Protein AF-A0AAJ6D9Z0-F1 (afdb_monomer_lite)

Radius of gyration: 41.48 Å; chains: 1; bounding box: 102×71×130 Å

Structure (mmCIF, N/CA/C/O backbone):
data_AF-A0AAJ6D9Z0-F1
#
_entry.id   AF-A0AAJ6D9Z0-F1
#
loop_
_atom_site.group_PDB
_atom_site.id
_atom_site.type_symbol
_atom_site.label_atom_id
_atom_site.label_alt_id
_atom_site.label_comp_id
_atom_site.label_asym_id
_atom_site.label_entity_id
_atom_site.label_seq_id
_atom_site.pdbx_PDB_ins_code
_atom_site.Cartn_x
_atom_site.Cartn_y
_atom_site.Cartn_z
_atom_site.occupancy
_atom_site.B_iso_or_equiv
_atom_site.auth_seq_id
_atom_site.auth_comp_id
_atom_site.auth_asym_id
_atom_site.auth_atom_id
_atom_site.pdbx_PDB_model_num
ATOM 1 N N . MET A 1 1 ? -40.658 -13.483 67.231 1.00 42.78 1 MET A N 1
ATOM 2 C CA . MET A 1 1 ? -39.584 -13.675 66.222 1.00 42.78 1 MET A CA 1
ATOM 3 C C . MET A 1 1 ? -38.782 -14.973 66.436 1.00 42.78 1 MET A C 1
ATOM 5 O O . MET A 1 1 ? -37.654 -15.084 65.980 1.00 42.78 1 MET A O 1
ATOM 9 N N . TYR A 1 2 ? -39.388 -15.982 67.080 1.00 27.66 2 TYR A N 1
ATOM 10 C CA . TYR A 1 2 ? -38.770 -17.256 67.486 1.00 27.66 2 TYR A CA 1
ATOM 11 C C . TYR A 1 2 ? -39.595 -18.463 66.979 1.00 27.66 2 TYR A C 1
ATOM 13 O O . TYR A 1 2 ? -39.653 -19.520 67.594 1.00 27.66 2 TYR A O 1
ATOM 21 N N . GLN A 1 3 ? -40.284 -18.280 65.846 1.00 31.66 3 GLN A N 1
ATOM 22 C CA . GLN A 1 3 ? -41.092 -19.309 65.170 1.00 31.66 3 GLN A CA 1
ATOM 23 C C . GLN A 1 3 ? -40.823 -19.389 63.656 1.00 31.66 3 GLN A C 1
ATOM 25 O O . GLN A 1 3 ? -41.474 -20.147 62.948 1.00 31.66 3 GLN A O 1
ATOM 30 N N . TRP A 1 4 ? -39.810 -18.676 63.154 1.00 30.86 4 TRP A N 1
ATOM 31 C CA . TRP A 1 4 ? -39.424 -18.685 61.736 1.00 30.86 4 TRP A CA 1
ATOM 32 C C . TRP A 1 4 ? -38.037 -19.326 61.520 1.00 30.86 4 TRP A C 1
ATOM 34 O O . TRP A 1 4 ? -37.270 -18.931 60.653 1.00 30.86 4 TRP A O 1
ATOM 44 N N . LEU A 1 5 ? -37.689 -20.311 62.357 1.00 27.88 5 LEU A N 1
ATOM 45 C CA . LEU A 1 5 ? -36.430 -21.075 62.323 1.00 27.88 5 LEU A CA 1
ATOM 46 C C . LEU A 1 5 ? -36.683 -22.579 62.559 1.00 27.88 5 LEU A C 1
ATOM 48 O O . LEU A 1 5 ? -36.027 -23.208 63.382 1.00 27.88 5 LEU A O 1
ATOM 52 N N . LYS A 1 6 ? -37.657 -23.188 61.863 1.00 29.48 6 LYS A N 1
ATOM 53 C CA . LYS A 1 6 ? -37.901 -24.646 61.973 1.00 29.48 6 LYS A CA 1
ATOM 54 C C . LYS A 1 6 ? -38.025 -25.445 60.672 1.00 29.48 6 LYS A C 1
ATOM 56 O O . LYS A 1 6 ? -38.301 -26.633 60.737 1.00 29.48 6 LYS A O 1
ATOM 61 N N . HIS A 1 7 ? -37.723 -24.872 59.504 1.00 30.16 7 HIS A N 1
ATOM 62 C CA . HIS A 1 7 ? -37.812 -25.627 58.241 1.00 30.16 7 HIS A CA 1
ATOM 63 C C . HIS A 1 7 ? -36.603 -25.515 57.310 1.00 30.16 7 HIS A C 1
ATOM 65 O O . HIS A 1 7 ? -36.766 -25.529 56.090 1.00 30.16 7 HIS A O 1
ATOM 71 N N . ARG A 1 8 ? -35.368 -25.420 57.832 1.00 29.97 8 ARG A N 1
ATOM 72 C CA . ARG A 1 8 ? -34.214 -25.398 56.917 1.00 29.97 8 ARG A CA 1
ATOM 73 C C . ARG A 1 8 ? -32.858 -25.876 57.439 1.00 29.97 8 ARG A C 1
ATOM 75 O O . ARG A 1 8 ? -31.871 -25.208 57.185 1.00 29.97 8 ARG A O 1
ATOM 82 N N . VAL A 1 9 ? -32.766 -27.068 58.034 1.00 26.33 9 VAL A N 1
ATOM 83 C CA . VAL A 1 9 ? -31.532 -27.882 57.944 1.00 26.33 9 VAL A CA 1
ATOM 84 C C . VAL A 1 9 ? -31.888 -29.371 57.953 1.00 26.33 9 VAL A C 1
ATOM 86 O O . VAL A 1 9 ? -32.301 -29.891 58.977 1.00 26.33 9 VAL A O 1
ATOM 89 N N . PHE A 1 10 ? -31.773 -30.011 56.787 1.00 26.33 10 PHE A N 1
ATOM 90 C CA . PHE A 1 10 ? -31.145 -31.319 56.519 1.00 26.33 10 PHE A CA 1
ATOM 91 C C . PHE A 1 10 ? -31.670 -31.868 55.185 1.00 26.33 10 PHE A C 1
ATOM 93 O O . PHE A 1 10 ? -32.599 -32.663 55.123 1.00 26.33 10 PHE A O 1
ATOM 100 N N . ASN A 1 11 ? -31.048 -31.434 54.087 1.00 23.67 11 ASN A N 1
ATOM 101 C CA . ASN A 1 11 ? -30.704 -32.369 53.019 1.00 23.67 11 ASN A CA 1
ATOM 102 C C . ASN A 1 11 ? -29.552 -31.797 52.187 1.00 23.67 11 ASN A C 1
ATOM 104 O O . ASN A 1 11 ? -29.727 -31.058 51.219 1.00 23.67 11 ASN A O 1
ATOM 108 N N . ILE A 1 12 ? -28.337 -32.131 52.617 1.00 33.44 12 ILE A N 1
ATOM 109 C CA . ILE A 1 12 ? -27.144 -32.074 51.780 1.00 33.44 12 ILE A CA 1
ATOM 110 C C . ILE A 1 12 ? -27.291 -33.207 50.764 1.00 33.44 12 ILE A C 1
ATOM 112 O O . ILE A 1 12 ? -27.131 -34.367 51.132 1.00 33.44 12 ILE A O 1
ATOM 116 N N . ARG A 1 13 ? -27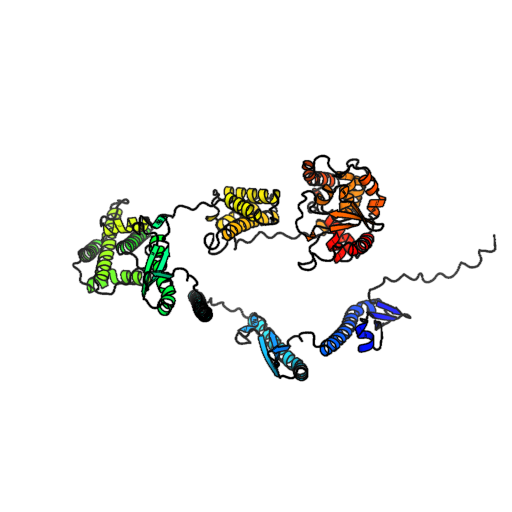.585 -32.879 49.497 1.00 29.42 13 ARG A N 1
ATOM 117 C CA . ARG A 1 13 ? -27.073 -33.579 48.300 1.00 29.42 13 ARG A CA 1
ATOM 118 C C . ARG A 1 13 ? -27.534 -32.897 47.001 1.00 29.42 13 ARG A C 1
ATOM 120 O O . ARG A 1 13 ? -28.712 -32.643 46.796 1.00 29.42 13 ARG A O 1
ATOM 127 N N . ARG A 1 14 ? -26.553 -32.708 46.106 1.00 29.72 14 ARG A N 1
ATOM 128 C CA . ARG A 1 14 ? -26.608 -32.252 44.698 1.00 29.72 14 ARG A CA 1
ATOM 129 C C . ARG A 1 14 ? -26.864 -30.761 44.448 1.00 29.72 14 ARG A C 1
ATOM 131 O O . ARG A 1 14 ? -27.913 -30.343 43.974 1.00 29.72 14 ARG A O 1
ATOM 138 N N . VAL A 1 15 ? -25.786 -29.988 44.587 1.00 32.00 15 VAL A N 1
ATOM 139 C CA . VAL A 1 15 ? -25.548 -28.788 43.770 1.00 32.00 15 VAL A CA 1
ATOM 140 C C . VAL A 1 15 ? -25.541 -29.215 42.296 1.00 32.00 15 VAL A C 1
ATOM 142 O O . VAL A 1 15 ? -24.594 -29.840 41.818 1.00 32.00 15 VAL A O 1
ATOM 145 N N . GLY A 1 16 ? -26.619 -28.925 41.572 1.00 31.84 16 GLY A N 1
ATOM 146 C CA . GLY A 1 16 ? -26.665 -29.100 40.126 1.00 31.84 16 GLY A CA 1
ATOM 147 C C . GLY A 1 16 ? -25.753 -28.076 39.453 1.00 31.84 16 GLY A C 1
ATOM 148 O O . GLY A 1 16 ? -26.092 -26.896 39.390 1.00 31.84 16 GLY A O 1
ATOM 149 N N . ARG A 1 17 ? -24.596 -28.515 38.937 1.00 37.22 17 ARG A N 1
ATOM 150 C CA . ARG A 1 17 ? -23.785 -27.734 37.987 1.00 37.22 17 ARG A CA 1
ATOM 151 C C . ARG A 1 17 ? -24.704 -27.244 36.859 1.00 37.22 17 ARG A C 1
ATOM 153 O O . ARG A 1 17 ? -25.264 -28.069 36.137 1.00 37.22 17 ARG A O 1
ATOM 160 N N . LYS A 1 18 ? -24.849 -25.925 36.669 1.00 41.47 18 LYS A N 1
ATOM 161 C CA . LYS A 1 18 ? -25.402 -25.369 35.420 1.00 41.47 18 LYS A CA 1
ATOM 162 C C . LYS A 1 18 ? -24.490 -25.837 34.283 1.00 41.47 18 LYS A C 1
ATOM 164 O O . LYS A 1 18 ? -23.378 -25.342 34.145 1.00 41.47 18 LYS A O 1
ATOM 169 N N . MET A 1 19 ? -24.930 -26.845 33.531 1.00 48.62 19 MET A N 1
ATOM 170 C CA . MET A 1 19 ? -24.159 -27.414 32.427 1.00 48.62 19 MET A CA 1
ATOM 171 C C . MET A 1 19 ? -23.924 -26.352 31.345 1.00 48.62 19 MET A C 1
ATOM 173 O O . MET A 1 19 ? -24.869 -25.696 30.904 1.00 48.62 19 MET A O 1
ATOM 177 N N . GLU A 1 20 ? -22.675 -26.205 30.900 1.00 50.56 20 GLU A N 1
ATOM 178 C CA . GLU A 1 20 ? -22.312 -25.414 29.719 1.00 50.56 20 GLU A CA 1
ATOM 179 C C . GLU A 1 20 ? -23.197 -25.792 28.523 1.00 50.56 20 GLU A C 1
ATOM 181 O O . GLU A 1 20 ? -23.315 -26.972 28.164 1.00 50.56 20 GLU A O 1
ATOM 186 N N . LYS A 1 21 ? -23.830 -24.784 27.908 1.00 63.66 21 LYS A N 1
ATOM 187 C CA . LYS A 1 21 ? -24.659 -24.960 26.713 1.00 63.66 21 LYS A CA 1
ATOM 188 C C . LYS A 1 21 ? -23.759 -25.269 25.519 1.00 63.66 21 LYS A C 1
ATOM 190 O O . LYS A 1 21 ? -23.164 -24.364 24.943 1.00 63.66 21 LYS A O 1
ATOM 195 N N . VAL A 1 22 ? -23.710 -26.535 25.121 1.00 74.94 22 VAL A N 1
ATOM 196 C CA . VAL A 1 22 ? -23.088 -26.950 23.860 1.00 74.94 22 VAL A CA 1
ATOM 197 C C . VAL A 1 22 ? -24.056 -26.611 22.713 1.00 74.94 22 VAL A C 1
ATOM 199 O O . VAL A 1 22 ? -25.209 -27.055 22.747 1.00 74.94 22 VAL A O 1
ATOM 202 N N . PRO A 1 23 ? -23.656 -25.802 21.712 1.00 77.06 23 PRO A N 1
ATOM 203 C CA . PRO A 1 23 ? -24.519 -25.444 20.588 1.00 77.06 23 PRO A CA 1
ATOM 204 C C . PRO A 1 23 ? -25.085 -26.680 19.885 1.00 77.06 23 PRO A C 1
ATOM 206 O O . PRO A 1 23 ? -24.377 -27.660 19.683 1.00 77.06 23 PRO A O 1
ATOM 209 N N . TYR A 1 24 ? -26.360 -26.621 19.487 1.00 85.94 24 TYR A N 1
ATOM 210 C CA . TYR A 1 24 ? -27.078 -27.707 18.798 1.00 85.94 24 TYR A CA 1
ATOM 211 C C . TYR A 1 24 ? -27.282 -28.999 19.610 1.00 85.94 24 TYR A C 1
ATOM 213 O O . TYR A 1 24 ? -27.966 -29.897 19.127 1.00 85.94 24 TYR A O 1
ATOM 221 N N . LEU A 1 25 ? -26.780 -29.074 20.846 1.00 87.56 25 LEU A N 1
ATOM 222 C CA . LEU A 1 25 ? -27.045 -30.159 21.784 1.00 87.56 25 LEU A CA 1
ATOM 223 C C . LEU A 1 25 ? -28.187 -29.751 22.725 1.00 87.56 25 LEU A C 1
ATOM 225 O O . LEU A 1 25 ? -28.111 -28.747 23.432 1.00 87.56 25 LEU A O 1
ATOM 229 N N . ALA A 1 26 ? -29.272 -30.516 22.727 1.00 87.06 26 ALA A N 1
ATOM 230 C CA . ALA A 1 26 ? -30.384 -30.364 23.658 1.00 87.06 26 ALA A CA 1
ATOM 231 C C . ALA A 1 26 ? -30.392 -31.521 24.658 1.00 87.06 26 ALA A C 1
ATOM 233 O O . ALA A 1 26 ? -30.004 -32.633 24.317 1.00 87.06 26 ALA A O 1
ATOM 234 N N . SER A 1 27 ? -30.865 -31.272 25.877 1.00 86.12 27 SER A N 1
ATOM 235 C CA . SER A 1 27 ? -31.125 -32.316 26.870 1.00 86.12 27 SER A CA 1
ATOM 236 C C . SER A 1 27 ? -32.613 -32.315 27.205 1.00 86.12 27 SER A C 1
ATOM 238 O O . SER A 1 27 ? -33.187 -31.252 27.443 1.00 86.12 27 SER A O 1
ATOM 240 N N . GLN A 1 28 ? -33.240 -33.489 27.177 1.00 82.81 28 GLN A N 1
ATOM 241 C CA . GLN A 1 28 ? -34.641 -33.688 27.543 1.00 82.81 28 GLN A CA 1
ATOM 242 C C . GLN A 1 28 ? -34.762 -35.037 28.261 1.00 82.81 28 GLN A C 1
ATOM 244 O O . GLN A 1 28 ? -34.336 -36.059 27.729 1.00 82.81 28 GLN A O 1
ATOM 249 N N . ASN A 1 29 ? -35.311 -35.037 29.480 1.00 79.75 29 ASN A N 1
ATOM 250 C CA . ASN A 1 29 ? -35.537 -36.236 30.304 1.00 79.75 29 ASN A CA 1
ATOM 251 C C . ASN A 1 29 ? -34.296 -37.145 30.462 1.00 79.75 29 ASN A C 1
ATOM 253 O O . ASN A 1 29 ? -34.388 -38.360 30.318 1.00 79.75 29 ASN A O 1
ATOM 257 N N . GLY A 1 30 ? -33.118 -36.561 30.713 1.00 78.38 30 GLY A N 1
ATOM 258 C CA . GLY A 1 30 ? -31.876 -37.322 30.934 1.00 78.38 30 GLY A CA 1
ATOM 259 C C . GLY A 1 30 ? -31.241 -37.916 29.670 1.00 78.38 30 GLY A C 1
ATOM 260 O O . GLY A 1 30 ? -30.283 -38.676 29.771 1.00 78.38 30 GLY A O 1
ATOM 261 N N . ARG A 1 31 ? -31.744 -37.565 28.480 1.00 84.75 31 ARG A N 1
ATOM 262 C CA . ARG A 1 31 ? -31.158 -37.934 27.185 1.00 84.75 31 ARG A CA 1
ATOM 263 C C . ARG A 1 31 ? -30.732 -36.697 26.406 1.00 84.75 31 ARG A C 1
ATOM 265 O O . ARG A 1 31 ? -31.372 -35.645 26.486 1.00 84.75 31 ARG A O 1
ATOM 272 N N . PHE A 1 32 ? -29.650 -36.830 25.652 1.00 89.56 32 PHE A N 1
ATOM 273 C CA . PHE A 1 32 ? -29.109 -35.793 24.788 1.00 89.56 32 PHE A CA 1
ATOM 274 C C . PHE A 1 32 ? -29.569 -35.987 23.346 1.00 89.56 32 PHE A C 1
ATOM 276 O O . PHE A 1 32 ? -29.720 -37.107 22.862 1.00 89.56 32 PHE A O 1
ATOM 283 N N . PHE A 1 33 ? -29.796 -34.874 22.656 1.00 90.75 33 PHE A N 1
ATOM 284 C CA . PHE A 1 33 ? -30.262 -34.841 21.278 1.00 90.75 33 PHE A CA 1
ATOM 285 C C . PHE A 1 33 ? -29.474 -33.805 20.478 1.00 90.75 33 PHE A C 1
ATOM 287 O O . PHE A 1 33 ? -29.318 -32.668 20.924 1.00 90.75 33 PHE A O 1
ATOM 294 N N . ALA A 1 34 ? -29.051 -34.156 19.267 1.00 91.12 34 ALA A N 1
ATOM 295 C CA . ALA A 1 34 ? -28.651 -33.172 18.267 1.00 91.12 34 ALA A CA 1
ATOM 296 C C . ALA A 1 34 ? -29.908 -32.503 17.704 1.00 91.12 34 ALA A C 1
ATOM 298 O O . ALA A 1 34 ? -30.866 -33.202 17.364 1.00 91.12 34 ALA A O 1
ATOM 299 N N . LYS A 1 35 ? -29.909 -31.173 17.571 1.00 92.06 35 LYS A N 1
ATOM 300 C CA . LYS A 1 35 ? -31.010 -30.426 16.955 1.00 92.06 35 LYS A CA 1
ATOM 301 C C . LYS A 1 35 ? -30.554 -29.406 15.915 1.00 92.06 35 LYS A C 1
ATOM 303 O O . LYS A 1 35 ? -29.652 -28.606 16.160 1.00 92.06 35 LYS A O 1
ATOM 308 N N . VAL A 1 36 ? -31.233 -29.385 14.766 1.00 91.31 36 VAL A N 1
ATOM 309 C CA . VAL A 1 36 ? -30.994 -28.422 13.676 1.00 91.31 36 VAL A CA 1
ATOM 310 C C . VAL A 1 36 ? -32.313 -27.789 13.246 1.00 91.31 36 VAL A C 1
ATOM 312 O O . VAL A 1 36 ? -33.299 -28.480 13.000 1.00 91.31 36 VAL A O 1
ATOM 315 N N . LYS A 1 37 ? -32.340 -26.457 13.137 1.00 91.38 37 LYS A N 1
ATOM 316 C CA . LYS A 1 37 ? -33.535 -25.703 12.738 1.00 91.38 37 LYS A CA 1
ATOM 317 C C . LYS A 1 37 ? -33.847 -25.906 11.256 1.00 91.38 37 LYS A C 1
ATOM 319 O O . LYS A 1 37 ? -32.982 -25.709 10.403 1.00 91.38 37 LYS A O 1
ATOM 324 N N . ILE A 1 38 ? -35.105 -26.208 10.949 1.00 87.62 38 ILE A N 1
ATOM 325 C CA . ILE A 1 38 ? -35.582 -26.382 9.576 1.00 87.62 38 ILE A CA 1
ATOM 326 C C . ILE A 1 38 ? -36.027 -25.015 9.016 1.00 87.62 38 ILE A C 1
ATOM 328 O O . ILE A 1 38 ? -36.820 -24.304 9.659 1.00 87.62 38 ILE A O 1
ATOM 332 N N . PRO A 1 39 ? -35.547 -24.605 7.825 1.00 85.56 39 PRO A N 1
ATOM 333 C CA . PRO A 1 39 ? -36.009 -23.396 7.142 1.00 85.56 39 PRO A CA 1
ATOM 334 C C . PRO A 1 39 ? -37.525 -23.413 6.910 1.00 85.56 39 PRO A C 1
ATOM 336 O O . PRO A 1 39 ? -38.056 -24.419 6.453 1.00 85.56 39 PRO A O 1
ATOM 339 N N . ARG A 1 40 ? -38.217 -22.290 7.164 1.00 78.88 40 ARG A N 1
ATOM 340 C CA . ARG A 1 40 ? -39.696 -22.192 7.143 1.00 78.88 40 ARG A CA 1
ATOM 341 C C . ARG A 1 40 ? -40.335 -22.765 5.870 1.00 78.88 40 ARG A C 1
ATOM 343 O O . ARG A 1 40 ? -41.334 -23.461 5.979 1.00 78.88 40 ARG A O 1
ATOM 350 N N . ARG A 1 41 ? -39.724 -22.529 4.702 1.00 76.06 41 ARG A N 1
ATOM 351 C CA . ARG A 1 41 ? -40.200 -23.038 3.402 1.00 76.06 41 ARG A CA 1
ATOM 352 C C . ARG A 1 41 ? -40.172 -24.567 3.291 1.00 76.06 41 ARG A C 1
ATOM 354 O O . ARG A 1 41 ? -41.031 -25.123 2.636 1.00 76.06 41 ARG A O 1
ATOM 361 N N . LEU A 1 42 ? -39.228 -25.247 3.943 1.00 79.38 42 LEU A N 1
ATOM 362 C CA . LEU A 1 42 ? -39.066 -26.704 3.831 1.00 79.38 42 LEU A CA 1
ATOM 363 C C . LEU A 1 42 ? -39.897 -27.484 4.850 1.00 79.38 42 LEU A C 1
ATOM 365 O O . LEU A 1 42 ? -40.103 -28.678 4.668 1.00 79.38 42 LEU A O 1
ATOM 369 N N . ARG A 1 43 ? -40.365 -26.825 5.920 1.00 83.62 43 ARG A N 1
ATOM 370 C CA . ARG A 1 43 ? -41.053 -27.484 7.042 1.00 83.62 43 ARG A CA 1
ATOM 371 C C . ARG A 1 43 ? -42.251 -28.291 6.569 1.00 83.62 43 ARG A C 1
ATOM 373 O O . ARG A 1 43 ? -42.313 -29.482 6.829 1.00 83.62 43 ARG A O 1
ATOM 380 N N . TYR A 1 44 ? -43.160 -27.656 5.838 1.00 67.69 44 TYR A N 1
ATOM 381 C CA . TYR A 1 44 ? -44.391 -28.294 5.366 1.00 67.69 44 TYR A CA 1
ATOM 382 C C . TYR A 1 44 ? -44.193 -29.131 4.098 1.00 67.69 44 TYR A C 1
ATOM 384 O O . TYR A 1 44 ? -45.012 -29.992 3.817 1.00 67.69 44 TYR A O 1
ATOM 392 N N . LEU A 1 45 ? -43.099 -28.912 3.362 1.00 68.81 45 LEU A N 1
ATOM 393 C CA . LEU A 1 45 ? -42.837 -29.590 2.089 1.00 68.81 45 LEU A CA 1
ATOM 394 C C . LEU A 1 45 ? -42.121 -30.936 2.256 1.00 68.81 45 LEU A C 1
ATOM 396 O O . LEU A 1 45 ? -42.393 -31.861 1.503 1.00 68.81 45 LEU A O 1
ATOM 400 N N . HIS A 1 46 ? -41.202 -31.042 3.223 1.00 74.69 46 HIS A N 1
ATOM 401 C CA . HIS A 1 46 ? -40.328 -32.218 3.387 1.00 74.69 46 HIS A CA 1
ATOM 402 C C . HIS A 1 46 ? -40.275 -32.765 4.813 1.00 74.69 46 HIS A C 1
ATOM 404 O O . HIS A 1 46 ? -39.727 -33.838 5.038 1.00 74.69 46 HIS A O 1
ATOM 410 N N . PHE A 1 47 ? -40.809 -32.031 5.793 1.00 82.50 47 PHE A N 1
ATOM 411 C CA . PHE A 1 47 ? -40.619 -32.344 7.212 1.00 82.50 47 PHE A CA 1
ATOM 412 C C . PHE A 1 47 ? -41.910 -32.229 8.038 1.00 82.50 47 PHE A C 1
ATOM 414 O O . PHE A 1 47 ? -41.844 -31.937 9.230 1.00 82.50 47 PHE A O 1
ATOM 421 N N . ALA A 1 48 ? -43.077 -32.426 7.409 1.00 80.06 48 ALA A N 1
ATOM 422 C CA . ALA A 1 48 ? -44.394 -32.495 8.060 1.00 80.06 48 ALA A CA 1
ATOM 423 C C . ALA A 1 48 ? -44.694 -31.354 9.065 1.00 80.06 48 ALA A C 1
ATOM 425 O O . ALA A 1 48 ? -45.314 -31.557 10.104 1.00 80.06 48 ALA A O 1
ATOM 426 N N . GLY A 1 49 ? -44.214 -30.140 8.787 1.00 76.00 49 GLY A N 1
ATOM 427 C CA . GLY A 1 49 ? -44.414 -28.956 9.632 1.00 76.00 49 GLY A CA 1
ATOM 428 C C . GLY A 1 49 ? -43.437 -28.813 10.805 1.00 76.00 49 GLY A C 1
ATOM 429 O O . GLY A 1 49 ? -43.462 -27.788 11.490 1.00 76.00 49 GLY A O 1
ATOM 430 N N . ALA A 1 50 ? -42.521 -29.764 11.014 1.00 84.31 50 ALA A N 1
ATOM 431 C CA . ALA A 1 50 ? -41.550 -29.708 12.102 1.00 84.31 50 ALA A CA 1
ATOM 432 C C . ALA A 1 50 ? -40.650 -28.460 12.003 1.00 84.31 50 ALA A C 1
ATOM 434 O O . ALA A 1 50 ? -40.126 -28.107 10.944 1.00 84.31 50 ALA A O 1
ATOM 435 N N . ALA A 1 51 ? -40.443 -27.768 13.127 1.00 85.88 51 ALA A N 1
ATOM 436 C CA . ALA A 1 51 ? -39.575 -26.589 13.180 1.00 85.88 51 ALA A CA 1
ATOM 437 C C . ALA A 1 51 ? -38.080 -26.944 13.293 1.00 85.88 51 ALA A C 1
ATOM 439 O O . ALA A 1 51 ? -37.225 -26.132 12.920 1.00 85.88 51 ALA A O 1
ATOM 440 N N . GLU A 1 52 ? -37.769 -28.141 13.794 1.00 91.75 52 GLU A N 1
ATOM 441 C CA . GLU A 1 52 ? -36.419 -28.639 14.068 1.00 91.75 52 GLU A CA 1
ATOM 442 C C . GLU A 1 52 ? -36.342 -30.144 13.775 1.00 91.75 52 GLU A C 1
ATOM 444 O O . GLU A 1 52 ? -37.273 -30.880 14.096 1.00 91.75 52 GLU A O 1
ATOM 449 N N . LEU A 1 53 ? -35.220 -30.607 13.218 1.00 89.12 53 LEU A N 1
ATOM 450 C CA . LEU A 1 53 ? -34.863 -32.026 13.218 1.00 89.12 53 LEU A CA 1
ATOM 451 C C . LEU A 1 53 ? -34.157 -32.354 14.528 1.00 89.12 53 LEU A C 1
ATOM 4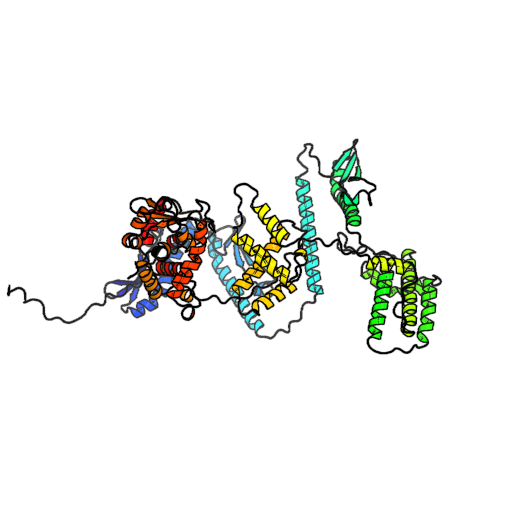53 O O . LEU A 1 53 ? -33.279 -31.596 14.946 1.00 89.12 53 LEU A O 1
ATOM 457 N N . LYS A 1 54 ? -34.513 -33.483 15.144 1.00 91.56 54 LYS A N 1
ATOM 458 C CA . LYS A 1 54 ? -33.894 -33.979 16.376 1.00 91.56 54 LYS A CA 1
ATOM 459 C C . LYS A 1 54 ? -33.434 -35.420 16.196 1.00 91.56 54 LYS A C 1
ATOM 461 O O . LYS A 1 54 ? -34.164 -36.222 15.622 1.00 91.56 54 LYS A O 1
ATOM 466 N N . ARG A 1 55 ? -32.258 -35.757 16.724 1.00 91.81 55 ARG A N 1
ATOM 467 C CA . ARG A 1 55 ? -31.778 -37.143 16.810 1.00 91.81 55 ARG A CA 1
ATOM 468 C C . ARG A 1 55 ? -31.173 -37.420 18.176 1.00 91.81 55 ARG A C 1
ATOM 470 O O . ARG A 1 55 ? -30.399 -36.606 18.669 1.00 91.81 55 ARG A O 1
ATOM 477 N N . ALA A 1 56 ? -31.549 -38.547 18.774 1.00 89.56 56 ALA A N 1
ATOM 478 C CA . ALA A 1 56 ? -31.037 -38.978 20.069 1.00 89.56 56 ALA A CA 1
ATOM 479 C C . ALA A 1 56 ? -29.552 -39.361 19.976 1.00 89.56 56 ALA A C 1
ATOM 481 O O . ALA A 1 56 ? -29.138 -39.999 19.011 1.00 89.56 56 ALA A O 1
ATOM 482 N N . LEU A 1 57 ? -28.785 -38.971 20.993 1.00 87.12 57 LEU A N 1
ATOM 483 C CA . LEU A 1 57 ? -27.348 -39.222 21.148 1.00 87.12 57 LEU A CA 1
ATOM 484 C C . LEU A 1 57 ? -27.032 -40.051 22.409 1.00 87.12 57 LEU A C 1
ATOM 486 O O . LEU A 1 57 ? -25.875 -40.200 22.778 1.00 87.12 57 LEU A O 1
ATOM 490 N N . GLY A 1 58 ? -28.060 -40.573 23.089 1.00 86.75 58 GLY A N 1
ATOM 491 C CA . GLY A 1 58 ? -27.918 -41.358 24.319 1.00 86.75 58 GLY A CA 1
ATOM 492 C C . GLY A 1 58 ? -28.071 -40.536 25.603 1.00 86.75 58 GLY A C 1
ATOM 493 O O . GLY A 1 58 ? -28.569 -39.410 25.582 1.00 86.75 58 GLY A O 1
ATOM 494 N N . SER A 1 59 ? -27.716 -41.133 26.741 1.00 85.31 59 SER A N 1
ATOM 495 C CA . SER A 1 59 ? -27.824 -40.533 28.084 1.00 85.31 59 SER A CA 1
ATOM 496 C C . SER A 1 59 ? -26.502 -39.985 28.631 1.00 85.31 59 SER A C 1
ATOM 498 O O . SER A 1 59 ? -26.518 -39.228 29.599 1.00 85.31 59 SER A O 1
ATOM 500 N N . ASP A 1 60 ? -25.373 -40.336 28.012 1.00 88.38 60 ASP A N 1
ATOM 501 C CA . ASP A 1 60 ? -24.044 -39.842 28.379 1.00 88.38 60 ASP A CA 1
ATOM 502 C C . ASP A 1 60 ? -23.717 -38.547 27.615 1.00 88.38 60 ASP A C 1
ATOM 504 O O . ASP A 1 60 ? -23.891 -38.466 26.397 1.00 88.38 60 ASP A O 1
ATOM 508 N N . ARG A 1 61 ? -23.271 -37.509 28.333 1.00 81.88 61 ARG A N 1
ATOM 509 C CA . ARG A 1 61 ? -23.003 -36.180 27.762 1.00 81.88 61 ARG A CA 1
ATOM 510 C C . ARG A 1 61 ? -21.734 -36.150 26.921 1.00 81.88 61 ARG A C 1
ATOM 512 O O . ARG A 1 61 ? -21.730 -35.495 25.881 1.00 81.88 61 ARG A O 1
ATOM 519 N N . ASP A 1 62 ? -20.671 -36.799 27.373 1.00 81.69 62 ASP A N 1
ATOM 520 C CA . ASP A 1 62 ? -19.364 -36.712 26.722 1.00 81.69 62 ASP A CA 1
ATOM 521 C C . ASP A 1 62 ? -19.358 -37.559 25.453 1.00 81.69 62 ASP A C 1
ATOM 523 O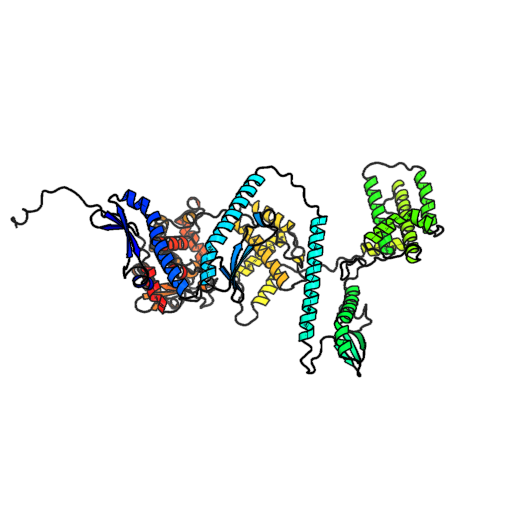 O . ASP A 1 62 ? -18.854 -37.132 24.412 1.00 81.69 62 ASP A O 1
ATOM 527 N N . GLU A 1 63 ? -20.035 -38.703 25.502 1.00 83.56 63 GLU A N 1
ATOM 528 C CA . GLU A 1 63 ? -20.270 -39.526 24.322 1.00 83.56 63 GLU A CA 1
ATOM 529 C C . GLU A 1 63 ? -21.198 -38.820 23.319 1.00 83.56 63 GLU A C 1
ATOM 531 O O . GLU A 1 63 ? -20.915 -38.782 22.119 1.00 83.56 63 GLU A O 1
ATOM 536 N N . ALA A 1 64 ? -22.237 -38.125 23.801 1.00 86.50 64 ALA A N 1
ATOM 537 C CA . ALA A 1 64 ? -23.082 -37.299 22.944 1.00 86.50 64 ALA A CA 1
ATOM 538 C C . ALA A 1 64 ? -22.309 -36.146 22.277 1.00 86.50 64 ALA A C 1
ATOM 540 O O . ALA A 1 64 ? -22.552 -35.851 21.109 1.00 86.50 64 ALA A O 1
ATOM 541 N N . ILE A 1 65 ? -21.361 -35.504 22.972 1.00 84.81 65 ILE A N 1
ATOM 542 C CA . ILE A 1 65 ? -20.517 -34.441 22.397 1.00 84.81 65 ILE A CA 1
ATOM 543 C C . ILE A 1 65 ? -19.587 -34.998 21.311 1.00 84.81 65 ILE A C 1
ATOM 545 O O . ILE A 1 65 ? -19.426 -34.349 20.277 1.00 84.81 65 ILE A O 1
ATOM 549 N N . LYS A 1 66 ? -19.021 -36.199 21.494 1.00 86.06 66 LYS A N 1
ATOM 550 C CA . LYS A 1 66 ? -18.185 -36.856 20.472 1.00 86.06 66 LYS A CA 1
ATOM 551 C C . LYS A 1 66 ? -18.975 -37.214 19.214 1.00 86.06 66 LYS A C 1
ATOM 553 O O . LYS A 1 66 ? -18.470 -37.036 18.109 1.00 86.06 66 LYS A O 1
ATOM 558 N N . GLN A 1 67 ? -20.215 -37.677 19.370 1.00 86.06 67 GLN A N 1
ATOM 559 C CA . GLN A 1 67 ? -21.082 -38.059 18.249 1.00 86.06 67 GLN A CA 1
ATOM 560 C C . GLN A 1 67 ? -21.753 -36.856 17.562 1.00 86.06 67 GLN A C 1
ATOM 562 O O . GLN A 1 67 ? -22.195 -36.957 16.413 1.00 86.06 67 GLN A O 1
ATOM 567 N N . LEU A 1 68 ? -21.817 -35.703 18.238 1.00 86.44 68 LEU A N 1
ATOM 568 C CA . LEU A 1 68 ? -22.531 -34.513 17.775 1.00 86.44 68 LEU A CA 1
ATOM 569 C C . LEU A 1 68 ? -22.104 -34.031 16.372 1.00 86.44 68 LEU A C 1
ATOM 571 O O . LEU A 1 68 ? -23.007 -33.766 15.580 1.00 86.44 68 LEU A O 1
ATOM 575 N N . PRO A 1 69 ? -20.808 -33.931 15.998 1.00 85.94 69 PRO A N 1
ATOM 576 C CA . PRO A 1 69 ? -20.415 -33.462 14.666 1.00 85.94 69 PRO A CA 1
ATOM 577 C C . PRO A 1 69 ? -20.953 -34.348 13.536 1.00 85.94 69 PRO A C 1
ATOM 579 O O . PRO A 1 69 ? -21.599 -33.840 12.622 1.00 85.94 69 PRO A O 1
ATOM 582 N N . ALA A 1 70 ? -20.781 -35.669 13.647 1.00 84.94 70 ALA A N 1
ATOM 583 C CA . ALA A 1 70 ? -21.231 -36.623 12.633 1.00 84.94 70 ALA A CA 1
ATOM 584 C C . ALA A 1 70 ? -22.760 -36.608 12.474 1.00 84.94 70 ALA A C 1
ATOM 586 O O . ALA A 1 70 ? -23.288 -36.599 11.362 1.00 84.94 70 ALA A O 1
ATOM 587 N N . VAL A 1 71 ? -23.488 -36.533 13.593 1.00 87.19 71 VAL A N 1
ATOM 588 C CA . VAL A 1 71 ? -24.953 -36.471 13.565 1.00 87.19 71 VAL A CA 1
ATOM 589 C C . VAL A 1 71 ? -25.456 -35.128 13.024 1.00 87.19 71 VAL A C 1
ATOM 591 O O . VAL A 1 71 ? -26.460 -35.094 12.312 1.00 87.19 71 VAL A O 1
ATOM 594 N N . LEU A 1 72 ? -24.772 -34.016 13.309 1.00 87.12 72 LEU A N 1
ATOM 595 C CA . LEU A 1 72 ? -25.117 -32.717 12.727 1.00 87.12 72 LEU A CA 1
ATOM 596 C C . LEU A 1 72 ? -24.909 -32.690 11.215 1.00 87.12 72 LEU A C 1
ATOM 598 O O . LEU A 1 72 ? -25.734 -32.089 10.523 1.00 87.12 72 LEU A O 1
ATOM 602 N N . ASP A 1 73 ? -23.859 -33.330 10.708 1.00 81.81 73 ASP A N 1
ATOM 603 C CA . ASP A 1 73 ? -23.616 -33.429 9.270 1.00 81.81 73 ASP A CA 1
ATOM 604 C C . ASP A 1 73 ? -24.728 -34.223 8.580 1.00 81.81 73 ASP A C 1
ATOM 606 O O . ASP A 1 73 ? -25.286 -33.745 7.593 1.00 81.81 73 ASP A O 1
ATOM 610 N N . GLU A 1 74 ? -25.183 -35.337 9.160 1.00 87.50 74 GLU A N 1
ATOM 611 C CA . GLU A 1 74 ? -26.336 -36.070 8.623 1.00 87.50 74 GLU A CA 1
ATOM 612 C C . GLU A 1 74 ? -27.624 -35.225 8.619 1.00 87.50 74 GLU A C 1
ATOM 614 O O . GLU A 1 74 ? -28.343 -35.166 7.617 1.00 87.50 74 GLU A O 1
ATOM 619 N N . LEU A 1 75 ? -27.939 -34.546 9.730 1.00 87.12 75 LEU A N 1
ATOM 620 C CA . LEU A 1 75 ? -29.140 -33.706 9.819 1.00 87.12 75 LEU A CA 1
ATOM 621 C C . LEU A 1 75 ? -29.091 -32.528 8.831 1.00 87.12 75 LEU A C 1
ATOM 623 O O . LEU A 1 75 ? -30.120 -32.137 8.272 1.00 87.12 75 LEU A O 1
ATOM 627 N N . ARG A 1 76 ? -27.902 -31.961 8.596 1.00 87.56 76 ARG A N 1
ATOM 628 C CA . ARG A 1 76 ? -27.684 -30.899 7.605 1.00 87.56 76 ARG A CA 1
ATOM 629 C C . ARG A 1 76 ? -27.805 -31.420 6.181 1.00 87.56 76 ARG A C 1
ATOM 631 O O . ARG A 1 76 ? -28.417 -30.735 5.362 1.00 87.56 76 ARG A O 1
ATOM 638 N N . GLU A 1 77 ? -27.299 -32.616 5.899 1.00 82.12 77 GLU A N 1
ATOM 639 C CA . GLU A 1 77 ? -27.434 -33.252 4.589 1.00 82.12 77 GLU A CA 1
ATOM 640 C C . GLU A 1 77 ? -28.900 -33.575 4.264 1.00 82.12 77 GLU A C 1
ATOM 642 O O . GLU A 1 77 ? -29.347 -33.281 3.158 1.00 82.12 77 GLU A O 1
ATOM 647 N N . LYS A 1 78 ? -29.720 -33.996 5.239 1.00 84.62 78 LYS A N 1
ATOM 648 C CA . LYS A 1 78 ? -31.181 -34.138 5.044 1.00 84.62 78 LYS A CA 1
ATOM 649 C C . LYS A 1 78 ? -31.849 -32.824 4.616 1.00 84.62 78 LYS A C 1
ATOM 651 O O . LYS A 1 78 ? -32.652 -32.800 3.684 1.00 84.62 78 LYS A O 1
ATOM 656 N N . ILE A 1 79 ? -31.492 -31.703 5.250 1.00 85.12 79 ILE A N 1
ATOM 657 C CA . ILE A 1 79 ? -32.005 -30.372 4.868 1.00 85.12 79 ILE A CA 1
ATOM 658 C C . ILE A 1 79 ? -31.465 -29.945 3.495 1.00 85.12 79 ILE A C 1
ATOM 660 O O . ILE A 1 79 ? -32.180 -29.306 2.721 1.00 85.12 79 ILE A O 1
ATOM 664 N N . ARG A 1 80 ? -30.213 -30.287 3.175 1.00 79.75 80 ARG A N 1
ATOM 665 C CA . ARG A 1 80 ? -29.582 -29.994 1.884 1.00 79.75 80 ARG A CA 1
ATOM 666 C C . ARG A 1 80 ? -30.247 -30.760 0.741 1.00 79.75 80 ARG A C 1
ATOM 668 O O . ARG A 1 80 ? -30.552 -30.139 -0.272 1.00 79.75 80 ARG A O 1
ATOM 675 N N . MET A 1 81 ? -30.541 -32.045 0.920 1.00 77.50 81 MET A N 1
ATOM 676 C CA . MET A 1 81 ? -31.270 -32.850 -0.061 1.00 77.50 81 MET A CA 1
ATOM 677 C C . MET A 1 81 ? -32.685 -32.311 -0.283 1.00 77.50 81 MET A C 1
ATOM 679 O O . MET A 1 81 ? -33.077 -32.100 -1.425 1.00 77.50 81 MET A O 1
ATOM 683 N N . ALA A 1 82 ? -33.415 -31.957 0.782 1.00 77.00 82 ALA A N 1
ATOM 684 C CA . ALA A 1 82 ? -34.727 -31.312 0.652 1.00 77.00 82 ALA A CA 1
ATOM 685 C C . ALA A 1 82 ? -34.656 -29.986 -0.135 1.00 77.00 82 ALA A C 1
ATOM 687 O O . ALA A 1 82 ? -35.510 -29.705 -0.974 1.00 77.00 82 ALA A O 1
ATOM 688 N N . ARG A 1 83 ? -33.601 -29.181 0.076 1.00 74.50 83 ARG A N 1
ATOM 689 C CA . ARG A 1 83 ? -33.342 -27.980 -0.742 1.00 74.50 83 ARG A CA 1
ATOM 690 C C . ARG A 1 83 ? -33.068 -28.323 -2.199 1.00 74.50 83 ARG A C 1
ATOM 692 O O . ARG A 1 83 ? -33.569 -27.620 -3.065 1.00 74.50 83 ARG A O 1
ATOM 699 N N . GLN A 1 84 ? -32.285 -29.363 -2.467 1.00 64.62 84 GLN A N 1
ATOM 700 C CA . GLN A 1 84 ? -31.969 -29.797 -3.827 1.00 64.62 84 GLN A CA 1
ATOM 701 C C . GLN A 1 84 ? -33.202 -30.336 -4.556 1.00 64.62 84 GLN A C 1
ATOM 703 O O . GLN A 1 84 ? -33.360 -30.044 -5.734 1.00 64.62 84 GLN A O 1
ATOM 708 N N . ILE A 1 85 ? -34.104 -31.039 -3.865 1.00 69.62 85 ILE A N 1
ATOM 709 C CA . ILE A 1 85 ? -35.373 -31.511 -4.434 1.00 69.62 85 ILE A CA 1
ATOM 710 C C . ILE A 1 85 ? -36.271 -30.320 -4.805 1.00 69.62 85 ILE A C 1
ATOM 712 O O . ILE A 1 85 ? -36.781 -30.263 -5.923 1.00 69.62 85 ILE A O 1
ATOM 716 N N . GLU A 1 86 ? -36.420 -29.325 -3.924 1.00 68.06 86 GLU A N 1
ATOM 717 C CA . GLU A 1 86 ? -37.209 -28.119 -4.239 1.00 68.06 86 GLU A CA 1
ATOM 718 C C . GLU A 1 86 ? -36.541 -27.226 -5.299 1.00 68.06 86 GLU A C 1
ATOM 720 O O . GLU A 1 86 ? -37.221 -26.639 -6.144 1.00 68.06 86 GLU A O 1
ATOM 725 N N . ALA A 1 87 ? -35.208 -27.166 -5.325 1.00 51.75 87 ALA A N 1
ATOM 726 C CA . ALA A 1 87 ? -34.448 -26.484 -6.373 1.00 51.75 87 ALA A CA 1
ATOM 727 C C . ALA A 1 87 ? -34.552 -27.208 -7.731 1.00 51.75 87 ALA A C 1
ATOM 729 O O . ALA A 1 87 ? -34.611 -26.564 -8.779 1.00 51.75 87 ALA A O 1
ATOM 730 N N . ALA A 1 88 ? -34.632 -28.543 -7.726 1.00 51.62 88 ALA A N 1
ATOM 731 C CA . ALA A 1 88 ? -34.834 -29.353 -8.924 1.00 51.62 88 ALA A CA 1
ATOM 732 C C . ALA A 1 88 ? -36.236 -29.147 -9.520 1.00 51.62 88 ALA A C 1
ATOM 734 O O . ALA A 1 88 ? -36.355 -29.028 -10.739 1.00 51.62 88 ALA A O 1
ATOM 735 N N . LYS A 1 89 ? -37.271 -29.015 -8.676 1.00 58.91 89 LYS A N 1
ATOM 736 C CA . LYS A 1 89 ? -38.649 -28.702 -9.101 1.00 58.91 89 LYS A CA 1
ATOM 737 C C . LYS A 1 89 ? -38.805 -27.291 -9.684 1.00 58.91 89 LYS A C 1
ATOM 739 O O . LYS A 1 89 ? -39.638 -27.090 -10.556 1.00 58.91 89 LYS A O 1
ATOM 744 N N . THR A 1 90 ? -38.006 -26.320 -9.233 1.00 48.41 90 THR A N 1
ATOM 745 C CA . THR A 1 90 ? -38.122 -24.897 -9.628 1.00 48.41 90 THR A CA 1
ATOM 746 C C . THR A 1 90 ? -37.221 -24.477 -10.796 1.00 48.41 90 THR A C 1
ATOM 748 O O . THR A 1 90 ? -37.263 -23.329 -11.226 1.00 48.41 90 THR A O 1
ATOM 751 N N . GLY A 1 91 ? -36.416 -25.392 -11.350 1.00 51.31 91 GLY A N 1
ATOM 752 C CA . GLY A 1 91 ? -35.706 -25.182 -12.618 1.00 51.31 91 GLY A CA 1
ATOM 753 C C . GLY A 1 91 ? -34.579 -24.137 -12.625 1.00 51.31 91 GLY A C 1
ATOM 754 O O . GLY A 1 91 ? -34.049 -23.862 -13.696 1.00 51.31 91 GLY A O 1
ATOM 755 N N . LEU A 1 92 ? -34.166 -23.600 -11.472 1.00 43.31 92 LEU A N 1
ATOM 756 C CA . LEU A 1 92 ? -33.326 -22.393 -11.387 1.00 43.31 92 LEU A CA 1
ATOM 757 C C . LEU A 1 92 ? -31.845 -22.596 -10.996 1.00 43.31 92 LEU A C 1
ATOM 759 O O . LEU A 1 92 ? -31.133 -21.606 -10.851 1.00 43.31 92 LEU A O 1
ATOM 763 N N . GLU A 1 93 ? -31.314 -23.822 -10.902 1.00 46.53 93 GLU A N 1
ATOM 764 C CA . GLU A 1 93 ? -29.860 -24.031 -10.728 1.00 46.53 93 GLU A CA 1
ATOM 765 C C . GLU A 1 93 ? -29.237 -25.050 -11.697 1.00 46.53 93 GLU A C 1
ATOM 767 O O . GLU A 1 93 ? -29.820 -26.081 -12.042 1.00 46.53 93 GLU A O 1
ATOM 772 N N . LYS A 1 94 ? -28.000 -24.739 -12.122 1.00 55.06 94 LYS A N 1
ATOM 773 C CA . LYS A 1 94 ? -27.110 -25.604 -12.912 1.00 55.06 94 LYS A CA 1
ATOM 774 C C . LYS A 1 94 ? -26.803 -26.872 -12.115 1.00 55.06 94 LYS A C 1
ATOM 776 O O . LYS A 1 94 ? -26.104 -26.807 -11.107 1.00 55.06 94 LYS A O 1
ATOM 781 N N . ILE A 1 95 ? -27.276 -28.022 -12.590 1.00 62.22 95 ILE A N 1
ATOM 782 C CA . ILE A 1 95 ? -26.946 -29.319 -11.992 1.00 62.22 95 ILE A CA 1
ATOM 783 C C . ILE A 1 95 ? -25.435 -29.559 -12.178 1.00 62.22 95 ILE A C 1
ATOM 785 O O . ILE A 1 95 ? -24.948 -29.485 -13.311 1.00 62.22 95 ILE A O 1
ATOM 789 N N . PRO A 1 96 ? -24.658 -29.783 -11.098 1.00 58.56 96 PRO A N 1
ATOM 790 C CA . PRO A 1 96 ? -23.221 -30.016 -11.193 1.00 58.56 96 PRO A CA 1
ATOM 791 C C . PRO A 1 96 ? -22.907 -31.134 -12.184 1.00 58.56 96 PRO A C 1
ATOM 793 O O . PRO A 1 96 ? -23.572 -32.164 -12.191 1.00 58.56 96 PRO A O 1
ATOM 796 N N . TYR A 1 97 ? -21.895 -30.918 -13.025 1.00 77.31 97 TYR A N 1
ATOM 797 C CA . TYR A 1 97 ? -21.469 -31.860 -14.070 1.00 77.31 97 TYR A CA 1
ATOM 798 C C . TYR A 1 97 ? -22.500 -32.133 -15.179 1.00 77.31 97 TYR A C 1
ATOM 800 O O . TYR A 1 97 ? -22.181 -32.875 -16.100 1.00 77.31 97 TYR A O 1
ATOM 808 N N . LEU A 1 98 ? -23.674 -31.493 -15.160 1.00 78.50 98 LEU A N 1
ATOM 809 C CA . LEU A 1 98 ? -24.664 -31.552 -16.232 1.00 78.50 98 LEU A CA 1
ATOM 810 C C . LEU A 1 98 ? -24.661 -30.240 -17.024 1.00 78.50 98 LEU A C 1
ATOM 812 O O . LEU A 1 98 ? -24.946 -29.161 -16.503 1.00 78.50 98 LEU A O 1
ATOM 816 N N . LEU A 1 99 ? -24.328 -30.325 -18.304 1.00 82.69 99 LEU A N 1
ATOM 817 C CA . LEU A 1 99 ? -24.245 -29.197 -19.219 1.00 82.69 99 LEU A CA 1
ATOM 818 C C . LEU A 1 99 ? -25.392 -29.270 -20.226 1.00 82.69 99 LEU A C 1
ATOM 820 O O . LEU A 1 99 ? -25.468 -30.226 -20.985 1.00 82.69 99 LEU A O 1
ATOM 824 N N . ASN A 1 100 ? -26.254 -28.256 -20.256 1.00 81.00 100 ASN A N 1
ATOM 825 C CA . ASN A 1 100 ? -27.240 -28.082 -21.323 1.00 81.00 100 ASN A CA 1
ATOM 826 C C . ASN A 1 100 ? -26.620 -27.235 -22.443 1.00 81.00 100 ASN A C 1
ATOM 828 O O . ASN A 1 100 ? -26.086 -26.156 -22.168 1.00 81.00 100 ASN A O 1
ATOM 832 N N . ARG A 1 101 ? -26.658 -27.732 -23.679 1.00 77.31 101 ARG A N 1
ATOM 833 C CA . ARG A 1 101 ? -26.272 -26.997 -24.885 1.00 77.31 101 ARG A CA 1
ATOM 834 C C . ARG A 1 101 ? -27.335 -27.261 -25.948 1.00 77.31 101 ARG A C 1
ATOM 836 O O . ARG A 1 101 ? -27.515 -28.409 -26.343 1.00 77.31 101 ARG A O 1
ATOM 843 N N . ASP A 1 102 ? -28.041 -26.210 -26.352 1.00 74.38 102 ASP A N 1
ATOM 844 C CA . ASP A 1 102 ? -29.040 -26.235 -27.428 1.00 74.38 102 ASP A CA 1
ATOM 845 C C . ASP A 1 102 ? -30.130 -27.311 -27.235 1.00 74.38 102 ASP A C 1
ATOM 847 O O . ASP A 1 102 ? -30.481 -28.048 -28.151 1.00 74.38 102 ASP A O 1
ATOM 851 N N . GLY A 1 103 ? -30.634 -27.454 -26.001 1.00 73.12 103 GLY A N 1
ATOM 852 C CA . GLY A 1 103 ? -31.703 -28.406 -25.671 1.00 73.12 103 GLY A CA 1
ATOM 853 C C . GLY A 1 103 ? -31.241 -29.857 -25.507 1.00 73.12 103 GLY A C 1
ATOM 854 O O . GLY A 1 103 ? -32.068 -30.739 -25.298 1.00 73.12 103 GLY A O 1
ATOM 855 N N . ARG A 1 104 ? -29.929 -30.122 -25.565 1.00 79.06 104 ARG A N 1
ATOM 856 C CA . ARG A 1 104 ? -29.333 -31.430 -25.265 1.00 79.06 104 ARG A CA 1
ATOM 857 C C . ARG A 1 104 ? -28.477 -31.357 -24.009 1.00 79.06 104 ARG A C 1
ATOM 859 O O . ARG A 1 104 ? -27.657 -30.454 -23.831 1.00 79.06 104 ARG A O 1
ATOM 866 N N . PHE A 1 105 ? -28.648 -32.341 -23.140 1.00 84.25 105 PHE A N 1
ATOM 867 C CA . PHE A 1 105 ? -27.892 -32.485 -21.908 1.00 84.25 105 PHE A CA 1
ATOM 868 C C . PHE A 1 105 ? -26.634 -33.322 -22.137 1.00 84.25 105 PHE A C 1
ATOM 870 O O . PHE A 1 105 ? -26.626 -34.274 -22.914 1.00 84.25 105 PHE A O 1
ATOM 877 N N . PHE A 1 106 ? -25.559 -32.963 -21.442 1.00 86.38 106 PHE A N 1
ATOM 878 C CA . PHE A 1 106 ? -24.262 -33.629 -21.490 1.00 86.38 106 PHE A CA 1
ATOM 879 C C . PHE A 1 106 ? -23.719 -33.813 -20.071 1.00 86.38 106 PHE A C 1
ATOM 881 O O . PHE A 1 106 ? -23.756 -32.872 -19.279 1.00 86.38 106 PHE A O 1
ATOM 888 N N . ALA A 1 107 ? -23.144 -34.974 -19.767 1.00 86.56 107 ALA A N 1
ATOM 889 C CA . ALA A 1 107 ? -22.267 -35.138 -18.611 1.00 86.56 107 ALA A CA 1
ATOM 890 C C . ALA A 1 107 ? -20.925 -34.443 -18.894 1.00 86.56 107 ALA A C 1
ATOM 892 O O . ALA A 1 107 ? -20.435 -34.488 -20.025 1.00 86.56 107 ALA A O 1
ATOM 893 N N . ARG A 1 108 ? -20.322 -33.797 -17.889 1.00 87.94 108 ARG A N 1
ATOM 894 C CA . ARG A 1 108 ? -19.033 -33.099 -18.010 1.00 87.94 108 ARG A CA 1
ATOM 895 C C . ARG A 1 108 ? -18.205 -33.151 -16.727 1.00 87.94 108 ARG A C 1
ATOM 897 O O . ARG A 1 108 ? -18.576 -32.522 -15.735 1.00 87.94 108 ARG A O 1
ATOM 904 N N . VAL A 1 109 ? -17.009 -33.741 -16.790 1.00 87.06 109 VAL A N 1
ATOM 905 C CA . VAL A 1 109 ? -16.021 -33.756 -15.690 1.00 87.06 109 VAL A CA 1
ATOM 906 C C . VAL A 1 109 ? -14.669 -33.230 -16.170 1.00 87.06 109 VAL A C 1
ATOM 908 O O . VAL A 1 109 ? -14.164 -33.637 -17.210 1.00 87.06 109 VAL A O 1
ATOM 911 N N . LYS A 1 110 ? -14.047 -32.319 -15.411 1.00 83.69 110 LYS A N 1
ATOM 912 C CA . LYS A 1 110 ? -12.711 -31.790 -15.737 1.00 83.69 110 LYS A CA 1
ATOM 913 C C . LYS A 1 110 ? -11.615 -32.786 -15.364 1.00 83.69 110 LYS A C 1
ATOM 915 O O . LYS A 1 110 ? -11.577 -33.259 -14.231 1.00 83.69 110 LYS A O 1
ATOM 920 N N . ILE A 1 111 ? -10.658 -32.994 -16.269 1.00 84.00 111 ILE A N 1
ATOM 921 C CA . ILE A 1 111 ? -9.501 -33.863 -16.026 1.00 84.00 111 ILE A CA 1
ATOM 922 C C . ILE A 1 111 ? -8.367 -33.042 -15.368 1.00 84.00 111 ILE A C 1
ATOM 924 O O . ILE A 1 111 ? -8.007 -31.961 -15.876 1.00 84.00 111 ILE A O 1
ATOM 928 N N . PRO A 1 112 ? -7.778 -33.510 -14.246 1.00 81.56 112 PRO A N 1
ATOM 929 C CA . PRO A 1 112 ? -6.607 -32.888 -13.624 1.00 81.56 112 PRO A CA 1
ATOM 930 C C . PRO A 1 112 ? -5.445 -32.726 -14.607 1.00 81.56 112 PRO A C 1
ATOM 932 O O . PRO A 1 112 ? -5.171 -33.629 -15.389 1.00 81.56 112 PRO A O 1
ATOM 935 N N . ARG A 1 113 ? -4.736 -31.588 -14.560 1.00 75.19 113 ARG A N 1
ATOM 936 C CA . ARG A 1 113 ? -3.702 -31.229 -15.553 1.00 75.19 113 ARG A CA 1
ATOM 937 C C . ARG A 1 113 ? -2.603 -32.288 -15.714 1.00 75.19 113 ARG A C 1
ATOM 939 O O . ARG A 1 113 ? -2.160 -32.479 -16.838 1.00 75.19 113 ARG A O 1
ATOM 946 N N . SER A 1 114 ? -2.208 -32.955 -14.630 1.00 77.75 114 SER A N 1
ATOM 947 C CA . SER A 1 114 ? -1.184 -34.010 -14.631 1.00 77.75 114 SER A CA 1
ATOM 948 C C . SER A 1 114 ? -1.597 -35.266 -15.399 1.00 77.75 114 SER A C 1
ATOM 950 O O . SER A 1 114 ? -0.743 -35.930 -15.951 1.00 77.75 114 SER A O 1
ATOM 952 N N . LEU A 1 115 ? -2.895 -35.566 -15.496 1.00 81.81 115 LEU A N 1
ATOM 953 C CA . LEU A 1 115 ? -3.385 -36.810 -16.106 1.00 81.81 115 LEU A CA 1
ATOM 954 C C . LEU A 1 115 ? -3.774 -36.645 -17.580 1.00 81.81 115 LEU A C 1
ATOM 956 O O . LEU A 1 115 ? -4.105 -37.620 -18.248 1.00 81.81 115 LEU A O 1
ATOM 960 N N . ARG A 1 116 ? -3.797 -35.407 -18.096 1.00 83.31 116 ARG A N 1
ATOM 961 C CA . ARG A 1 116 ? -4.406 -35.103 -19.401 1.00 83.31 116 ARG A CA 1
ATOM 962 C C . ARG A 1 116 ? -3.710 -35.812 -20.547 1.00 83.31 116 ARG A C 1
ATOM 964 O O . ARG A 1 116 ? -4.406 -36.362 -21.385 1.00 83.31 116 ARG A O 1
ATOM 971 N N . HIS A 1 117 ? -2.381 -35.777 -20.602 1.00 73.19 117 HIS A N 1
ATOM 972 C CA . HIS A 1 117 ? -1.630 -36.311 -21.738 1.00 73.19 117 HIS A CA 1
ATOM 973 C C . HIS A 1 117 ? -1.536 -37.837 -21.700 1.00 73.19 117 HIS A C 1
ATOM 975 O O . HIS A 1 117 ? -1.911 -38.472 -22.681 1.00 73.19 117 HIS A O 1
ATOM 981 N N . ASP A 1 118 ? -1.156 -38.408 -20.559 1.00 70.94 118 ASP A N 1
ATOM 982 C CA . ASP A 1 118 ? -0.777 -39.825 -20.488 1.00 70.94 118 ASP A CA 1
ATOM 983 C C . ASP A 1 118 ? -1.983 -40.768 -20.390 1.00 70.94 118 ASP A C 1
ATOM 985 O O . ASP A 1 118 ? -1.949 -41.883 -20.903 1.00 70.94 118 ASP A O 1
ATOM 989 N N . ASN A 1 119 ? -3.084 -40.327 -19.768 1.00 75.88 119 ASN A N 1
ATOM 990 C CA . ASN A 1 119 ? -4.263 -41.173 -19.538 1.00 75.88 119 ASN A CA 1
ATOM 991 C C . ASN A 1 119 ? -5.499 -40.750 -20.344 1.00 75.88 119 ASN A C 1
ATOM 993 O O . ASN A 1 119 ? -6.447 -41.527 -20.454 1.00 75.88 119 ASN A O 1
ATOM 997 N N . PHE A 1 120 ? -5.517 -39.525 -20.880 1.00 82.06 120 PHE A N 1
ATOM 998 C CA . PHE A 1 120 ? -6.700 -38.943 -21.527 1.00 82.06 120 PHE A CA 1
ATOM 999 C C . PHE A 1 120 ? -6.397 -38.192 -22.846 1.00 82.06 120 PHE A C 1
ATOM 1001 O O . PHE A 1 120 ? -7.201 -37.363 -23.285 1.00 82.06 120 PHE A O 1
ATOM 1008 N N . GLY A 1 121 ? -5.253 -38.459 -23.493 1.00 77.75 121 GLY A N 1
ATOM 1009 C CA . GLY A 1 121 ? -4.956 -38.007 -24.865 1.00 77.75 121 GLY A CA 1
ATOM 1010 C C . GLY A 1 121 ? -4.887 -36.487 -25.072 1.00 77.75 121 GLY A C 1
ATOM 1011 O O . GLY A 1 121 ? -5.138 -35.990 -26.163 1.00 77.75 121 GLY A O 1
ATOM 1012 N N . GLY A 1 122 ? -4.598 -35.721 -24.022 1.00 76.31 122 GLY A N 1
ATOM 1013 C CA . GLY A 1 122 ? -4.574 -34.254 -24.021 1.00 76.31 122 GLY A CA 1
ATOM 1014 C C . GLY A 1 122 ? -5.927 -33.588 -23.738 1.00 76.31 122 GLY A C 1
ATOM 1015 O O . GLY A 1 122 ? -5.989 -32.358 -23.659 1.00 76.31 122 GLY A O 1
ATOM 1016 N N . SER A 1 123 ? -6.996 -34.363 -23.533 1.00 82.25 123 SER A N 1
ATOM 1017 C CA . SER A 1 123 ? -8.341 -33.834 -23.281 1.00 82.25 123 SER A CA 1
ATOM 1018 C C . SER A 1 123 ? -8.407 -33.052 -21.966 1.00 82.25 123 SER A C 1
ATOM 1020 O O . SER A 1 123 ? -7.859 -33.451 -20.936 1.00 82.25 123 SER A O 1
ATOM 1022 N N . THR A 1 124 ? -9.088 -31.904 -21.978 1.00 83.62 124 THR A N 1
ATOM 1023 C CA . THR A 1 124 ? -9.234 -31.048 -20.786 1.00 83.62 124 THR A CA 1
ATOM 1024 C C . THR A 1 124 ? -10.435 -31.435 -19.919 1.00 83.62 124 THR A C 1
ATOM 1026 O O . THR A 1 124 ? -10.440 -31.156 -18.713 1.00 83.62 124 THR A O 1
ATOM 1029 N N . GLU A 1 125 ? -11.418 -32.114 -20.508 1.00 88.50 125 GLU A N 1
ATOM 1030 C CA . GLU A 1 125 ? -12.633 -32.614 -19.869 1.00 88.50 125 GLU A CA 1
ATOM 1031 C C . GLU A 1 125 ? -13.142 -33.889 -20.556 1.00 88.50 125 GLU A C 1
ATOM 1033 O O . GLU A 1 125 ? -12.933 -34.080 -21.752 1.00 88.50 125 GLU A O 1
ATOM 1038 N N . LEU A 1 126 ? -13.812 -34.748 -19.787 1.00 86.81 126 LEU A N 1
ATOM 1039 C CA . LEU A 1 126 ? -14.646 -35.832 -20.298 1.00 86.81 126 LEU A CA 1
ATOM 1040 C C . LEU A 1 126 ? -16.047 -35.280 -20.543 1.00 86.81 126 LEU A C 1
ATOM 1042 O O . LEU A 1 126 ? -16.581 -34.560 -19.690 1.00 86.81 126 LEU A O 1
ATOM 1046 N N . ARG A 1 127 ? -16.626 -35.599 -21.702 1.00 90.56 127 ARG A N 1
ATOM 1047 C CA . ARG A 1 127 ? -17.958 -35.142 -22.096 1.00 90.56 127 ARG A CA 1
ATOM 1048 C C . ARG A 1 127 ? -18.716 -36.242 -22.827 1.00 90.56 127 ARG A C 1
ATOM 1050 O O . ARG A 1 127 ? -18.170 -36.844 -23.742 1.00 90.56 127 ARG A O 1
ATOM 1057 N N . GLN A 1 128 ? -19.976 -36.455 -22.455 1.00 89.75 128 GLN A N 1
ATOM 1058 C CA . GLN A 1 128 ? -20.840 -37.466 -23.068 1.00 89.75 128 GLN A CA 1
ATOM 1059 C C . GLN A 1 128 ? -22.273 -36.942 -23.180 1.00 89.75 128 GLN A C 1
ATOM 1061 O O . GLN A 1 128 ? -22.773 -36.358 -22.215 1.00 89.75 128 GLN A O 1
ATOM 1066 N N . PRO A 1 129 ? -22.933 -37.098 -24.341 1.00 89.94 129 PRO A N 1
ATOM 1067 C CA . PRO A 1 129 ? -24.332 -36.724 -24.501 1.00 89.94 129 PRO A CA 1
ATOM 1068 C C . PRO A 1 129 ? -25.242 -37.628 -23.661 1.00 89.94 129 PRO A C 1
ATOM 1070 O O . PRO A 1 129 ? -25.061 -38.840 -23.607 1.00 89.94 129 PRO A O 1
ATOM 1073 N N . LEU A 1 130 ? -26.238 -37.015 -23.027 1.00 84.88 130 LEU A N 1
ATOM 1074 C CA . LEU A 1 130 ? -27.239 -37.658 -22.172 1.00 84.88 130 LEU A CA 1
ATOM 1075 C C . LEU A 1 130 ? -28.656 -37.624 -22.766 1.00 84.88 130 LEU A C 1
ATOM 1077 O O . LEU A 1 130 ? -29.562 -38.225 -22.198 1.00 84.88 130 LEU A O 1
ATOM 1081 N N . GLY A 1 131 ? -28.842 -36.950 -23.906 1.00 85.00 131 GLY A N 1
ATOM 1082 C CA . GLY A 1 131 ? -30.129 -36.823 -24.598 1.00 85.00 131 GLY A CA 1
ATOM 1083 C C . GLY A 1 131 ? -30.801 -35.460 -24.402 1.00 85.00 131 GLY A C 1
ATOM 1084 O O . GLY A 1 131 ? -30.226 -34.554 -23.801 1.00 85.00 131 GLY A O 1
ATOM 1085 N N . GLY A 1 132 ? -31.998 -35.295 -24.972 1.00 79.06 132 GLY A N 1
ATOM 1086 C CA . GLY A 1 132 ? -32.780 -34.049 -24.896 1.00 79.06 132 GLY A CA 1
ATOM 1087 C C . GLY A 1 132 ? -33.707 -33.954 -23.679 1.00 79.06 132 GLY A C 1
ATOM 1088 O O . GLY A 1 132 ? -34.078 -32.856 -23.275 1.00 79.06 132 GLY A O 1
ATOM 1089 N N . ASP A 1 133 ? -34.045 -35.087 -23.059 1.00 83.81 133 ASP A N 1
ATOM 1090 C CA . ASP A 1 133 ? -34.906 -35.114 -21.878 1.00 83.81 133 ASP A CA 1
ATOM 1091 C C . ASP A 1 133 ? -34.097 -34.867 -20.597 1.00 83.81 133 ASP A C 1
ATOM 1093 O O . ASP A 1 133 ? -33.132 -35.573 -20.288 1.00 83.81 133 ASP A O 1
ATOM 1097 N N . ARG A 1 134 ? -34.497 -33.845 -19.834 1.00 73.12 134 ARG A N 1
ATOM 1098 C CA . ARG A 1 134 ? -33.801 -33.431 -18.609 1.00 73.12 134 ARG A CA 1
ATOM 1099 C C . ARG A 1 134 ? -33.911 -34.473 -17.498 1.00 73.12 134 ARG A C 1
ATOM 1101 O O . ARG A 1 134 ? -32.950 -34.653 -16.754 1.00 73.12 134 ARG A O 1
ATOM 1108 N N . GLY A 1 135 ? -35.069 -35.112 -17.345 1.00 72.62 135 GLY A N 1
ATOM 1109 C CA . GLY A 1 135 ? -35.312 -36.092 -16.288 1.00 72.62 135 GLY A CA 1
ATOM 1110 C C . GLY A 1 135 ? -34.496 -37.358 -16.514 1.00 72.62 135 GLY A C 1
ATOM 1111 O O . GLY A 1 135 ? -33.830 -37.843 -15.599 1.00 72.62 135 GLY A O 1
ATOM 1112 N N . GLU A 1 136 ? -34.467 -37.832 -17.753 1.00 77.25 136 GLU A N 1
ATOM 1113 C CA . GLU A 1 136 ? -33.679 -38.990 -18.158 1.00 77.25 136 GLU A CA 1
ATOM 1114 C C . GLU A 1 136 ? -32.170 -38.709 -18.078 1.00 77.25 136 GLU A C 1
ATOM 1116 O O . GLU A 1 136 ? -31.404 -39.528 -17.566 1.00 77.25 136 GLU A O 1
ATOM 1121 N N . ALA A 1 137 ? -31.735 -37.505 -18.468 1.00 79.19 137 ALA A N 1
ATOM 1122 C CA . ALA A 1 137 ? -30.344 -37.089 -18.318 1.00 79.19 137 ALA A CA 1
ATOM 1123 C C . ALA A 1 137 ? -29.888 -37.063 -16.848 1.00 79.19 137 ALA A C 1
ATOM 1125 O O . ALA A 1 137 ? -28.763 -37.461 -16.546 1.00 79.19 137 ALA A O 1
ATOM 1126 N N . ILE A 1 138 ? -30.752 -36.642 -15.918 1.00 75.19 138 ILE A N 1
ATOM 1127 C CA . ILE A 1 138 ? -30.454 -36.651 -14.477 1.00 75.19 138 ILE A CA 1
ATOM 1128 C C . ILE A 1 138 ? -30.351 -38.081 -13.939 1.00 75.19 138 ILE A C 1
ATOM 1130 O O . ILE A 1 138 ? -29.474 -38.341 -13.120 1.00 75.19 138 ILE A O 1
ATOM 1134 N N . LYS A 1 139 ? -31.192 -39.012 -14.406 1.00 78.94 139 LYS A N 1
ATOM 1135 C CA . LYS A 1 139 ? -31.122 -40.428 -14.001 1.00 78.94 139 LYS A CA 1
ATOM 1136 C C . LYS A 1 139 ? -29.835 -41.107 -14.470 1.00 78.94 139 LYS A C 1
ATOM 1138 O O . LYS A 1 139 ? -29.268 -41.907 -13.736 1.00 78.94 139 LYS A O 1
ATOM 1143 N N . ARG A 1 140 ? -29.357 -40.772 -15.673 1.00 78.69 140 ARG A N 1
ATOM 1144 C CA . ARG A 1 140 ? -28.145 -41.365 -16.271 1.00 78.69 140 ARG A CA 1
ATOM 1145 C C . ARG A 1 140 ? -26.839 -40.747 -15.767 1.00 78.69 140 ARG A C 1
ATOM 1147 O O . ARG A 1 140 ? -25.793 -41.385 -15.847 1.00 78.69 140 ARG A O 1
ATOM 1154 N N . LEU A 1 141 ? -26.886 -39.517 -15.253 1.00 76.31 141 LEU A N 1
ATOM 1155 C CA . LEU A 1 141 ? -25.699 -38.768 -14.839 1.00 76.31 141 LEU A CA 1
ATOM 1156 C C . LEU A 1 141 ? -24.861 -39.473 -13.747 1.00 76.31 141 LEU A C 1
ATOM 1158 O O . LEU A 1 141 ? -23.649 -39.537 -13.938 1.00 76.31 141 LEU A O 1
ATOM 1162 N N . PRO A 1 142 ? -25.425 -40.013 -12.643 1.00 77.12 142 PRO A N 1
ATOM 1163 C CA . PRO A 1 142 ? -24.630 -40.625 -11.574 1.00 77.12 142 PRO A CA 1
ATOM 1164 C C . PRO A 1 142 ? -23.767 -41.795 -12.051 1.00 77.12 142 PRO A C 1
ATOM 1166 O O . PRO A 1 142 ? -22.574 -41.807 -11.774 1.00 77.12 142 PRO A O 1
ATOM 1169 N N . ALA A 1 143 ? -24.329 -42.703 -12.856 1.00 78.06 143 ALA A N 1
ATOM 1170 C CA . ALA A 1 143 ? -23.608 -43.873 -13.358 1.00 78.06 143 ALA A CA 1
ATOM 1171 C C . ALA A 1 143 ? -22.370 -43.486 -14.191 1.00 78.06 143 ALA A C 1
ATOM 1173 O O . ALA A 1 143 ? -21.293 -44.048 -14.010 1.00 78.06 143 ALA A O 1
ATOM 1174 N N . ILE A 1 144 ? -22.500 -42.470 -15.052 1.00 84.00 144 ILE A N 1
ATOM 1175 C CA . ILE A 1 144 ? -21.385 -41.964 -15.872 1.00 84.00 144 ILE A CA 1
ATOM 1176 C C . ILE A 1 144 ? -20.340 -41.248 -15.012 1.00 84.00 144 ILE A C 1
ATOM 1178 O O . ILE A 1 144 ? -19.140 -41.350 -15.268 1.00 84.00 144 ILE A O 1
ATOM 1182 N N . LEU A 1 145 ? -20.774 -40.504 -13.990 1.00 79.19 145 LEU A N 1
ATOM 1183 C CA . LEU A 1 145 ? -19.844 -39.843 -13.078 1.00 79.19 145 LEU A CA 1
ATOM 1184 C C . LEU A 1 145 ? -19.047 -40.858 -12.262 1.00 79.19 145 LEU A C 1
ATOM 1186 O O . LEU A 1 145 ? -17.842 -40.668 -12.122 1.00 79.19 145 LEU A O 1
ATOM 1190 N N . ASP A 1 146 ? -19.680 -41.920 -11.771 1.00 78.94 146 ASP A N 1
ATOM 1191 C CA . ASP A 1 146 ? -19.007 -42.974 -11.010 1.00 78.94 146 ASP A CA 1
ATOM 1192 C C . ASP A 1 146 ? -17.964 -43.695 -11.871 1.00 78.94 146 ASP A C 1
ATOM 1194 O O . ASP A 1 146 ? -16.808 -43.826 -11.459 1.00 78.94 146 ASP A O 1
ATOM 1198 N N . GLU A 1 147 ? -18.316 -44.040 -13.113 1.00 86.12 147 GLU A N 1
ATOM 1199 C CA . GLU A 1 147 ? -17.379 -44.613 -14.085 1.00 86.12 147 GLU A CA 1
ATOM 1200 C C . GLU A 1 147 ? -16.171 -43.688 -14.319 1.00 86.12 147 GLU A C 1
ATOM 1202 O O . GLU A 1 147 ? -15.009 -44.107 -14.266 1.00 86.12 147 GLU A O 1
ATOM 1207 N N . TRP A 1 148 ? -16.414 -42.396 -14.552 1.00 89.50 148 TRP A N 1
ATOM 1208 C CA . TRP A 1 148 ? -15.345 -41.437 -14.823 1.00 89.50 148 TRP A CA 1
ATOM 1209 C C . TRP A 1 148 ? -14.494 -41.123 -13.599 1.00 89.50 148 TRP A C 1
ATOM 1211 O O . TRP A 1 148 ? -13.286 -40.909 -13.737 1.00 89.50 148 TRP A O 1
ATOM 1221 N N . TRP A 1 149 ? -15.081 -41.096 -12.404 1.00 84.56 149 TRP A N 1
ATOM 1222 C CA . TRP A 1 149 ? -14.326 -40.889 -11.177 1.00 84.56 149 TRP A CA 1
ATOM 1223 C C . TRP A 1 149 ? -13.450 -42.087 -10.844 1.00 84.56 149 TRP A C 1
ATOM 1225 O O . TRP A 1 149 ? -12.293 -41.868 -10.481 1.00 84.56 149 TRP A O 1
ATOM 1235 N N . GLU A 1 150 ? -13.920 -43.317 -11.059 1.00 85.12 150 GLU A N 1
ATOM 1236 C CA . GLU A 1 150 ? -13.076 -44.512 -10.955 1.00 85.12 150 GLU A CA 1
ATOM 1237 C C . GLU A 1 150 ? -11.966 -44.507 -12.013 1.00 85.12 150 GLU A C 1
ATOM 1239 O O . GLU A 1 150 ? -10.796 -44.716 -11.686 1.00 85.12 150 GLU A O 1
ATOM 1244 N N . LYS A 1 151 ? -12.261 -44.113 -13.258 1.00 85.25 151 LYS A N 1
ATOM 1245 C CA . LYS A 1 151 ? -11.239 -43.959 -14.308 1.00 85.25 151 LYS A CA 1
ATOM 1246 C C . LYS A 1 151 ? -10.169 -42.923 -13.943 1.00 85.25 151 LYS A C 1
ATOM 1248 O O . LYS A 1 151 ? -8.976 -43.156 -14.141 1.00 85.25 151 LYS A O 1
ATOM 1253 N N . ILE A 1 152 ? -10.567 -41.783 -13.375 1.00 85.38 152 ILE A N 1
ATOM 1254 C CA . ILE A 1 152 ? -9.641 -40.742 -12.900 1.00 85.38 152 ILE A CA 1
ATOM 1255 C C . ILE A 1 152 ? -8.864 -41.215 -11.664 1.00 85.38 152 ILE A C 1
ATOM 1257 O O . ILE A 1 152 ? -7.690 -40.878 -11.519 1.00 85.38 152 ILE A O 1
ATOM 1261 N N . LYS A 1 153 ? -9.484 -41.985 -10.769 1.00 84.81 153 LYS A N 1
ATOM 1262 C CA . LYS A 1 153 ? -8.855 -42.535 -9.562 1.00 84.81 153 LYS A CA 1
ATOM 1263 C C . LYS A 1 153 ? -7.797 -43.585 -9.907 1.00 84.81 153 LYS A C 1
ATOM 1265 O O . LYS A 1 153 ? -6.671 -43.456 -9.433 1.00 84.81 153 LYS A O 1
ATOM 1270 N N . LEU A 1 154 ? -8.100 -44.519 -10.807 1.00 83.94 154 LEU A N 1
ATOM 1271 C CA . LEU A 1 154 ? -7.141 -45.490 -11.347 1.00 83.94 154 LEU A CA 1
ATOM 1272 C C . LEU A 1 154 ? -5.984 -44.795 -12.078 1.00 83.94 154 LEU A C 1
ATOM 1274 O O . LEU A 1 154 ? -4.823 -45.150 -11.883 1.00 83.94 154 LEU A O 1
ATOM 1278 N N . ALA A 1 155 ? -6.271 -43.752 -12.866 1.00 83.00 155 ALA A N 1
ATOM 1279 C CA . ALA A 1 155 ? -5.234 -42.949 -13.517 1.00 83.00 155 ALA A CA 1
ATOM 1280 C C . ALA A 1 155 ? -4.323 -42.234 -12.504 1.00 83.00 155 ALA A C 1
ATOM 1282 O O . ALA A 1 155 ? -3.112 -42.180 -12.701 1.00 83.00 155 ALA A O 1
ATOM 1283 N N . LYS A 1 156 ? -4.876 -41.724 -11.393 1.00 80.62 156 LYS A N 1
ATOM 1284 C CA . LYS A 1 156 ? -4.074 -41.149 -10.299 1.00 80.62 156 LYS A CA 1
ATOM 1285 C C . LYS A 1 156 ? -3.187 -42.192 -9.633 1.00 80.62 156 LYS A C 1
ATOM 1287 O O . LYS A 1 156 ? -2.029 -41.889 -9.376 1.00 80.62 156 LYS A O 1
ATOM 1292 N N . GLN A 1 157 ? -3.712 -43.385 -9.356 1.00 79.19 157 GLN A N 1
ATOM 1293 C CA . GLN A 1 157 ? -2.947 -44.470 -8.735 1.00 79.19 157 GLN A CA 1
ATOM 1294 C C . GLN A 1 157 ? -1.777 -44.893 -9.628 1.00 79.19 157 GLN A C 1
ATOM 1296 O O . GLN A 1 157 ? -0.636 -44.822 -9.183 1.00 79.19 157 GLN A O 1
ATOM 1301 N N . ARG A 1 158 ? -2.032 -45.143 -10.920 1.00 74.44 158 ARG A N 1
ATOM 1302 C CA . ARG A 1 158 ? -0.985 -45.440 -11.910 1.00 74.44 158 ARG A CA 1
ATOM 1303 C C . ARG A 1 158 ? 0.046 -44.319 -12.018 1.00 74.44 158 ARG A C 1
ATOM 1305 O O . ARG A 1 158 ? 1.231 -44.584 -11.933 1.00 74.44 158 ARG A O 1
ATOM 1312 N N . HIS A 1 159 ? -0.379 -43.057 -12.115 1.00 70.56 159 HIS A N 1
ATOM 1313 C CA . HIS A 1 159 ? 0.546 -41.914 -12.160 1.00 70.56 159 HIS A CA 1
ATOM 1314 C C . HIS A 1 159 ? 1.369 -41.768 -10.862 1.00 70.56 159 HIS A C 1
ATOM 1316 O O . HIS A 1 159 ? 2.480 -41.243 -10.891 1.00 70.56 159 HIS A O 1
ATOM 1322 N N . THR A 1 160 ? 0.849 -42.209 -9.715 1.00 60.53 160 THR A N 1
ATOM 1323 C CA . THR A 1 160 ? 1.588 -42.199 -8.440 1.00 60.53 160 THR A CA 1
ATOM 1324 C C . THR A 1 160 ? 2.601 -43.347 -8.386 1.00 60.53 160 THR A C 1
ATOM 1326 O O . THR A 1 160 ? 3.708 -43.146 -7.902 1.00 60.53 160 THR A O 1
ATOM 1329 N N . GLU A 1 161 ? 2.269 -44.509 -8.953 1.00 55.62 161 GLU A N 1
ATOM 1330 C CA . GLU A 1 161 ? 3.174 -45.659 -9.105 1.00 55.62 161 GLU A CA 1
ATOM 1331 C C . GLU A 1 161 ? 4.294 -45.393 -10.127 1.00 55.62 161 GLU A C 1
ATOM 1333 O O . GLU A 1 161 ? 5.454 -45.706 -9.859 1.00 55.62 161 GLU A O 1
ATOM 1338 N N . THR A 1 162 ? 3.999 -44.734 -11.255 1.00 51.84 162 THR A N 1
ATOM 1339 C CA . THR A 1 162 ? 5.015 -44.320 -12.241 1.00 51.84 162 THR A CA 1
ATOM 1340 C C . THR A 1 162 ? 5.955 -43.247 -11.679 1.00 51.84 162 THR A C 1
ATOM 1342 O O . THR A 1 162 ? 7.134 -43.227 -12.018 1.00 51.84 162 THR A O 1
ATOM 1345 N N . ALA A 1 163 ? 5.478 -42.397 -10.760 1.00 48.31 163 ALA A N 1
ATOM 1346 C CA . ALA A 1 163 ? 6.278 -41.342 -10.130 1.00 48.31 163 ALA A CA 1
ATOM 1347 C C . ALA A 1 163 ? 7.342 -41.848 -9.128 1.00 48.31 163 ALA A C 1
ATOM 1349 O O . ALA A 1 163 ? 8.143 -41.041 -8.657 1.00 48.31 163 ALA A O 1
ATOM 1350 N N . ILE A 1 164 ? 7.369 -43.149 -8.794 1.00 40.03 164 ILE A N 1
ATOM 1351 C CA . ILE A 1 164 ? 8.338 -43.751 -7.851 1.00 40.03 164 ILE A CA 1
ATOM 1352 C C . ILE A 1 164 ? 9.560 -44.368 -8.569 1.00 40.03 164 ILE A C 1
ATOM 1354 O O . ILE A 1 164 ? 10.542 -44.731 -7.923 1.00 40.03 164 ILE A O 1
ATOM 1358 N N . ARG A 1 165 ? 9.596 -44.410 -9.907 1.00 28.55 165 ARG A N 1
ATOM 1359 C CA . ARG A 1 165 ? 10.829 -44.726 -10.654 1.00 28.55 165 ARG A CA 1
ATOM 1360 C C . ARG A 1 165 ? 11.568 -43.430 -11.013 1.00 28.55 165 ARG A C 1
ATOM 1362 O O . ARG A 1 165 ? 10.920 -42.494 -11.477 1.00 28.55 165 ARG A O 1
ATOM 1369 N N . PRO A 1 166 ? 12.899 -43.331 -10.821 1.00 33.28 166 PRO A N 1
ATOM 1370 C CA . PRO A 1 166 ? 13.629 -42.132 -11.202 1.00 33.28 166 PRO A CA 1
ATOM 1371 C C . PRO A 1 166 ? 13.710 -42.075 -12.730 1.00 33.28 166 PRO A C 1
ATOM 1373 O O . PRO A 1 166 ? 14.513 -42.772 -13.348 1.00 33.28 166 PRO A O 1
ATOM 1376 N N . GLU A 1 167 ? 12.862 -41.261 -13.354 1.00 29.00 167 GLU A N 1
ATOM 1377 C CA . GLU A 1 167 ? 13.001 -40.957 -14.773 1.00 29.00 167 GLU A CA 1
ATOM 1378 C C . GLU A 1 167 ? 14.162 -39.984 -14.986 1.00 29.00 167 GLU A C 1
ATOM 1380 O O . GLU A 1 167 ? 14.158 -38.831 -14.544 1.00 29.00 167 GLU A O 1
ATOM 1385 N N . ILE A 1 168 ? 15.163 -40.484 -15.704 1.00 33.44 168 ILE A N 1
ATOM 1386 C CA . ILE A 1 168 ? 16.206 -39.708 -16.361 1.00 33.44 168 ILE A CA 1
ATOM 1387 C C . ILE A 1 168 ? 15.510 -38.708 -17.291 1.00 33.44 168 ILE A C 1
ATOM 1389 O O . ILE A 1 168 ? 14.930 -39.068 -18.314 1.00 33.44 168 ILE A O 1
ATOM 1393 N N . PHE A 1 169 ? 15.550 -37.433 -16.915 1.00 30.36 169 PHE A N 1
ATOM 1394 C CA . PHE A 1 169 ? 15.014 -36.342 -17.716 1.00 30.36 169 PHE A CA 1
ATOM 1395 C C . PHE A 1 169 ? 15.878 -36.190 -18.971 1.00 30.36 169 PHE A C 1
ATOM 1397 O O . PHE A 1 169 ? 17.005 -35.707 -18.886 1.00 30.36 169 PHE A O 1
ATOM 1404 N N . ASN A 1 170 ? 15.357 -36.575 -20.137 1.00 34.78 170 ASN A N 1
ATOM 1405 C CA . ASN A 1 170 ? 15.969 -36.205 -21.408 1.00 34.78 170 ASN A CA 1
ATOM 1406 C C . ASN A 1 170 ? 15.374 -34.844 -21.829 1.00 34.78 170 ASN A C 1
ATOM 1408 O O . ASN A 1 170 ? 14.187 -34.774 -22.170 1.00 34.78 170 ASN A O 1
ATOM 1412 N N . PRO A 1 171 ? 16.112 -33.725 -21.719 1.00 37.19 171 PRO A N 1
ATOM 1413 C CA . PRO A 1 171 ? 15.559 -32.406 -21.987 1.00 37.19 171 PRO A CA 1
ATOM 1414 C C . PRO A 1 171 ? 15.198 -32.273 -23.470 1.00 37.19 171 PRO A C 1
ATOM 1416 O O . PRO A 1 171 ? 16.024 -32.514 -24.350 1.00 37.19 171 PRO A O 1
ATOM 1419 N N . LYS A 1 172 ? 13.966 -31.829 -23.762 1.00 47.81 172 LYS A N 1
ATOM 1420 C CA . LYS A 1 172 ? 13.608 -31.373 -25.114 1.00 47.81 172 LYS A CA 1
ATOM 1421 C C . LYS A 1 172 ? 14.582 -30.273 -25.521 1.00 47.81 172 LYS A C 1
ATOM 1423 O O . LYS A 1 172 ? 14.750 -29.293 -24.792 1.00 47.81 172 LYS A O 1
ATOM 1428 N N . THR A 1 173 ? 15.228 -30.435 -26.669 1.00 47.66 173 THR A N 1
ATOM 1429 C CA . THR A 1 173 ? 16.217 -29.473 -27.153 1.00 47.66 173 THR A CA 1
ATOM 1430 C C . THR A 1 173 ? 15.564 -28.122 -27.439 1.00 47.66 173 THR A C 1
ATOM 1432 O O . THR A 1 173 ? 14.396 -28.027 -27.824 1.00 47.66 173 THR A O 1
ATOM 1435 N N . VAL A 1 174 ? 16.346 -27.053 -27.280 1.00 40.03 174 VAL A N 1
ATOM 1436 C CA . VAL A 1 174 ? 15.945 -25.660 -27.543 1.00 40.03 174 VAL A CA 1
ATOM 1437 C C . VAL A 1 174 ? 15.283 -25.503 -28.924 1.00 40.03 174 VAL A C 1
ATOM 1439 O O . VAL A 1 174 ? 14.316 -24.758 -29.055 1.00 40.03 174 VAL A O 1
ATOM 1442 N N . GLY A 1 175 ? 15.708 -26.282 -29.925 1.00 38.62 175 GLY A N 1
ATOM 1443 C CA . GLY A 1 175 ? 15.103 -26.293 -31.262 1.00 38.62 175 GLY A CA 1
ATOM 1444 C C . GLY A 1 175 ? 13.636 -26.744 -31.295 1.00 38.62 175 GLY A C 1
ATOM 1445 O O . GLY A 1 175 ? 12.835 -26.157 -32.016 1.00 38.62 175 GLY A O 1
ATOM 1446 N N . GLN A 1 176 ? 13.242 -27.715 -30.467 1.00 45.09 176 GLN A N 1
ATOM 1447 C CA . GLN A 1 176 ? 11.854 -28.200 -30.405 1.00 45.09 176 GLN A CA 1
ATOM 1448 C C . GLN A 1 176 ? 10.920 -27.210 -29.694 1.00 45.09 176 GLN A C 1
ATOM 1450 O O . GLN A 1 176 ? 9.727 -27.145 -29.992 1.00 45.09 176 GLN A O 1
ATOM 1455 N N . ILE A 1 177 ? 11.462 -26.420 -28.764 1.00 47.88 177 ILE A N 1
ATOM 1456 C CA . ILE A 1 177 ? 10.725 -25.362 -28.064 1.00 47.88 177 ILE A CA 1
ATOM 1457 C C . ILE A 1 177 ? 10.518 -24.163 -28.999 1.00 47.88 177 ILE A C 1
ATOM 1459 O O . ILE A 1 177 ? 9.408 -23.642 -29.084 1.00 47.88 177 ILE A O 1
ATOM 1463 N N . ILE A 1 178 ? 11.555 -23.785 -29.753 1.00 40.91 178 ILE A N 1
ATOM 1464 C CA . ILE A 1 178 ? 11.509 -22.680 -30.720 1.00 40.91 178 ILE A CA 1
ATOM 1465 C C . ILE A 1 178 ? 10.575 -23.000 -31.894 1.00 40.91 178 ILE A C 1
ATOM 1467 O O . ILE A 1 178 ? 9.755 -22.162 -32.256 1.00 40.91 178 ILE A O 1
ATOM 1471 N N . ALA A 1 179 ? 10.631 -24.214 -32.452 1.00 42.66 179 ALA A N 1
ATOM 1472 C CA . ALA A 1 179 ? 9.772 -24.605 -33.573 1.00 42.66 179 ALA A CA 1
ATOM 1473 C C . ALA A 1 179 ? 8.277 -24.547 -33.214 1.00 42.66 179 ALA A C 1
ATOM 1475 O O . ALA A 1 179 ? 7.447 -24.124 -34.017 1.00 42.66 179 ALA A O 1
ATOM 1476 N N . ARG A 1 180 ? 7.928 -24.917 -31.978 1.00 46.84 180 ARG A N 1
ATOM 1477 C CA . ARG A 1 180 ? 6.549 -24.853 -31.485 1.00 46.84 180 ARG A CA 1
ATOM 1478 C C . ARG A 1 180 ? 6.069 -23.416 -31.276 1.00 46.84 180 ARG A C 1
ATOM 1480 O O . ARG A 1 180 ? 4.915 -23.127 -31.583 1.00 46.84 180 ARG A O 1
ATOM 1487 N N . ASP A 1 181 ? 6.920 -22.542 -30.742 1.00 41.22 181 ASP A N 1
ATOM 1488 C CA . ASP A 1 181 ? 6.573 -21.132 -30.526 1.00 41.22 181 ASP A CA 1
ATOM 1489 C C . ASP A 1 181 ? 6.423 -20.391 -31.865 1.00 41.22 181 ASP A C 1
ATOM 1491 O O . ASP A 1 181 ? 5.459 -19.658 -32.066 1.00 41.22 181 ASP A O 1
ATOM 1495 N N . TYR A 1 182 ? 7.294 -20.693 -32.833 1.00 41.03 182 TYR A N 1
ATOM 1496 C CA . TYR A 1 182 ? 7.218 -20.175 -34.201 1.00 41.03 182 TYR A CA 1
ATOM 1497 C C . TYR A 1 182 ? 5.927 -20.605 -34.924 1.00 41.03 182 TYR A C 1
ATOM 1499 O O . TYR A 1 182 ? 5.216 -19.766 -35.475 1.00 41.03 182 TYR A O 1
ATOM 1507 N N . LEU A 1 183 ? 5.555 -21.889 -34.850 1.00 44.12 183 LEU A N 1
ATOM 1508 C CA . LEU A 1 183 ? 4.315 -22.400 -35.455 1.00 44.12 183 LEU A CA 1
ATOM 1509 C C . LEU A 1 183 ? 3.047 -21.837 -34.789 1.00 44.12 183 LEU A C 1
ATOM 1511 O O . LEU A 1 183 ? 2.047 -21.602 -35.466 1.00 44.12 183 LEU A O 1
ATOM 1515 N N . ALA A 1 184 ? 3.077 -21.583 -33.477 1.00 46.00 184 ALA A N 1
ATOM 1516 C CA . ALA A 1 184 ? 1.969 -20.946 -32.765 1.00 46.00 184 ALA A CA 1
ATOM 1517 C C . ALA A 1 184 ? 1.808 -19.463 -33.147 1.00 46.00 184 ALA A C 1
ATOM 1519 O O . ALA A 1 184 ? 0.681 -18.984 -33.278 1.00 46.00 184 ALA A O 1
ATOM 1520 N N . GLN A 1 185 ? 2.919 -18.755 -33.373 1.00 41.47 185 GLN A N 1
ATOM 1521 C CA . GLN A 1 185 ? 2.909 -17.366 -33.835 1.00 41.47 185 GLN A CA 1
ATOM 1522 C C . GLN A 1 185 ? 2.405 -17.239 -35.278 1.00 41.47 185 GLN A C 1
ATOM 1524 O O . GLN A 1 185 ? 1.643 -16.318 -35.557 1.00 41.47 185 GLN A O 1
ATOM 1529 N N . MET A 1 186 ? 2.752 -18.170 -36.179 1.00 40.72 186 MET A N 1
ATOM 1530 C CA . MET A 1 186 ? 2.211 -18.169 -37.548 1.00 40.72 186 MET A CA 1
ATOM 1531 C C . MET A 1 186 ? 0.697 -18.401 -37.567 1.00 40.72 186 MET A C 1
ATOM 1533 O O . MET A 1 186 ? -0.024 -17.659 -38.228 1.00 40.72 186 MET A O 1
ATOM 1537 N N . LYS A 1 187 ? 0.198 -19.352 -36.768 1.00 41.84 187 LYS A N 1
ATOM 1538 C CA . LYS A 1 187 ? -1.235 -19.675 -36.713 1.00 41.84 187 LYS A CA 1
ATOM 1539 C C . LYS A 1 187 ? -2.086 -18.525 -36.159 1.00 41.84 187 LYS A C 1
ATOM 1541 O O . LYS A 1 187 ? -3.150 -18.239 -36.694 1.00 41.84 187 LYS A O 1
ATOM 1546 N N . ALA A 1 188 ? -1.578 -17.815 -35.149 1.00 39.62 188 ALA A N 1
ATOM 1547 C CA . ALA A 1 188 ? -2.221 -16.612 -34.620 1.00 39.62 188 ALA A CA 1
ATOM 1548 C C . ALA A 1 188 ? -2.228 -15.450 -35.633 1.00 39.62 188 ALA A C 1
ATOM 1550 O O . ALA A 1 188 ? -3.156 -14.645 -35.643 1.00 39.62 188 ALA A O 1
ATOM 1551 N N . ASN A 1 189 ? -1.213 -15.366 -36.500 1.00 40.84 189 ASN A N 1
ATOM 1552 C CA . ASN A 1 189 ? -1.132 -14.348 -37.549 1.00 40.84 189 ASN A CA 1
ATOM 1553 C C . ASN A 1 189 ? -2.113 -14.622 -38.702 1.00 40.84 189 ASN A C 1
ATOM 1555 O O . ASN A 1 189 ? -2.680 -13.681 -39.254 1.00 40.84 189 ASN A O 1
ATOM 1559 N N . ASP A 1 190 ? -2.338 -15.891 -39.048 1.00 41.41 190 ASP A N 1
ATOM 1560 C CA . ASP A 1 190 ? -3.303 -16.289 -40.082 1.00 41.41 190 ASP A CA 1
ATOM 1561 C C . ASP A 1 190 ? -4.757 -16.186 -39.594 1.00 41.41 190 ASP A C 1
ATOM 1563 O O . ASP A 1 190 ? -5.634 -15.766 -40.353 1.00 41.41 190 ASP A O 1
ATOM 1567 N N . GLU A 1 191 ? -5.015 -16.465 -38.310 1.00 42.75 191 GLU A N 1
ATOM 1568 C CA . GLU A 1 191 ? -6.313 -16.205 -37.666 1.00 42.75 191 GLU A CA 1
ATOM 1569 C C . GLU A 1 191 ? -6.613 -14.698 -37.609 1.00 42.75 191 GLU A C 1
ATOM 1571 O O . GLU A 1 191 ? -7.711 -14.278 -37.969 1.00 42.75 191 GLU A O 1
ATOM 1576 N N . PHE A 1 192 ? -5.621 -13.866 -37.269 1.00 37.88 192 PHE A N 1
ATOM 1577 C CA . PHE A 1 192 ? -5.764 -12.406 -37.267 1.00 37.88 192 PHE A CA 1
ATOM 1578 C C . PHE A 1 192 ? -5.990 -11.832 -38.676 1.00 37.88 192 PHE A C 1
ATOM 1580 O O . PHE A 1 192 ? -6.803 -10.928 -38.848 1.00 37.88 192 PHE A O 1
ATOM 1587 N N . ARG A 1 193 ? -5.322 -12.378 -39.704 1.00 37.56 193 ARG A N 1
ATOM 1588 C CA . ARG A 1 193 ? -5.543 -11.995 -41.111 1.00 37.56 193 ARG A CA 1
ATOM 1589 C C . ARG A 1 193 ? -6.934 -12.372 -41.610 1.00 37.56 193 ARG A C 1
ATOM 1591 O O . ARG A 1 193 ? -7.568 -11.564 -42.279 1.00 37.56 193 ARG A O 1
ATOM 1598 N N . SER A 1 194 ? -7.407 -13.566 -41.267 1.00 40.81 194 SER A N 1
ATOM 1599 C CA . SER A 1 194 ? -8.728 -14.053 -41.685 1.00 40.81 194 SER A CA 1
ATOM 1600 C C . SER A 1 194 ? -9.857 -13.284 -40.993 1.00 40.81 194 SER A C 1
ATOM 1602 O O . SER A 1 194 ? -10.860 -12.959 -41.621 1.00 40.81 194 SER A O 1
ATOM 1604 N N . GLN A 1 195 ? -9.667 -12.923 -39.721 1.00 38.19 195 GLN A N 1
ATOM 1605 C CA . GLN A 1 195 ? -10.622 -12.124 -38.956 1.00 38.19 195 GLN A CA 1
ATOM 1606 C C . GLN A 1 195 ? -10.653 -10.656 -39.420 1.00 38.19 195 GLN A C 1
ATOM 1608 O O . GLN A 1 195 ? -11.730 -10.088 -39.562 1.00 38.19 195 GLN A O 1
ATOM 1613 N N . ALA A 1 196 ? -9.498 -10.073 -39.763 1.00 35.94 196 ALA A N 1
ATOM 1614 C CA . ALA A 1 196 ? -9.417 -8.721 -40.321 1.00 35.94 196 ALA A CA 1
ATOM 1615 C C . ALA A 1 196 ? -10.011 -8.605 -41.739 1.00 35.94 196 ALA A C 1
ATOM 1617 O O . ALA A 1 196 ? -10.530 -7.551 -42.085 1.00 35.94 196 ALA A O 1
ATOM 1618 N N . LEU A 1 197 ? -9.950 -9.670 -42.551 1.00 36.38 197 LEU A N 1
ATOM 1619 C CA . LEU A 1 197 ? -10.607 -9.732 -43.866 1.00 36.38 197 LEU A CA 1
ATOM 1620 C C . LEU A 1 197 ? -12.136 -9.843 -43.735 1.00 36.38 197 LEU A C 1
ATOM 1622 O O . LEU A 1 197 ? -12.853 -9.159 -44.455 1.00 36.38 197 LEU A O 1
ATOM 1626 N N . SER A 1 198 ? -12.631 -10.628 -42.770 1.00 38.50 198 SER A N 1
ATOM 1627 C CA . SER A 1 198 ? -14.069 -10.773 -42.489 1.00 38.50 198 SER A CA 1
ATOM 1628 C C . SER A 1 198 ? -14.700 -9.500 -41.915 1.00 38.50 198 SER A C 1
ATOM 1630 O O . SER A 1 198 ? -15.801 -9.143 -42.310 1.00 38.50 198 SER A O 1
ATOM 1632 N N . GLU A 1 199 ? -14.011 -8.797 -41.009 1.00 37.47 199 GLU A N 1
ATOM 1633 C CA . GLU A 1 199 ? -14.489 -7.525 -40.438 1.00 37.47 199 GLU A CA 1
ATOM 1634 C C . GLU A 1 199 ? -14.475 -6.371 -41.464 1.00 37.47 199 GLU A C 1
ATOM 1636 O O . GLU A 1 199 ? -15.084 -5.328 -41.232 1.00 37.47 199 GLU A O 1
ATOM 1641 N N . TRP A 1 200 ? -13.783 -6.542 -42.598 1.00 35.44 200 TRP A N 1
ATOM 1642 C CA . TRP A 1 200 ? -13.690 -5.552 -43.677 1.00 35.44 200 TRP A CA 1
ATOM 1643 C C . TRP A 1 200 ? -14.750 -5.721 -44.771 1.00 35.44 200 TRP A C 1
ATOM 1645 O O . TRP A 1 200 ? -15.158 -4.714 -45.349 1.00 35.44 200 TRP A O 1
ATOM 1655 N N . ASP A 1 201 ? -15.225 -6.943 -45.032 1.00 38.72 201 ASP A N 1
ATOM 1656 C CA . ASP A 1 201 ? -16.329 -7.183 -45.975 1.00 38.72 201 ASP A CA 1
ATOM 1657 C C . ASP A 1 201 ? -17.672 -6.653 -45.430 1.00 38.72 201 ASP A C 1
ATOM 1659 O O . ASP A 1 201 ? -18.462 -6.087 -46.187 1.00 38.72 201 ASP A O 1
ATOM 1663 N N . ASP A 1 202 ? -17.891 -6.719 -44.111 1.00 39.19 202 ASP A N 1
ATOM 1664 C CA . ASP A 1 202 ? -19.110 -6.210 -43.457 1.00 39.19 202 ASP A CA 1
ATOM 1665 C C . ASP A 1 202 ? -19.190 -4.668 -43.433 1.00 39.19 202 ASP A C 1
ATOM 1667 O O . ASP A 1 202 ? -20.277 -4.092 -43.382 1.00 39.19 202 ASP A O 1
ATOM 1671 N N . ALA A 1 203 ? -18.048 -3.975 -43.511 1.00 37.34 203 ALA A N 1
ATOM 1672 C CA . ALA A 1 203 ? -17.977 -2.510 -43.518 1.00 37.34 203 ALA A CA 1
ATOM 1673 C C . ALA A 1 203 ? -18.248 -1.886 -44.904 1.00 37.34 203 ALA A C 1
ATOM 1675 O O . ALA A 1 203 ? -18.342 -0.664 -45.025 1.00 37.34 203 ALA A O 1
ATOM 1676 N N . ALA A 1 204 ? -18.362 -2.699 -45.960 1.00 40.25 204 ALA A N 1
ATOM 1677 C CA . ALA A 1 204 ? -18.475 -2.240 -47.344 1.00 40.25 204 ALA A CA 1
ATOM 1678 C C . ALA A 1 204 ? -19.920 -1.966 -47.819 1.00 40.25 204 ALA A C 1
ATOM 1680 O O . ALA A 1 204 ? -20.113 -1.710 -49.009 1.00 40.25 204 ALA A O 1
ATOM 1681 N N . ILE A 1 205 ? -20.923 -2.016 -46.930 1.00 40.81 205 ILE A N 1
ATOM 1682 C CA . ILE A 1 205 ? -22.348 -1.932 -47.309 1.00 40.81 205 ILE A CA 1
ATOM 1683 C C . ILE A 1 205 ? -23.003 -0.562 -47.039 1.00 40.81 205 ILE A C 1
ATOM 1685 O O . ILE A 1 205 ? -24.048 -0.295 -47.625 1.00 40.81 205 ILE A O 1
ATOM 1689 N N . ASP A 1 206 ? -22.396 0.362 -46.285 1.00 36.66 206 ASP A N 1
ATOM 1690 C CA . ASP A 1 206 ? -23.002 1.690 -46.069 1.00 36.66 206 ASP A CA 1
ATOM 1691 C C . ASP A 1 206 ? -22.410 2.777 -46.983 1.00 36.66 206 ASP A C 1
ATOM 1693 O O . ASP A 1 206 ? -21.263 3.220 -46.867 1.00 36.66 206 ASP A O 1
ATOM 1697 N N . GLU A 1 207 ? -23.225 3.200 -47.945 1.00 43.88 207 GLU A N 1
ATOM 1698 C CA . GLU A 1 207 ? -22.885 4.138 -49.005 1.00 43.88 207 GLU A CA 1
ATOM 1699 C C . GLU A 1 207 ? -23.211 5.581 -48.581 1.00 43.88 207 GLU A C 1
ATOM 1701 O O . GLU A 1 207 ? -24.296 6.096 -48.827 1.00 43.88 207 GLU A O 1
ATOM 1706 N N . ALA A 1 208 ? -22.249 6.270 -47.957 1.00 36.28 208 ALA A N 1
ATOM 1707 C CA . ALA A 1 208 ? -22.247 7.734 -47.861 1.00 36.28 208 ALA A CA 1
ATOM 1708 C C . ALA A 1 208 ? -20.831 8.277 -47.605 1.00 36.28 208 ALA A C 1
ATOM 1710 O O . ALA A 1 208 ? -20.341 8.244 -46.485 1.00 36.28 208 ALA A O 1
ATOM 1711 N N . ALA A 1 209 ? -20.176 8.775 -48.663 1.00 45.28 209 ALA A N 1
ATOM 1712 C CA . ALA A 1 209 ? -19.071 9.753 -48.686 1.00 45.28 209 ALA A CA 1
ATOM 1713 C C . ALA A 1 209 ? -18.094 9.844 -47.481 1.00 45.28 209 ALA A C 1
ATOM 1715 O O . ALA A 1 209 ? -17.628 10.936 -47.140 1.00 45.28 209 ALA A O 1
ATOM 1716 N N . GLU A 1 210 ? -17.706 8.732 -46.858 1.00 47.28 210 GLU A N 1
ATOM 1717 C CA . GLU A 1 210 ? -16.686 8.749 -45.814 1.00 47.28 210 GLU A CA 1
ATOM 1718 C C . GLU A 1 210 ? -15.289 8.850 -46.437 1.00 47.28 210 GLU A C 1
ATOM 1720 O O . GLU A 1 210 ? -14.892 8.077 -47.317 1.00 47.28 210 GLU A O 1
ATOM 1725 N N . LYS A 1 211 ? -14.517 9.849 -45.990 1.00 61.72 211 LYS A N 1
ATOM 1726 C CA . LYS A 1 211 ? -13.105 10.017 -46.354 1.00 61.72 211 LYS A CA 1
ATOM 1727 C C . LYS A 1 211 ? -12.314 8.819 -45.834 1.00 61.72 211 LYS A C 1
ATOM 1729 O O . LYS A 1 211 ? -11.856 8.833 -44.694 1.00 61.72 211 LYS A O 1
ATOM 1734 N N . ILE A 1 212 ? -12.100 7.822 -46.691 1.00 68.19 212 ILE A N 1
ATOM 1735 C CA . ILE A 1 212 ? -11.253 6.667 -46.383 1.00 68.19 212 ILE A CA 1
ATOM 1736 C C . ILE A 1 212 ? -9.843 7.177 -46.028 1.00 68.19 212 ILE A C 1
ATOM 1738 O O . ILE A 1 212 ? -9.197 7.838 -46.855 1.00 68.19 212 ILE A O 1
ATOM 1742 N N . PRO A 1 213 ? -9.343 6.924 -44.802 1.00 70.00 213 PRO A N 1
ATOM 1743 C CA . PRO A 1 213 ? -8.042 7.413 -44.368 1.00 70.00 213 PRO A CA 1
ATOM 1744 C C . PRO A 1 213 ? -6.935 6.987 -45.332 1.00 70.00 213 PRO A C 1
ATOM 1746 O O . PRO A 1 213 ? -6.852 5.829 -45.728 1.00 70.00 213 PRO A O 1
ATOM 1749 N N . ASN A 1 214 ? -6.047 7.923 -45.674 1.00 82.44 214 ASN A N 1
ATOM 1750 C CA . ASN A 1 214 ? -4.902 7.700 -46.567 1.00 82.44 214 ASN A CA 1
ATOM 1751 C C . ASN A 1 214 ? -5.243 7.373 -48.037 1.00 82.44 214 ASN A C 1
ATOM 1753 O O . ASN A 1 214 ? -4.318 7.165 -48.821 1.00 82.44 214 ASN A O 1
ATOM 1757 N N . LEU A 1 215 ? -6.519 7.418 -48.433 1.00 85.56 215 LEU A N 1
ATOM 1758 C CA . LEU A 1 215 ? -6.957 7.424 -49.829 1.00 85.56 215 LEU A CA 1
ATOM 1759 C C . LEU A 1 215 ? -7.241 8.872 -50.263 1.00 85.56 215 LEU A C 1
ATOM 1761 O O . LEU A 1 215 ? -7.917 9.627 -49.561 1.00 85.56 215 LEU A O 1
ATOM 1765 N N . LEU A 1 216 ? -6.681 9.294 -51.392 1.00 87.06 216 LEU A N 1
ATOM 1766 C CA . LEU A 1 216 ? -6.867 10.623 -51.973 1.00 87.06 216 LEU A CA 1
ATOM 1767 C C . LEU A 1 216 ? -7.428 10.480 -53.384 1.00 87.06 216 LEU A C 1
ATOM 1769 O O . LEU A 1 216 ? -6.810 9.835 -54.225 1.00 87.06 216 LEU A O 1
ATOM 1773 N N . GLU A 1 217 ? -8.558 11.122 -53.653 1.00 88.38 217 GLU A N 1
ATOM 1774 C CA . GLU A 1 217 ? -9.102 11.254 -55.001 1.00 88.38 217 GLU A CA 1
ATOM 1775 C C . GLU A 1 217 ? -8.674 12.595 -55.603 1.00 88.38 217 GLU A C 1
ATOM 1777 O O . GLU A 1 217 ? -8.830 13.649 -54.983 1.00 88.38 217 GLU A O 1
ATOM 1782 N N . GLN A 1 218 ? -8.101 12.563 -56.805 1.00 83.56 218 GLN A N 1
ATOM 1783 C CA . GLN A 1 218 ? -7.687 13.759 -57.526 1.00 83.56 218 GLN A CA 1
ATOM 1784 C C . GLN A 1 218 ? -7.933 13.564 -59.025 1.00 83.56 218 GLN A C 1
ATOM 1786 O O . GLN A 1 218 ? -7.335 12.687 -59.645 1.00 83.56 218 GLN A O 1
ATOM 1791 N N . ARG A 1 219 ? -8.800 14.403 -59.613 1.00 78.31 219 ARG A N 1
ATOM 1792 C CA . ARG A 1 219 ? -9.140 14.396 -61.054 1.00 78.31 219 ARG A CA 1
ATOM 1793 C C . ARG A 1 219 ? -9.573 13.008 -61.576 1.00 78.31 219 ARG A C 1
ATOM 1795 O O . ARG A 1 219 ? -9.073 12.554 -62.601 1.00 78.31 219 ARG A O 1
ATOM 1802 N N . GLY A 1 220 ? -10.457 12.319 -60.849 1.00 78.88 220 GLY A N 1
ATOM 1803 C CA . GLY A 1 220 ? -10.992 11.006 -61.247 1.00 78.88 220 GLY A CA 1
ATOM 1804 C C . GLY A 1 220 ? -10.012 9.832 -61.109 1.00 78.88 220 GLY A C 1
ATOM 1805 O O . GLY A 1 220 ? -10.230 8.771 -61.689 1.00 78.88 220 GLY A O 1
ATOM 1806 N N . ARG A 1 221 ? -8.906 10.007 -60.372 1.00 84.31 221 ARG A N 1
ATOM 1807 C CA . ARG A 1 221 ? -7.958 8.937 -60.025 1.00 84.31 221 ARG A CA 1
ATOM 1808 C C . ARG A 1 221 ? -7.711 8.893 -58.523 1.00 84.31 221 ARG A C 1
ATOM 1810 O O . ARG A 1 221 ? -7.626 9.930 -57.864 1.00 84.31 221 ARG A O 1
ATOM 1817 N N . PHE A 1 222 ? -7.540 7.687 -58.002 1.00 88.19 222 PHE A N 1
ATOM 1818 C CA . PHE A 1 222 ? -7.265 7.415 -56.599 1.00 88.19 222 PHE A CA 1
ATOM 1819 C C . PHE A 1 222 ? -5.768 7.237 -56.350 1.00 88.19 222 PHE A C 1
ATOM 1821 O O . PHE A 1 222 ? -5.042 6.666 -57.167 1.00 88.19 222 PHE A O 1
ATOM 1828 N N . TYR A 1 223 ? -5.311 7.706 -55.194 1.00 89.62 223 TYR A N 1
ATOM 1829 C CA . TYR A 1 223 ? -3.930 7.637 -54.733 1.00 89.62 223 TYR A CA 1
ATOM 1830 C C . TYR A 1 223 ? -3.885 7.181 -53.273 1.00 89.62 223 TYR A C 1
ATOM 1832 O O . TYR A 1 223 ? -4.649 7.671 -52.442 1.00 89.62 223 TYR A O 1
ATOM 1840 N N . ALA A 1 224 ? -2.942 6.307 -52.936 1.00 87.06 224 ALA A N 1
ATOM 1841 C CA . ALA A 1 224 ? -2.524 6.093 -51.555 1.00 87.06 224 ALA A CA 1
ATOM 1842 C C . ALA A 1 224 ? -1.604 7.244 -51.134 1.00 87.06 224 ALA A C 1
ATOM 1844 O O . ALA A 1 224 ? -0.726 7.634 -51.909 1.00 87.06 224 ALA A O 1
ATOM 1845 N N . ARG A 1 225 ? -1.761 7.773 -49.917 1.00 86.75 225 ARG A N 1
ATOM 1846 C CA . ARG A 1 225 ? -0.879 8.817 -49.369 1.00 86.75 225 ARG A CA 1
ATOM 1847 C C . ARG A 1 225 ? -0.452 8.548 -47.931 1.00 86.75 225 ARG A C 1
ATOM 1849 O O . ARG A 1 225 ? -1.258 8.108 -47.121 1.00 86.75 225 ARG A O 1
ATOM 1856 N N . ILE A 1 226 ? 0.788 8.888 -47.583 1.00 82.88 226 ILE A N 1
ATOM 1857 C CA . ILE A 1 226 ? 1.267 8.868 -46.193 1.00 82.88 226 ILE A CA 1
ATOM 1858 C C . ILE A 1 226 ? 2.121 10.099 -45.882 1.00 82.88 226 ILE A C 1
ATOM 1860 O O . ILE A 1 226 ? 2.931 10.529 -46.702 1.00 82.88 226 ILE A O 1
ATOM 1864 N N . LYS A 1 227 ? 1.952 10.675 -44.687 1.00 79.00 227 LYS A N 1
ATOM 1865 C CA . LYS A 1 227 ? 2.734 11.838 -44.243 1.00 79.00 227 LYS A CA 1
ATOM 1866 C C . LYS A 1 227 ? 4.163 11.438 -43.881 1.00 79.00 227 LYS A C 1
ATOM 1868 O O . LYS A 1 227 ? 4.369 10.482 -43.136 1.00 79.00 227 LYS A O 1
ATOM 1873 N N . ILE A 1 228 ? 5.129 12.233 -44.333 1.00 64.88 228 ILE A N 1
ATOM 1874 C CA . ILE A 1 228 ? 6.547 12.055 -44.005 1.00 64.88 228 ILE A CA 1
ATOM 1875 C C . ILE A 1 228 ? 6.847 12.805 -42.690 1.00 64.88 228 ILE A C 1
ATOM 1877 O O . ILE A 1 228 ? 6.466 13.980 -42.562 1.00 64.88 228 ILE A O 1
ATOM 1881 N N . PRO A 1 229 ? 7.491 12.172 -41.688 1.00 63.03 229 PRO A N 1
ATOM 1882 C CA . PRO A 1 229 ? 7.920 12.843 -40.458 1.00 63.03 229 PRO A CA 1
ATOM 1883 C C . PRO A 1 229 ? 8.833 14.042 -40.741 1.00 63.03 229 PRO A C 1
ATOM 1885 O O . PRO A 1 229 ? 9.701 13.953 -41.600 1.00 63.03 229 PRO A O 1
ATOM 1888 N N . LEU A 1 230 ? 8.650 15.151 -40.008 1.00 48.03 230 LEU A N 1
ATOM 1889 C CA . LEU A 1 230 ? 9.311 16.441 -40.277 1.00 48.03 230 LEU A CA 1
ATOM 1890 C C . LEU A 1 230 ? 10.838 16.326 -40.416 1.00 48.03 230 LEU A C 1
ATOM 1892 O O . LEU A 1 230 ? 11.398 16.860 -41.361 1.00 48.03 230 LEU A O 1
ATOM 1896 N N . TYR A 1 231 ? 11.479 15.557 -39.534 1.00 50.28 231 TYR A N 1
ATOM 1897 C CA . TYR A 1 231 ? 12.932 15.362 -39.499 1.00 50.28 231 TYR A CA 1
ATOM 1898 C C . TYR A 1 231 ? 13.496 14.497 -40.643 1.00 50.28 231 TYR A C 1
ATOM 1900 O O . TYR A 1 231 ? 14.700 14.298 -40.702 1.00 50.28 231 TYR A O 1
ATOM 1908 N N . LEU A 1 232 ? 12.646 13.934 -41.513 1.00 51.66 232 LEU A N 1
ATOM 1909 C CA . LEU A 1 232 ? 13.067 13.148 -42.682 1.00 51.66 232 LEU A CA 1
ATOM 1910 C C . LEU A 1 232 ? 12.851 13.890 -44.008 1.00 51.66 232 LEU A C 1
ATOM 1912 O O . LEU A 1 232 ? 13.281 13.396 -45.047 1.00 51.66 232 LEU A O 1
ATOM 1916 N N . ARG A 1 233 ? 12.149 15.031 -43.999 1.00 59.53 233 ARG A N 1
ATOM 1917 C CA . ARG A 1 233 ? 11.657 15.678 -45.227 1.00 59.53 233 ARG A CA 1
ATOM 1918 C C . ARG A 1 233 ? 12.787 16.236 -46.077 1.00 59.53 233 ARG A C 1
ATOM 1920 O O . ARG A 1 233 ? 12.868 15.883 -47.250 1.00 59.53 233 ARG A O 1
ATOM 1927 N N . ASP A 1 234 ? 13.662 17.040 -45.488 1.00 46.12 234 ASP A N 1
ATOM 1928 C CA . ASP A 1 234 ? 14.688 17.777 -46.234 1.00 46.12 234 ASP A CA 1
ATOM 1929 C C . ASP A 1 234 ? 15.845 16.862 -46.668 1.00 46.12 234 ASP A C 1
ATOM 1931 O O . ASP A 1 234 ? 16.232 16.867 -47.833 1.00 46.12 234 ASP A O 1
ATOM 1935 N N . ASP A 1 235 ? 16.301 15.980 -45.774 1.00 42.84 235 ASP A N 1
ATOM 1936 C CA . ASP A 1 235 ? 17.495 15.147 -45.991 1.00 42.84 235 ASP A CA 1
ATOM 1937 C C . ASP A 1 235 ? 17.264 13.912 -46.882 1.00 42.84 235 ASP A C 1
ATOM 1939 O O . ASP A 1 235 ? 18.206 13.386 -47.479 1.00 42.84 235 ASP A O 1
ATOM 1943 N N . HIS A 1 236 ? 16.028 13.402 -46.965 1.00 55.22 236 HIS A N 1
ATOM 1944 C CA . HIS A 1 236 ? 15.750 12.105 -47.605 1.00 55.22 236 HIS A CA 1
ATOM 1945 C C . HIS A 1 236 ? 14.569 12.101 -48.577 1.00 55.22 236 HIS A C 1
ATOM 1947 O O . HIS A 1 236 ? 14.424 11.154 -49.353 1.00 55.22 236 HIS A O 1
ATOM 1953 N N . PHE A 1 237 ? 13.735 13.142 -48.562 1.00 58.72 237 PHE A N 1
ATOM 1954 C CA . PHE A 1 237 ? 12.549 13.237 -49.414 1.00 58.72 237 PHE A CA 1
ATOM 1955 C C . PHE A 1 237 ? 12.399 14.613 -50.086 1.00 58.72 237 PHE A C 1
ATOM 1957 O O . PHE A 1 237 ? 11.293 14.973 -50.484 1.00 58.72 237 PHE A O 1
ATOM 1964 N N . ALA A 1 238 ? 13.503 15.358 -50.241 1.00 59.84 238 ALA A N 1
ATOM 1965 C CA . ALA A 1 238 ? 13.580 16.628 -50.973 1.00 59.84 238 ALA A CA 1
ATOM 1966 C C . ALA A 1 238 ? 12.497 17.656 -50.574 1.00 59.84 238 ALA A C 1
ATOM 1968 O O . ALA A 1 238 ? 11.892 18.307 -51.423 1.00 59.84 238 ALA A O 1
ATOM 1969 N N . GLY A 1 239 ? 12.200 17.752 -49.276 1.00 51.12 239 GLY A N 1
ATOM 1970 C CA . GLY A 1 239 ? 11.204 18.669 -48.714 1.00 51.12 239 GLY A CA 1
ATOM 1971 C C . GLY A 1 239 ? 9.745 18.212 -48.857 1.00 51.12 239 GLY A C 1
ATOM 1972 O O . GLY A 1 239 ? 8.833 18.907 -48.408 1.00 51.12 239 GLY A O 1
ATOM 1973 N N . ALA A 1 240 ? 9.473 17.036 -49.438 1.00 64.75 240 ALA A N 1
ATOM 1974 C CA . ALA A 1 240 ? 8.108 16.546 -49.613 1.00 64.75 240 ALA A CA 1
ATOM 1975 C C . ALA A 1 240 ? 7.409 16.279 -48.263 1.00 64.75 240 ALA A C 1
ATOM 1977 O O . ALA A 1 240 ? 7.944 15.639 -47.357 1.00 64.75 240 ALA A O 1
ATOM 1978 N N . HIS A 1 241 ? 6.159 16.731 -48.128 1.00 66.94 241 HIS A N 1
ATOM 1979 C CA . HIS A 1 241 ? 5.369 16.547 -46.903 1.00 66.94 241 HIS A CA 1
ATOM 1980 C C . HIS A 1 241 ? 4.655 15.187 -46.827 1.00 66.94 241 HIS A C 1
ATOM 1982 O O . HIS A 1 241 ? 4.293 14.731 -45.735 1.00 66.94 241 HIS A O 1
ATOM 1988 N N . GLU A 1 242 ? 4.449 14.533 -47.969 1.00 85.19 242 GLU A N 1
ATOM 1989 C CA . GLU A 1 242 ? 3.777 13.240 -48.088 1.00 85.19 242 GLU A CA 1
ATOM 1990 C C . GLU A 1 242 ? 4.297 12.440 -49.289 1.00 85.19 242 GLU A C 1
ATOM 1992 O O . GLU A 1 242 ? 4.674 13.010 -50.311 1.00 85.19 242 GLU A O 1
ATOM 1997 N N . LEU A 1 243 ? 4.289 11.111 -49.171 1.00 80.06 243 LEU A N 1
ATOM 1998 C CA . LEU A 1 243 ? 4.479 10.203 -50.300 1.00 80.06 243 LEU A CA 1
ATOM 1999 C C . LEU A 1 243 ? 3.116 9.840 -50.877 1.00 80.06 243 LEU A C 1
ATOM 2001 O O . LEU A 1 243 ? 2.196 9.532 -50.118 1.00 80.06 243 LEU A O 1
ATOM 2005 N N . ARG A 1 244 ? 3.000 9.839 -52.208 1.00 88.81 244 ARG A N 1
ATOM 2006 C CA . ARG A 1 244 ? 1.783 9.448 -52.929 1.00 88.81 244 ARG A CA 1
ATOM 2007 C C . ARG A 1 244 ? 2.082 8.338 -53.933 1.00 88.81 244 ARG A C 1
ATOM 2009 O O . ARG A 1 244 ? 3.117 8.380 -54.595 1.00 88.81 244 ARG A O 1
ATOM 2016 N N . ARG A 1 245 ? 1.162 7.383 -54.086 1.00 87.56 245 ARG A N 1
ATOM 2017 C CA . ARG A 1 245 ? 1.229 6.335 -55.119 1.00 87.56 245 ARG A CA 1
ATOM 2018 C C . ARG A 1 245 ? -0.134 6.156 -55.802 1.00 87.56 245 ARG A C 1
ATOM 2020 O O . ARG A 1 245 ? -1.126 6.022 -55.087 1.00 87.56 245 ARG A O 1
ATOM 2027 N N . PRO A 1 246 ? -0.218 6.189 -57.147 1.00 87.44 246 PRO A N 1
ATOM 2028 C CA . PRO A 1 246 ? -1.483 6.020 -57.865 1.00 87.44 246 PRO A CA 1
ATOM 2029 C C . PRO A 1 246 ? -2.041 4.599 -57.714 1.00 87.44 246 PRO A C 1
ATOM 2031 O O . PRO A 1 246 ? -1.287 3.629 -57.732 1.00 87.44 246 PRO A O 1
ATOM 2034 N N . LEU A 1 247 ? -3.366 4.498 -57.602 1.00 83.69 247 LEU A N 1
ATOM 2035 C CA . LEU A 1 247 ? -4.132 3.254 -57.452 1.00 83.69 247 LEU A CA 1
ATOM 2036 C C . LEU A 1 247 ? -5.104 2.992 -58.620 1.00 83.69 247 LEU A C 1
ATOM 2038 O O . LEU A 1 247 ? -5.685 1.914 -58.695 1.00 83.69 247 LEU A O 1
ATOM 2042 N N . GLY A 1 248 ? -5.264 3.950 -59.543 1.00 84.50 248 GLY A N 1
ATOM 2043 C CA . GLY A 1 248 ? -6.135 3.836 -60.723 1.00 84.50 248 GLY A CA 1
ATOM 2044 C C . GLY A 1 248 ? -7.419 4.670 -60.625 1.00 84.50 248 GLY A C 1
ATOM 2045 O O . GLY A 1 248 ? -7.571 5.463 -59.702 1.00 84.50 248 GLY A O 1
ATOM 2046 N N . GLY A 1 249 ? -8.313 4.543 -61.612 1.00 81.31 249 GLY A N 1
ATOM 2047 C CA . GLY A 1 249 ? -9.578 5.302 -61.686 1.00 81.31 249 GLY A CA 1
ATOM 2048 C C . GLY A 1 249 ? -10.795 4.602 -61.068 1.00 81.31 249 GLY A C 1
ATOM 2049 O O . GLY A 1 249 ? -11.798 5.248 -60.797 1.00 81.31 249 GLY A O 1
ATOM 2050 N N . ASP A 1 250 ? -10.707 3.295 -60.815 1.00 84.75 250 ASP A N 1
ATOM 2051 C CA . ASP A 1 250 ? -11.784 2.511 -60.204 1.00 84.75 250 ASP A CA 1
ATOM 2052 C C . ASP A 1 250 ? -11.648 2.525 -58.675 1.00 84.75 250 ASP A C 1
ATOM 2054 O O . ASP A 1 250 ? -10.661 2.031 -58.117 1.00 84.75 250 ASP A O 1
ATOM 2058 N N . ARG A 1 251 ? -12.658 3.082 -57.997 1.00 78.56 251 ARG A N 1
ATOM 2059 C CA . ARG A 1 251 ? -12.698 3.237 -56.538 1.00 78.56 251 ARG A CA 1
ATOM 2060 C C . ARG A 1 251 ? -12.649 1.898 -55.809 1.00 78.56 251 ARG A C 1
ATOM 2062 O O . ARG A 1 251 ? -11.923 1.775 -54.825 1.00 78.56 251 ARG A O 1
ATOM 2069 N N . LYS A 1 252 ? -13.381 0.887 -56.285 1.00 74.81 252 LYS A N 1
ATOM 2070 C CA . LYS A 1 252 ? -13.476 -0.422 -55.622 1.00 74.81 252 LYS A CA 1
ATOM 2071 C C . LYS A 1 252 ? -12.135 -1.145 -55.690 1.00 74.81 252 LYS A C 1
ATOM 2073 O O . LYS A 1 252 ? -11.637 -1.655 -54.687 1.00 74.81 252 LYS A O 1
ATOM 2078 N N . ARG A 1 253 ? -11.494 -1.091 -56.859 1.00 76.25 253 ARG A N 1
ATOM 2079 C CA . ARG A 1 253 ? -10.149 -1.641 -57.057 1.00 76.25 253 ARG A CA 1
ATOM 2080 C C . ARG A 1 253 ? -9.089 -0.882 -56.254 1.00 76.25 253 ARG A C 1
ATOM 2082 O O . ARG A 1 253 ? -8.204 -1.507 -55.674 1.00 76.25 253 ARG A O 1
ATOM 2089 N N . ALA A 1 254 ? -9.193 0.444 -56.173 1.00 79.50 254 ALA A N 1
ATOM 2090 C CA . ALA A 1 254 ? -8.275 1.267 -55.390 1.00 79.50 254 ALA A CA 1
ATOM 2091 C C . ALA A 1 254 ? -8.353 0.967 -53.884 1.00 79.50 254 ALA A C 1
ATOM 2093 O O . ALA A 1 254 ? -7.314 0.875 -53.234 1.00 79.50 254 ALA A O 1
ATOM 2094 N N . ILE A 1 255 ? -9.556 0.760 -53.338 1.00 77.12 255 ILE A N 1
ATOM 2095 C CA . ILE A 1 255 ? -9.749 0.384 -51.929 1.00 77.12 255 ILE A CA 1
ATOM 2096 C C . ILE A 1 255 ? -9.111 -0.980 -51.635 1.00 77.12 255 ILE A C 1
ATOM 2098 O O . ILE A 1 255 ? -8.395 -1.104 -50.645 1.00 77.12 255 ILE A O 1
ATOM 2102 N N . GLY A 1 256 ? -9.276 -1.969 -52.520 1.00 70.62 256 GLY A N 1
ATOM 2103 C CA . GLY A 1 256 ? -8.648 -3.286 -52.355 1.00 70.62 256 GLY A CA 1
ATOM 2104 C C . GLY A 1 256 ? -7.113 -3.251 -52.390 1.00 70.62 256 GLY A C 1
ATOM 2105 O O . GLY A 1 256 ? -6.454 -3.995 -51.668 1.00 70.62 256 GLY A O 1
ATOM 2106 N N . LEU A 1 257 ? -6.524 -2.355 -53.189 1.00 76.56 257 LEU A N 1
ATOM 2107 C CA . LEU A 1 257 ? -5.066 -2.197 -53.297 1.00 76.56 257 LEU A CA 1
ATOM 2108 C C . LEU A 1 257 ? -4.456 -1.330 -52.183 1.00 76.56 257 LEU A C 1
ATOM 2110 O O . LEU A 1 257 ? -3.255 -1.423 -51.911 1.00 76.56 257 LEU A O 1
ATOM 2114 N N . LEU A 1 258 ? -5.262 -0.487 -51.532 1.00 74.19 258 LEU A N 1
ATOM 2115 C CA . LEU A 1 258 ? -4.811 0.506 -50.557 1.00 74.19 258 LEU A CA 1
ATOM 2116 C C . LEU A 1 258 ? -3.963 -0.085 -49.408 1.00 74.19 258 LEU A C 1
ATOM 2118 O O . LEU A 1 258 ? -2.917 0.500 -49.118 1.00 74.19 258 LEU A O 1
ATOM 2122 N N . PRO A 1 259 ? -4.313 -1.219 -48.766 1.00 67.12 259 PRO A N 1
ATOM 2123 C CA . PRO A 1 259 ? -3.539 -1.748 -47.639 1.00 67.12 259 PRO A CA 1
ATOM 2124 C C . PRO A 1 259 ? -2.118 -2.170 -48.028 1.00 67.12 259 PRO A C 1
ATOM 2126 O O . PRO A 1 259 ? -1.162 -1.827 -47.332 1.00 67.12 259 PRO A O 1
ATOM 2129 N N . SER A 1 260 ? -1.975 -2.863 -49.163 1.00 67.94 260 SER A N 1
ATOM 2130 C CA . SER A 1 260 ? -0.677 -3.315 -49.678 1.00 67.94 260 SER A CA 1
ATOM 2131 C C . SER A 1 260 ? 0.209 -2.124 -50.040 1.00 67.94 260 SER A C 1
ATOM 2133 O O . SER A 1 260 ? 1.361 -2.051 -49.618 1.00 67.94 260 SER A O 1
ATOM 2135 N N . VAL A 1 261 ? -0.355 -1.126 -50.720 1.00 73.81 261 VAL A N 1
ATOM 2136 C CA . VAL A 1 261 ? 0.396 0.060 -51.139 1.00 73.81 261 VAL A CA 1
ATOM 2137 C C . VAL A 1 261 ? 0.773 0.961 -49.954 1.00 73.81 261 VAL A C 1
ATOM 2139 O O . VAL A 1 261 ? 1.866 1.526 -49.925 1.00 73.81 261 VAL A O 1
ATOM 2142 N N . LEU A 1 262 ? -0.085 1.095 -48.935 1.00 69.19 262 LEU A N 1
ATOM 2143 C CA . LEU A 1 262 ? 0.264 1.835 -47.715 1.00 69.19 262 LEU A CA 1
ATOM 2144 C C . LEU A 1 262 ? 1.383 1.159 -46.925 1.00 69.19 262 LEU A C 1
ATOM 2146 O O . LEU A 1 262 ? 2.191 1.858 -46.312 1.00 69.19 262 LEU A O 1
ATOM 2150 N N . GLN A 1 263 ? 1.438 -0.171 -46.939 1.00 63.84 263 GLN A N 1
ATOM 2151 C CA . GLN A 1 263 ? 2.506 -0.927 -46.304 1.00 63.84 263 GLN A CA 1
ATOM 2152 C C . GLN A 1 263 ? 3.858 -0.658 -46.986 1.00 63.84 263 GLN A C 1
ATOM 2154 O O . GLN A 1 263 ? 4.810 -0.295 -46.301 1.00 63.84 263 GLN A O 1
ATOM 2159 N N . GLU A 1 264 ? 3.920 -0.677 -48.318 1.00 69.94 264 GLU A N 1
ATOM 2160 C CA . GLU A 1 264 ? 5.135 -0.320 -49.072 1.00 69.94 264 GLU A CA 1
ATOM 2161 C C . GLU A 1 264 ? 5.600 1.125 -48.796 1.00 69.94 264 GLU A C 1
ATOM 2163 O O . GLU A 1 264 ? 6.790 1.404 -48.630 1.00 69.94 264 GLU A O 1
ATOM 2168 N N . LEU A 1 265 ? 4.661 2.080 -48.724 1.00 68.06 265 LEU A N 1
ATOM 2169 C CA . LEU A 1 265 ? 4.986 3.477 -48.418 1.00 68.06 265 LEU A CA 1
ATOM 2170 C C . LEU A 1 265 ? 5.499 3.653 -46.976 1.00 68.06 265 LEU A C 1
ATOM 2172 O O . LEU A 1 265 ? 6.383 4.482 -46.743 1.00 68.06 265 LEU A O 1
ATOM 2176 N N . ARG A 1 266 ? 4.979 2.877 -46.013 1.00 69.25 266 ARG A N 1
ATOM 2177 C CA . ARG A 1 266 ? 5.481 2.832 -44.626 1.00 69.25 266 ARG A CA 1
ATOM 2178 C C . ARG A 1 266 ? 6.876 2.231 -44.557 1.00 69.25 266 ARG A C 1
ATOM 2180 O O . ARG A 1 266 ? 7.740 2.816 -43.915 1.00 69.25 266 ARG A O 1
ATOM 2187 N N . GLU A 1 267 ? 7.117 1.143 -45.278 1.00 57.06 267 GLU A N 1
ATOM 2188 C CA . GLU A 1 267 ? 8.429 0.494 -45.371 1.00 57.06 267 GLU A CA 1
ATOM 2189 C C . GLU A 1 267 ? 9.492 1.439 -45.934 1.00 57.06 267 GLU A C 1
ATOM 2191 O O . GLU A 1 267 ? 10.607 1.492 -45.418 1.00 57.06 267 GLU A O 1
ATOM 2196 N N . LYS A 1 268 ? 9.136 2.271 -46.920 1.00 64.56 268 LYS A N 1
ATOM 2197 C CA . LYS A 1 268 ? 10.037 3.300 -47.457 1.00 64.56 268 LYS A CA 1
ATOM 2198 C C . LYS A 1 268 ? 10.400 4.373 -46.422 1.00 64.56 268 LYS A C 1
ATOM 2200 O O . LYS A 1 268 ? 11.536 4.842 -46.406 1.00 64.56 268 LYS A O 1
ATOM 2205 N N . ILE A 1 269 ? 9.466 4.755 -45.547 1.00 60.94 269 ILE A N 1
ATOM 2206 C CA . ILE A 1 269 ? 9.730 5.686 -44.435 1.00 60.94 269 ILE A CA 1
ATOM 2207 C C . ILE A 1 269 ? 10.563 4.998 -43.347 1.00 60.94 269 ILE A C 1
ATOM 2209 O O . ILE A 1 269 ? 11.511 5.591 -42.831 1.00 60.94 269 ILE A O 1
ATOM 2213 N N . ASP A 1 270 ? 10.249 3.746 -43.018 1.00 52.12 270 ASP A N 1
ATOM 2214 C CA . ASP A 1 270 ? 10.941 2.991 -41.977 1.00 52.12 270 ASP A CA 1
ATOM 2215 C C . ASP A 1 270 ? 12.378 2.610 -42.370 1.00 52.12 270 ASP A C 1
ATOM 2217 O O . ASP A 1 270 ? 13.255 2.636 -41.506 1.00 52.12 270 ASP A O 1
ATOM 2221 N N . PHE A 1 271 ? 12.649 2.363 -43.656 1.00 53.28 271 PHE A N 1
ATOM 2222 C CA . PHE A 1 271 ? 13.993 2.206 -44.228 1.00 53.28 271 PHE A CA 1
ATOM 2223 C C . PHE A 1 271 ? 14.898 3.400 -43.893 1.00 53.28 271 PHE A C 1
ATOM 2225 O O . PHE A 1 271 ? 16.004 3.229 -43.379 1.00 53.28 271 PHE A O 1
ATOM 2232 N N . VAL A 1 272 ? 14.397 4.618 -44.119 1.00 55.31 272 VAL A N 1
ATOM 2233 C CA . VAL A 1 272 ? 15.119 5.861 -43.813 1.00 55.31 272 VAL A CA 1
ATOM 2234 C C . VAL A 1 272 ? 15.209 6.082 -42.297 1.00 55.31 272 VAL A C 1
ATOM 2236 O O . VAL A 1 272 ? 16.249 6.485 -41.781 1.00 55.31 272 VAL A O 1
ATOM 2239 N N . ARG A 1 273 ? 14.139 5.766 -41.557 1.00 48.00 273 ARG A N 1
ATOM 2240 C CA . ARG A 1 273 ? 14.037 5.959 -40.101 1.00 48.00 273 ARG A CA 1
ATOM 2241 C C . ARG A 1 273 ? 15.015 5.107 -39.289 1.00 48.00 273 ARG A C 1
ATOM 2243 O O . ARG A 1 273 ? 15.474 5.564 -38.245 1.00 48.00 273 ARG A O 1
ATOM 2250 N N . HIS A 1 274 ? 15.296 3.880 -39.727 1.00 44.41 274 HIS A N 1
ATOM 2251 C CA . HIS A 1 274 ? 16.119 2.926 -38.974 1.00 44.41 274 HIS A CA 1
ATOM 2252 C C . HIS A 1 274 ? 17.587 2.887 -39.411 1.00 44.41 274 HIS A C 1
ATOM 2254 O O . HIS A 1 274 ? 18.383 2.226 -38.748 1.00 44.41 274 HIS A O 1
ATOM 2260 N N . GLY A 1 275 ? 17.967 3.599 -40.478 1.00 49.25 275 GLY A N 1
ATOM 2261 C CA . GLY A 1 275 ? 19.361 3.894 -40.832 1.00 49.25 275 GLY A CA 1
ATOM 2262 C C . GLY A 1 275 ? 20.337 2.705 -40.894 1.00 49.25 275 GLY A C 1
ATOM 2263 O O . GLY A 1 275 ? 21.535 2.923 -40.720 1.00 49.25 275 GLY A O 1
ATOM 2264 N N . GLY A 1 276 ? 19.879 1.461 -41.085 1.00 44.72 276 GLY A N 1
ATOM 2265 C CA . GLY A 1 276 ? 20.674 0.281 -40.728 1.00 44.72 276 GLY A CA 1
ATOM 2266 C C . GLY A 1 276 ? 20.589 -0.884 -41.708 1.00 44.72 276 GLY A C 1
ATOM 2267 O O . GLY A 1 276 ? 19.577 -1.577 -41.791 1.00 44.72 276 GLY A O 1
ATOM 2268 N N . GLU A 1 277 ? 21.709 -1.156 -42.377 1.00 44.72 277 GLU A N 1
ATOM 2269 C CA . GLU A 1 277 ? 21.988 -2.441 -43.024 1.00 44.72 277 GLU A CA 1
ATOM 2270 C C . GLU A 1 277 ? 21.842 -3.594 -42.005 1.00 44.72 277 GLU A C 1
ATOM 2272 O O . GLU A 1 277 ? 22.428 -3.551 -40.922 1.00 44.72 277 GLU A O 1
ATOM 2277 N N . GLY A 1 278 ? 21.085 -4.644 -42.349 1.00 49.78 278 GLY A N 1
ATOM 2278 C CA . GLY A 1 278 ? 20.912 -5.840 -41.511 1.00 49.78 278 GLY A CA 1
ATOM 2279 C C . GLY A 1 278 ? 19.753 -5.822 -40.501 1.00 49.78 278 GLY A C 1
ATOM 2280 O O . GLY A 1 278 ? 19.702 -6.705 -39.641 1.00 49.78 278 GLY A O 1
ATOM 2281 N N . ALA A 1 279 ? 18.822 -4.867 -40.587 1.00 44.78 279 ALA A N 1
ATOM 2282 C CA . ALA A 1 279 ? 17.569 -4.914 -39.828 1.00 44.78 279 ALA A CA 1
ATOM 2283 C C . ALA A 1 279 ? 16.648 -6.062 -40.305 1.00 44.78 279 ALA A C 1
ATOM 2285 O O . ALA A 1 279 ? 16.757 -6.537 -41.438 1.00 44.78 279 ALA A O 1
ATOM 2286 N N . LEU A 1 280 ? 15.759 -6.528 -39.424 1.00 41.38 280 LEU A N 1
ATOM 2287 C CA . LEU A 1 280 ? 14.715 -7.503 -39.757 1.00 41.38 280 LEU A CA 1
ATOM 2288 C C . LEU A 1 280 ? 13.570 -6.782 -40.477 1.00 41.38 280 LEU A C 1
ATOM 2290 O O . LEU A 1 280 ? 12.997 -5.849 -39.917 1.00 41.38 280 LEU A O 1
ATOM 2294 N N . GLY A 1 281 ? 13.240 -7.226 -41.689 1.00 39.91 281 GLY A N 1
ATOM 2295 C CA . GLY A 1 281 ? 12.056 -6.769 -42.414 1.00 39.91 281 GLY A CA 1
ATOM 2296 C C . GLY A 1 281 ? 10.771 -7.435 -41.912 1.00 39.91 281 GLY A C 1
ATOM 2297 O O . GLY A 1 281 ? 10.832 -8.421 -41.160 1.00 39.91 281 GLY A O 1
ATOM 2298 N N . PRO A 1 282 ? 9.589 -6.944 -42.325 1.00 31.59 282 PRO A N 1
ATOM 2299 C CA . PRO A 1 282 ? 8.335 -7.628 -42.040 1.00 31.59 282 PRO A CA 1
ATOM 2300 C C . PRO A 1 282 ? 8.378 -9.030 -42.671 1.00 31.59 282 PRO A C 1
ATOM 2302 O O . PRO A 1 282 ? 8.548 -9.180 -43.875 1.00 31.59 282 PRO A O 1
ATOM 2305 N N . GLY A 1 283 ? 8.306 -10.065 -41.827 1.00 36.94 283 GLY A N 1
ATOM 2306 C CA . GLY A 1 283 ? 8.534 -11.470 -42.203 1.00 36.94 283 GLY A CA 1
ATOM 2307 C C . GLY A 1 283 ? 9.732 -12.132 -41.510 1.00 36.94 283 GLY A C 1
ATOM 2308 O O . GLY A 1 283 ? 9.937 -13.331 -41.661 1.00 36.94 283 GLY A O 1
ATOM 2309 N N . GLY A 1 284 ? 10.516 -11.387 -40.721 1.00 38.50 284 GLY A N 1
ATOM 2310 C CA . GLY A 1 284 ? 11.624 -11.949 -39.936 1.00 38.50 284 GLY A CA 1
ATOM 2311 C C . GLY A 1 284 ? 12.877 -12.290 -40.754 1.00 38.50 284 GLY A C 1
ATOM 2312 O O . GLY A 1 284 ? 13.827 -12.848 -40.208 1.00 38.50 284 GLY A O 1
ATOM 2313 N N . ALA A 1 285 ? 12.915 -11.933 -42.041 1.00 40.81 285 ALA A N 1
ATOM 2314 C CA . ALA A 1 285 ? 14.109 -12.044 -42.870 1.00 40.81 285 ALA A CA 1
ATOM 2315 C C . ALA A 1 285 ? 15.044 -10.846 -42.625 1.00 40.81 285 ALA A C 1
ATOM 2317 O O . ALA A 1 285 ? 14.604 -9.694 -42.580 1.00 40.81 285 ALA A O 1
ATOM 2318 N N . ARG A 1 286 ? 16.347 -11.108 -42.452 1.00 48.03 286 ARG A N 1
ATOM 2319 C CA . ARG A 1 286 ? 17.374 -10.056 -42.400 1.00 48.03 286 ARG A CA 1
ATOM 2320 C C . ARG A 1 286 ? 17.547 -9.452 -43.789 1.00 48.03 286 ARG A C 1
ATOM 2322 O O . ARG A 1 286 ? 17.690 -10.188 -44.762 1.00 48.03 286 ARG A O 1
ATOM 2329 N N . HIS A 1 287 ? 17.565 -8.126 -43.873 1.00 53.72 287 HIS A N 1
ATOM 2330 C CA . HIS A 1 287 ? 17.896 -7.449 -45.121 1.00 53.72 287 HIS A CA 1
ATOM 2331 C C . HIS A 1 287 ? 19.388 -7.627 -45.466 1.00 53.72 287 HIS A C 1
ATOM 2333 O O . HIS A 1 287 ? 20.226 -7.538 -44.558 1.00 53.72 287 HIS A O 1
ATOM 2339 N N . PRO A 1 288 ? 19.735 -7.826 -46.755 1.00 62.53 288 PRO A N 1
ATOM 2340 C CA . PRO A 1 288 ? 21.119 -7.921 -47.207 1.00 62.53 288 PRO A CA 1
ATOM 2341 C C . PRO A 1 288 ? 21.973 -6.730 -46.750 1.00 62.53 288 PRO A C 1
ATOM 2343 O O . PRO A 1 288 ? 21.556 -5.574 -46.829 1.00 62.53 288 PRO A O 1
ATOM 2346 N N . LYS A 1 289 ? 23.182 -7.011 -46.268 1.00 73.06 289 LYS A N 1
ATOM 2347 C CA . LYS A 1 289 ? 24.200 -6.010 -45.939 1.00 73.06 289 LYS A CA 1
ATOM 2348 C C . LYS A 1 289 ? 24.901 -5.538 -47.212 1.00 73.06 289 LYS A C 1
ATOM 2350 O O . LYS A 1 289 ? 24.953 -6.259 -48.206 1.00 73.06 289 LYS A O 1
ATOM 2355 N N . SER A 1 290 ? 25.506 -4.350 -47.169 1.00 75.31 290 SER A N 1
ATOM 2356 C CA . SER A 1 290 ? 26.374 -3.919 -48.269 1.00 75.31 290 SER A CA 1
ATOM 2357 C C . SER A 1 290 ? 27.651 -4.759 -48.335 1.00 75.31 290 SER A C 1
ATOM 2359 O O . SER A 1 290 ? 28.138 -5.259 -47.317 1.00 75.31 290 SER A O 1
ATOM 2361 N N . LEU A 1 291 ? 28.241 -4.845 -49.530 1.00 75.69 291 LEU A N 1
ATOM 2362 C CA . LEU A 1 291 ? 29.524 -5.512 -49.769 1.00 75.69 291 LEU A CA 1
ATOM 2363 C C . LEU A 1 291 ? 30.607 -5.066 -48.770 1.00 75.69 291 LEU A C 1
ATOM 2365 O O . LEU A 1 291 ? 31.247 -5.901 -48.137 1.00 75.69 291 LEU A O 1
ATOM 2369 N N . ALA A 1 292 ? 30.768 -3.753 -48.578 1.00 75.75 292 ALA A N 1
ATOM 2370 C CA . ALA A 1 292 ? 31.762 -3.192 -47.663 1.00 75.75 292 ALA A CA 1
ATOM 2371 C C . ALA A 1 292 ? 31.544 -3.644 -46.209 1.00 75.75 292 ALA A C 1
ATOM 2373 O O . ALA A 1 292 ? 32.506 -3.952 -45.511 1.00 75.75 292 ALA A O 1
ATOM 2374 N N . SER A 1 293 ? 30.291 -3.727 -45.755 1.00 75.12 293 SER A N 1
ATOM 2375 C CA . SER A 1 293 ? 29.958 -4.179 -44.400 1.00 75.12 293 SER A CA 1
ATOM 2376 C C . SER A 1 293 ? 30.192 -5.676 -44.199 1.00 75.12 293 SER A C 1
ATOM 2378 O O . SER A 1 293 ? 30.623 -6.079 -43.120 1.00 75.12 293 SER A O 1
ATOM 2380 N N . ILE A 1 294 ? 29.918 -6.506 -45.212 1.00 79.75 294 ILE A N 1
ATOM 2381 C CA . ILE A 1 294 ? 30.179 -7.955 -45.156 1.00 79.75 294 ILE A CA 1
ATOM 2382 C C . ILE A 1 294 ? 31.686 -8.202 -45.066 1.00 79.75 294 ILE A C 1
ATOM 2384 O O . ILE A 1 294 ? 32.144 -8.911 -44.173 1.00 79.75 294 ILE A O 1
ATOM 2388 N N . VAL A 1 295 ? 32.451 -7.552 -45.943 1.00 84.50 295 VAL A N 1
ATOM 2389 C CA . VAL A 1 295 ? 33.912 -7.675 -46.021 1.00 84.50 295 VAL A CA 1
ATOM 2390 C C . VAL A 1 295 ? 34.595 -7.133 -44.761 1.00 84.50 295 VAL A C 1
ATOM 2392 O O . VAL A 1 295 ? 35.522 -7.753 -44.249 1.00 84.50 295 VAL A O 1
ATOM 2395 N N . ALA A 1 296 ? 34.108 -6.021 -44.200 1.00 83.38 296 ALA A N 1
ATOM 2396 C CA . ALA A 1 296 ? 34.618 -5.488 -42.939 1.00 83.38 296 ALA A CA 1
ATOM 2397 C C . ALA A 1 296 ? 34.290 -6.375 -41.731 1.00 83.38 296 ALA A C 1
ATOM 2399 O O . ALA A 1 296 ? 35.142 -6.562 -40.866 1.00 83.38 296 ALA A O 1
ATOM 2400 N N . ALA A 1 297 ? 33.076 -6.930 -41.652 1.00 82.56 297 ALA A N 1
ATOM 2401 C CA . ALA A 1 297 ? 32.714 -7.854 -40.576 1.00 82.56 297 ALA A CA 1
ATOM 2402 C C . ALA A 1 297 ? 33.598 -9.107 -40.605 1.00 82.56 297 ALA A C 1
ATOM 2404 O O . ALA A 1 297 ? 34.089 -9.550 -39.571 1.00 82.56 297 ALA A O 1
ATOM 2405 N N . ASP A 1 298 ? 33.833 -9.634 -41.800 1.00 87.69 298 ASP A N 1
ATOM 2406 C CA . ASP A 1 298 ? 34.710 -10.767 -42.036 1.00 87.69 298 ASP A CA 1
ATOM 2407 C C . ASP A 1 298 ? 36.183 -10.476 -41.667 1.00 87.69 298 ASP A C 1
ATOM 2409 O O . ASP A 1 298 ? 36.799 -11.259 -40.943 1.00 87.69 298 ASP A O 1
ATOM 2413 N N . TYR A 1 299 ? 36.721 -9.318 -42.066 1.00 87.62 299 TYR A N 1
ATOM 2414 C CA . TYR A 1 299 ? 38.050 -8.846 -41.655 1.00 87.62 299 TYR A CA 1
ATOM 2415 C C . TYR A 1 299 ? 38.197 -8.783 -40.127 1.00 87.62 299 TYR A C 1
ATOM 2417 O O . TYR A 1 299 ? 39.159 -9.304 -39.566 1.00 87.62 299 TYR A O 1
ATOM 2425 N N . LEU A 1 300 ? 37.223 -8.191 -39.428 1.00 83.38 300 LEU A N 1
ATOM 2426 C CA . LEU A 1 300 ? 37.267 -8.050 -37.968 1.00 83.38 300 LEU A CA 1
ATOM 2427 C C . LEU A 1 300 ? 37.221 -9.403 -37.245 1.00 83.38 300 LEU A C 1
ATOM 2429 O O . LEU A 1 300 ? 37.878 -9.562 -36.217 1.00 83.38 300 LEU A O 1
ATOM 2433 N N . VAL A 1 301 ? 36.479 -10.380 -37.777 1.00 82.06 301 VAL A N 1
ATOM 2434 C CA . VAL A 1 301 ? 36.452 -11.749 -37.237 1.00 82.06 301 VAL A CA 1
ATOM 2435 C C . VAL A 1 301 ? 37.822 -12.413 -37.372 1.00 82.06 301 VAL A C 1
ATOM 2437 O O . VAL A 1 301 ? 38.301 -12.998 -36.404 1.00 82.06 301 VAL A O 1
ATOM 2440 N N . GLN A 1 302 ? 38.473 -12.281 -38.530 1.00 85.19 302 GLN A N 1
ATOM 2441 C CA . GLN A 1 302 ? 39.812 -12.831 -38.758 1.00 85.19 302 GLN A CA 1
ATOM 2442 C C . GLN A 1 302 ? 40.871 -12.173 -37.855 1.00 85.19 302 GLN A C 1
ATOM 2444 O O . GLN A 1 302 ? 41.666 -12.878 -37.239 1.00 85.19 302 GLN A O 1
ATOM 2449 N N . ILE A 1 303 ? 40.843 -10.842 -37.699 1.00 80.31 303 ILE A N 1
ATOM 2450 C CA . ILE A 1 303 ? 41.729 -10.125 -36.764 1.00 80.31 303 ILE A CA 1
ATOM 2451 C C . ILE A 1 303 ? 41.501 -10.587 -35.322 1.00 80.31 303 ILE A C 1
ATOM 2453 O O . ILE A 1 303 ? 42.463 -10.803 -34.590 1.00 80.31 303 ILE A O 1
ATOM 2457 N N . LYS A 1 304 ? 40.241 -10.760 -34.907 1.00 78.44 304 LYS A N 1
ATOM 2458 C CA . LYS A 1 304 ? 39.916 -11.243 -33.563 1.00 78.44 304 LYS A CA 1
ATOM 2459 C C . LYS A 1 304 ? 40.457 -12.654 -33.324 1.00 78.44 304 LYS A C 1
ATOM 2461 O O . LYS A 1 304 ? 41.062 -12.883 -32.284 1.00 78.44 304 LYS A O 1
ATOM 2466 N N . ALA A 1 305 ? 40.272 -13.563 -34.281 1.00 73.50 305 ALA A N 1
ATOM 2467 C CA . ALA A 1 305 ? 40.789 -14.926 -34.195 1.00 73.50 305 ALA A CA 1
ATOM 2468 C C . ALA A 1 305 ? 42.326 -14.953 -34.110 1.00 73.50 305 ALA A C 1
ATOM 2470 O O . ALA A 1 305 ? 42.875 -15.676 -33.286 1.00 73.50 305 ALA A O 1
ATOM 2471 N N . ASP A 1 306 ? 43.021 -14.122 -34.896 1.00 74.69 306 ASP A N 1
ATOM 2472 C CA . ASP A 1 306 ? 44.481 -13.977 -34.814 1.00 74.69 306 ASP A CA 1
ATOM 2473 C C . ASP A 1 306 ? 44.945 -13.478 -33.433 1.00 74.69 306 ASP A C 1
ATOM 2475 O O . ASP A 1 306 ? 45.889 -14.021 -32.863 1.00 74.69 306 ASP A O 1
ATOM 2479 N N . LEU A 1 307 ? 44.261 -12.482 -32.859 1.00 71.81 307 LEU A N 1
ATOM 2480 C CA . LEU A 1 307 ? 44.566 -11.975 -31.516 1.00 71.81 307 LEU A CA 1
ATOM 2481 C C . LEU A 1 307 ? 44.293 -13.017 -30.418 1.00 71.81 307 LEU A C 1
ATOM 2483 O O . LEU A 1 307 ? 45.076 -13.126 -29.478 1.00 71.81 307 LEU A O 1
ATOM 2487 N N . GLU A 1 308 ? 43.207 -13.787 -30.537 1.00 71.12 308 GLU A N 1
ATOM 2488 C CA . GLU A 1 308 ? 42.867 -14.874 -29.607 1.00 71.12 308 GLU A CA 1
ATOM 2489 C C . GLU A 1 308 ? 43.915 -16.003 -29.655 1.00 71.12 308 GLU A C 1
ATOM 2491 O O . GLU A 1 308 ? 44.337 -16.480 -28.603 1.00 71.12 308 GLU A O 1
ATOM 2496 N N . LEU A 1 309 ? 44.402 -16.379 -30.846 1.00 67.06 309 LEU A N 1
ATOM 2497 C CA . LEU A 1 309 ? 45.459 -17.389 -31.017 1.00 67.06 309 LEU A CA 1
ATOM 2498 C C . LEU A 1 309 ? 46.810 -16.943 -30.430 1.00 67.06 309 LEU A C 1
ATOM 2500 O O . LEU A 1 309 ? 47.532 -17.751 -29.847 1.00 67.06 309 LEU A O 1
ATOM 2504 N N . ARG A 1 310 ? 47.146 -15.652 -30.532 1.00 65.31 310 ARG A N 1
ATOM 2505 C CA . ARG A 1 310 ? 48.398 -15.081 -29.998 1.00 65.31 310 ARG A CA 1
ATOM 2506 C C . ARG A 1 310 ? 48.406 -14.926 -28.473 1.00 65.31 310 ARG A C 1
ATOM 2508 O O . ARG A 1 310 ? 49.474 -14.783 -27.889 1.00 65.31 310 ARG A O 1
ATOM 2515 N N . GLY A 1 311 ? 47.247 -15.007 -27.818 1.00 53.62 311 GLY A N 1
ATOM 2516 C CA . GLY A 1 311 ? 47.115 -14.995 -26.356 1.00 53.62 311 GLY A CA 1
ATOM 2517 C C . GLY A 1 311 ? 47.599 -16.269 -25.643 1.00 53.62 311 GLY A C 1
ATOM 2518 O O . GLY A 1 311 ? 47.405 -16.366 -24.433 1.00 53.62 311 GLY A O 1
ATOM 2519 N N . GLY A 1 312 ? 48.191 -17.238 -26.364 1.00 48.84 312 GLY A N 1
ATOM 2520 C CA . GLY A 1 312 ? 48.597 -18.545 -25.825 1.00 48.84 312 GLY A CA 1
ATOM 2521 C C . GLY A 1 312 ? 50.027 -19.037 -26.117 1.00 48.84 312 GLY A C 1
ATOM 2522 O O . GLY A 1 312 ? 50.517 -19.837 -25.329 1.00 48.84 312 GLY A O 1
ATOM 2523 N N . ALA A 1 313 ? 50.721 -18.599 -27.178 1.00 43.72 313 ALA A N 1
ATOM 2524 C CA . ALA A 1 313 ? 52.143 -18.913 -27.435 1.00 43.72 313 ALA A CA 1
ATOM 2525 C C . ALA A 1 313 ? 52.708 -18.094 -28.617 1.00 43.72 313 ALA A C 1
ATOM 2527 O O . ALA A 1 313 ? 51.967 -17.702 -29.519 1.00 43.72 313 ALA A O 1
ATOM 2528 N N . VAL A 1 314 ? 54.029 -17.868 -28.625 1.00 41.59 314 VAL A N 1
ATOM 2529 C CA . VAL A 1 314 ? 54.783 -17.207 -29.709 1.00 41.59 314 VAL A CA 1
ATOM 2530 C C . VAL A 1 314 ? 54.812 -18.111 -30.948 1.00 41.59 314 VAL A C 1
ATOM 2532 O O . VAL A 1 314 ? 55.337 -19.218 -30.886 1.00 41.59 314 VAL A O 1
ATOM 2535 N N . PHE A 1 315 ? 54.280 -17.637 -32.076 1.00 45.78 315 PHE A N 1
ATOM 2536 C CA . PHE A 1 315 ? 54.388 -18.324 -33.368 1.00 45.78 315 PHE A CA 1
ATOM 2537 C C . PHE A 1 315 ? 55.637 -17.835 -34.115 1.00 45.78 315 PHE A C 1
ATOM 2539 O O . PHE A 1 315 ? 55.728 -16.654 -34.455 1.00 45.78 315 PHE A O 1
ATOM 2546 N N . GLN A 1 316 ? 56.590 -18.735 -34.376 1.00 46.91 316 GLN A N 1
ATOM 2547 C CA . GLN A 1 316 ? 57.659 -18.498 -35.350 1.00 46.91 316 GLN A CA 1
ATOM 2548 C C . GLN A 1 316 ? 57.089 -18.580 -36.774 1.00 46.91 316 GLN A C 1
ATOM 2550 O O . GLN A 1 316 ? 56.178 -19.360 -37.054 1.00 46.91 316 GLN A O 1
ATOM 2555 N N . SER A 1 317 ? 57.590 -17.724 -37.665 1.00 44.91 317 SER A N 1
ATOM 2556 C CA . SER A 1 317 ? 57.133 -17.615 -39.049 1.00 44.91 317 SER A CA 1
ATOM 2557 C C . SER A 1 317 ? 57.675 -18.759 -39.909 1.00 44.91 317 SER A C 1
ATOM 2559 O O . SER A 1 317 ? 58.833 -18.717 -40.320 1.00 44.91 317 SER A O 1
ATOM 2561 N N . ASP A 1 318 ? 56.834 -19.736 -40.235 1.00 41.91 318 ASP A N 1
ATOM 2562 C CA . ASP A 1 318 ? 57.147 -20.721 -41.270 1.00 41.91 318 ASP A CA 1
ATOM 2563 C C . ASP A 1 318 ? 56.834 -20.184 -42.676 1.00 41.91 318 ASP A C 1
ATOM 2565 O O . ASP A 1 318 ? 55.838 -19.488 -42.910 1.00 41.91 318 ASP A O 1
ATOM 2569 N N . ASN A 1 319 ? 57.659 -20.594 -43.644 1.00 43.72 319 ASN A N 1
ATOM 2570 C CA . ASN A 1 319 ? 57.569 -20.297 -45.083 1.00 43.72 319 ASN A CA 1
ATOM 2571 C C . ASN A 1 319 ? 56.210 -20.636 -45.747 1.00 43.72 319 ASN A C 1
ATOM 2573 O O . ASN A 1 319 ? 55.976 -20.264 -46.897 1.00 43.72 319 ASN A O 1
ATOM 2577 N N . ALA A 1 320 ? 55.277 -21.283 -45.038 1.00 44.75 320 ALA A N 1
ATOM 2578 C CA . ALA A 1 320 ? 53.909 -21.537 -45.492 1.00 44.75 320 ALA A CA 1
ATOM 2579 C C . ALA A 1 320 ? 53.065 -20.252 -45.649 1.00 44.75 320 ALA A C 1
ATOM 2581 O O . ALA A 1 320 ? 52.189 -20.183 -46.511 1.00 44.75 320 ALA A O 1
ATOM 2582 N N . VAL A 1 321 ? 53.344 -19.197 -44.870 1.00 48.66 321 VAL A N 1
ATOM 2583 C CA . VAL A 1 321 ? 52.580 -17.931 -44.916 1.00 48.66 321 VAL A CA 1
ATOM 2584 C C . VAL A 1 321 ? 52.811 -17.167 -46.230 1.00 48.66 321 VAL A C 1
ATOM 2586 O O . VAL A 1 321 ? 51.892 -16.525 -46.742 1.00 48.66 321 VAL A O 1
ATOM 2589 N N . ALA A 1 322 ? 54.001 -17.275 -46.831 1.00 48.69 322 ALA A N 1
ATOM 2590 C CA . ALA A 1 322 ? 54.333 -16.595 -48.086 1.00 48.69 322 ALA A CA 1
ATOM 2591 C C . ALA A 1 322 ? 53.556 -17.164 -49.292 1.00 48.69 322 ALA A C 1
ATOM 2593 O O . ALA A 1 322 ? 53.068 -16.397 -50.122 1.00 48.69 322 ALA A O 1
ATOM 2594 N N . LEU A 1 323 ? 53.358 -18.488 -49.342 1.00 50.56 323 LEU A N 1
ATOM 2595 C CA . LEU A 1 323 ? 52.616 -19.173 -50.412 1.00 50.56 323 LEU A CA 1
ATOM 2596 C C . LEU A 1 323 ? 51.117 -18.826 -50.424 1.00 50.56 323 LEU A C 1
ATOM 2598 O O . LEU A 1 323 ? 50.488 -18.801 -51.480 1.00 50.56 323 LEU A O 1
ATOM 2602 N N . HIS A 1 324 ? 50.534 -18.514 -49.264 1.00 60.22 324 HIS A N 1
ATOM 2603 C CA . HIS A 1 324 ? 49.122 -18.142 -49.171 1.00 60.22 324 HIS A CA 1
ATOM 2604 C C . HIS A 1 324 ? 48.850 -16.693 -49.598 1.00 60.22 324 HIS A C 1
ATOM 2606 O O . HIS A 1 324 ? 47.776 -16.413 -50.133 1.00 60.22 324 HIS A O 1
ATOM 2612 N N . LYS A 1 325 ? 49.813 -15.775 -49.422 1.00 70.38 325 LYS A N 1
ATOM 2613 C CA . LYS A 1 325 ? 49.630 -14.347 -49.734 1.00 70.38 325 LYS A CA 1
ATOM 2614 C C . LYS A 1 325 ? 49.425 -14.105 -51.231 1.00 70.38 325 LYS A C 1
ATOM 2616 O O . LYS A 1 325 ? 48.563 -13.306 -51.595 1.00 70.38 325 LYS A O 1
ATOM 2621 N N . ASP A 1 326 ? 50.158 -14.828 -52.081 1.00 77.44 326 ASP A N 1
ATOM 2622 C CA . ASP A 1 326 ? 50.024 -14.745 -53.542 1.00 77.44 326 ASP A CA 1
ATOM 2623 C C . ASP A 1 326 ? 48.621 -15.154 -54.013 1.00 77.44 326 ASP A C 1
ATOM 2625 O O . ASP A 1 326 ? 47.986 -14.455 -54.801 1.00 77.44 326 ASP A O 1
ATOM 2629 N N . HIS A 1 327 ? 48.072 -16.233 -53.452 1.00 80.56 327 HIS A N 1
ATOM 2630 C CA . HIS A 1 327 ? 46.756 -16.733 -53.845 1.00 80.56 327 HIS A CA 1
ATOM 2631 C C . HIS A 1 327 ? 45.630 -15.750 -53.469 1.00 80.56 327 HIS A C 1
ATOM 2633 O O . HIS A 1 327 ? 44.740 -15.475 -54.279 1.00 80.56 327 HIS A O 1
ATOM 2639 N N . TRP A 1 328 ? 45.706 -15.141 -52.277 1.00 86.19 328 TRP A N 1
ATOM 2640 C CA . TRP A 1 328 ? 44.791 -14.068 -51.869 1.00 86.19 328 TRP A CA 1
ATOM 2641 C C . TRP A 1 328 ? 44.950 -12.811 -52.728 1.00 86.19 328 TRP A C 1
ATOM 2643 O O . TRP A 1 328 ? 43.948 -12.193 -53.085 1.00 86.19 328 TRP A O 1
ATOM 2653 N N . MET A 1 329 ? 46.184 -12.463 -53.106 1.00 84.62 329 MET A N 1
ATOM 2654 C CA . MET A 1 329 ? 46.484 -11.331 -53.982 1.00 84.62 329 MET A CA 1
ATOM 2655 C C . MET A 1 329 ? 45.924 -11.541 -55.394 1.00 84.62 329 MET A C 1
ATOM 2657 O O . MET A 1 329 ? 45.265 -10.650 -55.919 1.00 84.62 329 MET A O 1
ATOM 2661 N N . ARG A 1 330 ? 46.090 -12.725 -55.994 1.00 84.75 330 ARG A N 1
ATOM 2662 C CA . ARG A 1 330 ? 45.510 -13.069 -57.306 1.00 84.75 330 ARG A CA 1
ATOM 2663 C C . ARG A 1 330 ? 43.980 -13.032 -57.289 1.00 84.75 330 ARG A C 1
ATOM 2665 O O . ARG A 1 330 ? 43.368 -12.564 -58.251 1.00 84.75 330 ARG A O 1
ATOM 2672 N N . GLY A 1 331 ? 43.363 -13.474 -56.190 1.00 84.44 331 GLY A N 1
ATOM 2673 C CA . GLY A 1 331 ? 41.918 -13.365 -55.972 1.00 84.44 331 GLY A CA 1
ATOM 2674 C C . GLY A 1 331 ? 41.453 -11.915 -55.824 1.00 84.44 331 GLY A C 1
ATOM 2675 O O . GLY A 1 331 ? 40.489 -11.506 -56.468 1.00 84.44 331 GLY A O 1
ATOM 2676 N N . TYR A 1 332 ? 42.179 -11.113 -55.044 1.00 83.75 332 TYR A N 1
ATOM 2677 C CA . TYR A 1 332 ? 41.970 -9.669 -54.902 1.00 83.75 332 TY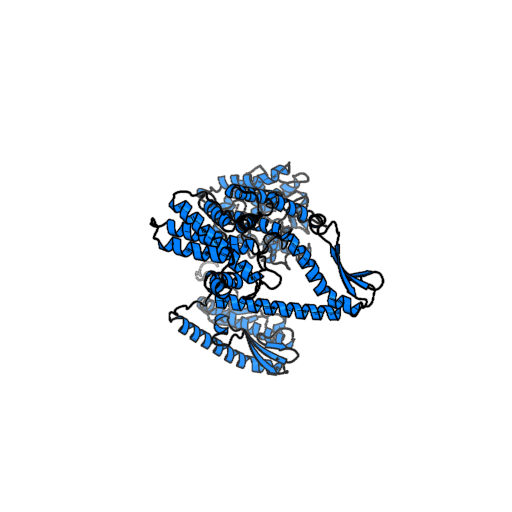R A CA 1
ATOM 2678 C C . TYR A 1 332 ? 42.072 -8.930 -56.249 1.00 83.75 332 TYR A C 1
ATOM 2680 O O . TYR A 1 332 ? 41.150 -8.196 -56.607 1.00 83.75 332 TYR A O 1
ATOM 2688 N N . LEU A 1 333 ? 43.136 -9.171 -57.021 1.00 82.94 333 LEU A N 1
ATOM 2689 C CA . LEU A 1 333 ? 43.387 -8.556 -58.332 1.00 82.94 333 LEU A CA 1
ATOM 2690 C C . LEU A 1 333 ? 42.398 -9.021 -59.417 1.00 82.94 333 LEU A C 1
ATOM 2692 O O . LEU A 1 333 ? 42.380 -8.471 -60.514 1.00 82.94 333 LEU A O 1
ATOM 2696 N N . GLY A 1 334 ? 41.547 -10.010 -59.117 1.00 83.31 334 GLY A N 1
ATOM 2697 C CA . GLY A 1 334 ? 40.518 -10.513 -60.025 1.00 83.31 334 GLY A CA 1
ATOM 2698 C C . GLY A 1 334 ? 41.037 -11.441 -61.124 1.00 83.31 334 GLY A C 1
ATOM 2699 O O . GLY A 1 334 ? 40.310 -11.683 -62.083 1.00 83.31 334 GLY A O 1
ATOM 2700 N N . VAL A 1 335 ? 42.257 -11.964 -60.974 1.00 88.19 335 VAL A N 1
ATOM 2701 C CA . VAL A 1 335 ? 42.901 -12.881 -61.931 1.00 88.19 335 VAL A CA 1
ATOM 2702 C C . VAL A 1 335 ? 42.274 -14.277 -61.878 1.00 88.19 335 VAL A C 1
ATOM 2704 O O . VAL A 1 335 ? 42.230 -14.973 -62.887 1.00 88.19 335 VAL A O 1
ATOM 2707 N N . LEU A 1 336 ? 41.779 -14.687 -60.707 1.00 89.25 336 LEU A N 1
ATOM 2708 C CA . LEU A 1 336 ? 41.172 -16.003 -60.509 1.00 89.25 336 LEU A CA 1
ATOM 2709 C C . LEU A 1 336 ? 39.802 -16.120 -61.194 1.00 89.25 336 LEU A C 1
ATOM 2711 O O . LEU A 1 336 ? 39.012 -15.167 -61.216 1.00 89.25 336 LEU A O 1
ATOM 2715 N N . ASN A 1 337 ? 39.508 -17.312 -61.714 1.00 91.25 337 ASN A N 1
ATOM 2716 C CA . ASN A 1 337 ? 38.190 -17.663 -62.243 1.00 91.25 337 ASN A CA 1
ATOM 2717 C C . ASN A 1 337 ? 37.183 -17.989 -61.115 1.00 91.25 337 ASN A C 1
ATOM 2719 O O . ASN A 1 337 ? 37.539 -18.061 -59.938 1.00 91.25 337 ASN A O 1
ATOM 2723 N N . ASP A 1 338 ? 35.901 -18.166 -61.453 1.00 90.19 338 ASP A N 1
ATOM 2724 C CA . ASP A 1 338 ? 34.845 -18.350 -60.442 1.00 90.19 338 ASP A CA 1
ATOM 2725 C C . ASP A 1 338 ? 34.953 -19.677 -59.677 1.00 90.19 338 ASP A C 1
ATOM 2727 O O . ASP A 1 338 ? 34.506 -19.766 -58.532 1.00 90.19 338 ASP A O 1
ATOM 2731 N N . GLU A 1 339 ? 35.554 -20.709 -60.268 1.00 91.00 339 GLU A N 1
ATOM 2732 C CA . GLU A 1 339 ? 35.795 -21.994 -59.605 1.00 91.00 339 GLU A CA 1
ATOM 2733 C C . GLU A 1 339 ? 36.963 -21.883 -58.611 1.00 91.00 339 GLU A C 1
ATOM 2735 O O . GLU A 1 339 ? 36.867 -22.340 -57.471 1.00 91.00 339 GLU A O 1
ATOM 2740 N N . GLU A 1 340 ? 38.032 -21.181 -58.988 1.00 90.50 340 GLU A N 1
ATOM 2741 C CA . GLU A 1 340 ? 39.157 -20.852 -58.106 1.00 90.50 340 GLU A CA 1
ATOM 2742 C C . GLU A 1 340 ? 38.710 -19.960 -56.935 1.00 90.50 340 GLU A C 1
ATOM 2744 O O . GLU A 1 340 ? 39.014 -20.252 -55.776 1.00 90.50 340 GLU A O 1
ATOM 2749 N N . LEU A 1 341 ? 37.900 -18.927 -57.199 1.00 88.38 341 LEU A N 1
ATOM 2750 C CA . LEU A 1 341 ? 37.314 -18.073 -56.158 1.00 88.38 341 LEU A CA 1
ATOM 2751 C C . LEU A 1 341 ? 36.374 -18.857 -55.236 1.00 88.38 341 LEU A C 1
ATOM 2753 O O . LEU A 1 341 ? 36.382 -18.657 -54.020 1.00 88.38 341 LEU A O 1
ATOM 2757 N N . ARG A 1 342 ? 35.579 -19.783 -55.782 1.00 90.56 342 ARG A N 1
ATOM 2758 C CA . ARG A 1 342 ? 34.699 -20.643 -54.982 1.00 90.56 342 ARG A CA 1
ATOM 2759 C C . ARG A 1 342 ? 35.495 -21.527 -54.031 1.00 90.56 342 ARG A C 1
ATOM 2761 O O . ARG A 1 342 ? 35.112 -21.639 -52.868 1.00 90.56 342 ARG A O 1
ATOM 2768 N N . ARG A 1 343 ? 36.597 -22.121 -54.493 1.00 89.38 343 ARG A N 1
ATOM 2769 C CA . ARG A 1 343 ? 37.486 -22.925 -53.639 1.00 89.38 343 ARG A CA 1
ATOM 2770 C C . ARG A 1 343 ? 38.117 -22.084 -52.531 1.00 89.38 343 ARG A C 1
ATOM 2772 O O . ARG A 1 343 ? 38.240 -22.566 -51.410 1.00 89.38 343 ARG A O 1
ATOM 2779 N N . LEU A 1 344 ? 38.457 -20.830 -52.825 1.00 88.38 344 LEU A N 1
ATOM 2780 C CA . LEU A 1 344 ? 39.160 -19.948 -51.896 1.00 88.38 344 LEU A CA 1
ATOM 2781 C C . LEU A 1 344 ? 38.246 -19.325 -50.820 1.00 88.38 344 LEU A C 1
ATOM 2783 O O . LEU A 1 344 ? 38.604 -19.302 -49.644 1.00 88.38 344 LEU A O 1
ATOM 2787 N N . VAL A 1 345 ? 37.057 -18.830 -51.192 1.00 90.38 345 VAL A N 1
ATOM 2788 C CA . VAL A 1 345 ? 36.159 -18.080 -50.279 1.00 90.38 345 VAL A CA 1
ATOM 2789 C C . VAL A 1 345 ? 34.721 -18.594 -50.218 1.00 90.38 345 VAL A C 1
ATOM 2791 O O . VAL A 1 345 ? 33.918 -18.068 -49.443 1.00 90.38 345 VAL A O 1
ATOM 2794 N N . GLY A 1 346 ? 34.370 -19.638 -50.972 1.00 87.19 346 GLY A N 1
ATOM 2795 C CA . GLY A 1 346 ? 32.992 -20.127 -51.095 1.00 87.19 346 GLY A CA 1
ATOM 2796 C C . GLY A 1 346 ? 32.332 -20.476 -49.759 1.00 87.19 346 GLY A C 1
ATOM 2797 O O . GLY A 1 346 ? 31.178 -20.115 -49.536 1.00 87.19 346 GLY A O 1
ATOM 2798 N N . ASN A 1 347 ? 33.075 -21.071 -48.821 1.00 87.62 347 ASN A N 1
ATOM 2799 C CA . ASN A 1 347 ? 32.560 -21.373 -47.479 1.00 87.62 347 ASN A CA 1
ATOM 2800 C C . ASN A 1 347 ? 32.126 -20.109 -46.715 1.00 87.62 347 ASN A C 1
ATOM 2802 O O . ASN A 1 347 ? 31.094 -20.109 -46.046 1.00 87.62 347 ASN A O 1
ATOM 2806 N N . ARG A 1 348 ? 32.885 -19.012 -46.826 1.00 89.69 348 ARG A N 1
ATOM 2807 C CA . ARG A 1 348 ? 32.581 -17.735 -46.155 1.00 89.69 348 ARG A CA 1
ATOM 2808 C C . ARG A 1 348 ? 31.403 -17.015 -46.803 1.00 89.69 348 ARG A C 1
ATOM 2810 O O . ARG A 1 348 ? 30.582 -16.443 -46.088 1.00 89.69 348 ARG A O 1
ATOM 2817 N N . ILE A 1 349 ? 31.274 -17.118 -48.125 1.00 87.00 349 ILE A N 1
ATOM 2818 C CA . ILE A 1 349 ? 30.091 -16.646 -48.854 1.00 87.00 349 ILE A CA 1
ATOM 2819 C C . ILE A 1 349 ? 28.847 -17.404 -48.373 1.00 87.00 349 ILE A C 1
ATOM 2821 O O . ILE A 1 349 ? 27.868 -16.788 -47.971 1.00 87.00 349 ILE A O 1
ATOM 2825 N N . GLU A 1 350 ? 28.889 -18.733 -48.289 1.00 85.12 350 GLU A N 1
ATOM 2826 C CA . GLU A 1 350 ? 27.738 -19.514 -47.814 1.00 85.12 350 GLU A CA 1
ATOM 2827 C C . GLU A 1 350 ? 27.375 -19.230 -46.347 1.00 85.12 350 GLU A C 1
ATOM 2829 O O . GLU A 1 350 ? 26.194 -19.167 -45.995 1.00 85.12 350 GLU A O 1
ATOM 2834 N N . ILE A 1 351 ? 28.360 -18.979 -45.479 1.00 79.19 351 ILE A N 1
ATOM 2835 C CA . ILE A 1 351 ? 28.102 -18.525 -44.104 1.00 79.19 351 ILE A CA 1
ATOM 2836 C C . ILE A 1 351 ? 27.364 -17.178 -44.110 1.00 79.19 351 ILE A C 1
ATOM 2838 O O . ILE A 1 351 ? 26.363 -17.028 -43.405 1.00 79.19 351 ILE A O 1
ATOM 2842 N N . ALA A 1 352 ? 27.811 -16.211 -44.916 1.00 77.25 352 ALA A N 1
ATOM 2843 C CA . ALA A 1 352 ? 27.158 -14.909 -45.031 1.00 77.25 352 ALA A CA 1
ATOM 2844 C C . ALA A 1 352 ? 25.729 -15.033 -45.600 1.00 77.25 352 ALA A C 1
ATOM 2846 O O . ALA A 1 352 ? 24.808 -14.376 -45.102 1.00 77.25 352 ALA A O 1
ATOM 2847 N N . ARG A 1 353 ? 25.508 -15.938 -46.562 1.00 80.94 353 ARG A N 1
ATOM 2848 C CA . ARG A 1 353 ? 24.185 -16.262 -47.118 1.00 80.94 353 ARG A CA 1
ATOM 2849 C C . ARG A 1 353 ? 23.242 -16.825 -46.059 1.00 80.94 353 ARG A C 1
ATOM 2851 O O . ARG A 1 353 ? 22.143 -16.306 -45.877 1.00 80.94 353 ARG A O 1
ATOM 2858 N N . ARG A 1 354 ? 23.689 -17.828 -45.291 1.00 74.62 354 ARG A N 1
ATOM 2859 C CA . ARG A 1 354 ? 22.916 -18.445 -44.190 1.00 74.62 354 ARG A CA 1
ATOM 2860 C C . ARG A 1 354 ? 22.548 -17.447 -43.094 1.00 74.62 354 ARG A C 1
ATOM 2862 O O . ARG A 1 354 ? 21.528 -17.602 -42.432 1.00 74.62 354 ARG A O 1
ATOM 2869 N N . GLN A 1 355 ? 23.364 -16.413 -42.901 1.00 69.00 355 GLN A N 1
ATOM 2870 C CA . GLN A 1 355 ? 23.097 -15.337 -41.946 1.00 69.00 355 GLN A CA 1
ATOM 2871 C C . GLN A 1 355 ? 22.163 -14.243 -42.487 1.00 69.00 355 GLN A C 1
ATOM 2873 O O . GLN A 1 355 ? 21.874 -13.290 -41.751 1.00 69.00 355 GLN A O 1
ATOM 2878 N N . GLY A 1 356 ? 21.695 -14.373 -43.734 1.00 68.25 356 GLY A N 1
ATOM 2879 C CA . GLY A 1 356 ? 20.832 -13.414 -44.421 1.00 68.25 356 GLY A CA 1
ATOM 2880 C C . GLY A 1 356 ? 21.553 -12.129 -44.827 1.00 68.25 356 GLY A C 1
ATOM 2881 O O . GLY A 1 356 ? 20.928 -11.078 -44.900 1.00 68.25 356 GLY A O 1
ATOM 2882 N N . TRP A 1 357 ? 22.877 -12.162 -45.008 1.00 72.94 357 TRP A N 1
ATOM 2883 C CA . TRP A 1 357 ? 23.653 -10.958 -45.319 1.00 72.94 357 TRP A CA 1
ATOM 2884 C C . TRP A 1 357 ? 23.710 -10.641 -46.811 1.00 72.94 357 TRP A C 1
ATOM 2886 O O . TRP A 1 357 ? 23.972 -9.497 -47.154 1.00 72.94 357 TRP A O 1
ATOM 2896 N N . HIS A 1 358 ? 23.457 -11.600 -47.696 1.00 77.81 358 HIS A N 1
ATOM 2897 C CA . HIS A 1 358 ? 23.362 -11.360 -49.135 1.00 77.81 358 HIS A CA 1
ATOM 2898 C C . HIS A 1 358 ? 22.453 -12.392 -49.808 1.00 77.81 358 HIS A C 1
ATOM 2900 O O . HIS A 1 358 ? 22.128 -13.424 -49.221 1.00 77.81 358 HIS A O 1
ATOM 2906 N N . VAL A 1 359 ? 22.086 -12.108 -51.059 1.00 76.56 359 VAL A N 1
ATOM 2907 C CA . VAL A 1 359 ? 21.276 -12.982 -51.926 1.00 76.56 359 VAL A CA 1
ATOM 2908 C C . VAL A 1 359 ? 21.930 -13.250 -53.289 1.00 76.56 359 VAL A C 1
ATOM 2910 O O . VAL A 1 359 ? 21.289 -13.826 -54.156 1.00 76.56 359 VAL A O 1
ATOM 2913 N N . CYS A 1 360 ? 23.190 -12.841 -53.493 1.00 74.12 360 CYS A N 1
ATOM 2914 C CA . CYS A 1 360 ? 23.870 -12.993 -54.786 1.00 74.12 360 CYS A CA 1
ATOM 2915 C C . CYS A 1 360 ? 23.968 -14.459 -55.248 1.00 74.12 360 CYS A C 1
ATOM 2917 O O . CYS A 1 360 ? 24.268 -15.353 -54.450 1.00 74.12 360 CYS A O 1
ATOM 2919 N N . GLU A 1 361 ? 23.770 -14.676 -56.546 1.00 80.12 361 GLU A N 1
ATOM 2920 C CA . GLU A 1 361 ? 23.809 -15.990 -57.194 1.00 80.12 361 GLU A CA 1
ATOM 2921 C C . GLU A 1 361 ? 25.226 -16.343 -57.659 1.00 80.12 361 GLU A C 1
ATOM 2923 O O . GLU A 1 361 ? 25.987 -15.467 -58.066 1.00 80.12 361 GLU A O 1
ATOM 2928 N N . TYR A 1 362 ? 25.605 -17.620 -57.597 1.00 88.12 362 TYR A N 1
ATOM 2929 C CA . TYR A 1 362 ? 26.926 -18.071 -58.047 1.00 88.12 362 TYR A CA 1
ATOM 2930 C C . TYR A 1 362 ? 27.171 -17.700 -59.521 1.00 88.12 362 TYR A C 1
ATOM 2932 O O . TYR A 1 362 ? 26.287 -17.883 -60.350 1.00 88.12 362 TYR A O 1
ATOM 2940 N N . GLY A 1 363 ? 28.356 -17.166 -59.836 1.00 79.06 363 GLY A N 1
ATOM 2941 C CA . GLY A 1 363 ? 28.710 -16.689 -61.183 1.00 79.06 363 GLY A CA 1
ATOM 2942 C C . GLY A 1 363 ? 28.191 -15.287 -61.539 1.00 79.06 363 GLY A C 1
ATOM 2943 O O . GLY A 1 363 ? 28.586 -14.733 -62.561 1.00 79.06 363 GLY A O 1
ATOM 2944 N N . SER A 1 364 ? 27.351 -14.667 -60.699 1.00 78.88 364 SER A N 1
ATOM 2945 C CA . SER A 1 364 ? 26.931 -13.270 -60.893 1.00 78.88 364 SER A CA 1
ATOM 2946 C C . SER A 1 364 ? 28.068 -12.277 -60.624 1.00 78.88 364 SER A C 1
ATOM 2948 O O . SER A 1 364 ? 29.008 -12.553 -59.867 1.00 78.88 364 SER A O 1
ATOM 2950 N N . LEU A 1 365 ? 27.953 -11.070 -61.188 1.00 69.31 365 LEU A N 1
ATOM 2951 C CA . LEU A 1 365 ? 28.900 -9.983 -60.933 1.00 69.31 365 LEU A CA 1
ATOM 2952 C C . LEU A 1 365 ? 28.919 -9.600 -59.444 1.00 69.31 365 LEU A C 1
ATOM 2954 O O . LEU A 1 365 ? 29.985 -9.342 -58.883 1.00 69.31 365 LEU A O 1
ATOM 2958 N N . GLU A 1 366 ? 27.764 -9.609 -58.775 1.00 70.38 366 GLU A N 1
ATOM 2959 C CA . GLU A 1 366 ? 27.647 -9.346 -57.341 1.00 70.38 366 GLU A CA 1
ATOM 2960 C C . GLU A 1 366 ? 28.345 -10.418 -56.500 1.00 70.38 366 GLU A C 1
ATOM 2962 O O . GLU A 1 366 ? 29.045 -10.084 -55.540 1.00 70.38 366 GLU A O 1
ATOM 2967 N N . TRP A 1 367 ? 28.204 -11.695 -56.870 1.00 88.12 367 TRP A N 1
ATOM 2968 C CA . TRP A 1 367 ? 28.893 -12.800 -56.203 1.00 88.12 367 TRP A CA 1
ATOM 2969 C C . TRP A 1 367 ? 30.405 -12.710 -56.392 1.00 88.12 367 TRP A C 1
ATOM 2971 O O . TRP A 1 367 ? 31.154 -12.837 -55.422 1.00 88.12 367 TRP A O 1
ATOM 2981 N N . ARG A 1 368 ? 30.864 -12.392 -57.607 1.00 84.00 368 ARG A N 1
ATOM 2982 C CA . ARG A 1 368 ? 32.292 -12.221 -57.897 1.00 84.00 368 ARG A CA 1
ATOM 2983 C C . ARG A 1 368 ? 32.881 -11.023 -57.153 1.00 84.00 368 ARG A C 1
ATOM 2985 O O . ARG A 1 368 ? 33.992 -11.095 -56.635 1.00 84.00 368 ARG A O 1
ATOM 2992 N N . ASN A 1 369 ? 32.129 -9.930 -57.030 1.00 83.69 369 ASN A N 1
ATOM 2993 C CA . ASN A 1 369 ? 32.519 -8.772 -56.223 1.00 83.69 369 ASN A CA 1
ATOM 2994 C C . ASN A 1 369 ? 32.622 -9.111 -54.732 1.00 83.69 369 ASN A C 1
ATOM 2996 O O . ASN A 1 369 ? 33.570 -8.681 -54.074 1.00 83.69 369 ASN A O 1
ATOM 3000 N N . LEU A 1 370 ? 31.691 -9.913 -54.207 1.00 84.75 370 LEU A N 1
ATOM 3001 C CA . LEU A 1 370 ? 31.758 -10.423 -52.840 1.00 84.75 370 LEU A CA 1
ATOM 3002 C C . LEU A 1 370 ? 32.971 -11.329 -52.627 1.00 84.75 370 LEU A C 1
ATOM 3004 O O . LEU A 1 370 ? 33.705 -11.138 -51.657 1.00 84.75 370 LEU A O 1
ATOM 3008 N N . ALA A 1 371 ? 33.228 -12.251 -53.552 1.00 88.00 371 ALA A N 1
ATOM 3009 C CA . ALA A 1 371 ? 34.370 -13.151 -53.488 1.00 88.00 371 ALA A CA 1
ATOM 3010 C C . ALA A 1 371 ? 35.707 -12.390 -53.487 1.00 88.00 371 ALA A C 1
ATOM 3012 O O . ALA A 1 371 ? 36.554 -12.623 -52.623 1.00 88.00 371 ALA A O 1
ATOM 3013 N N . ARG A 1 372 ? 35.864 -11.407 -54.385 1.00 88.31 372 ARG A N 1
ATOM 3014 C CA . ARG A 1 372 ? 37.034 -10.510 -54.410 1.00 88.31 372 ARG A CA 1
ATOM 3015 C C . ARG A 1 372 ? 37.164 -9.697 -53.123 1.00 88.31 372 ARG A C 1
ATOM 3017 O O . ARG A 1 372 ? 38.256 -9.583 -52.575 1.00 88.31 372 ARG A O 1
ATOM 3024 N N . GLY A 1 373 ? 36.050 -9.191 -52.597 1.00 86.25 373 GLY A N 1
ATOM 3025 C CA . GLY A 1 373 ? 35.998 -8.502 -51.308 1.00 86.25 373 GLY A CA 1
ATOM 3026 C C . GLY A 1 373 ? 36.519 -9.353 -50.146 1.00 86.25 373 GLY A C 1
ATOM 3027 O O . GLY A 1 373 ? 37.288 -8.877 -49.319 1.00 86.25 373 GLY A O 1
ATOM 3028 N N . LEU A 1 374 ? 36.148 -10.630 -50.100 1.00 91.06 374 LEU A N 1
ATOM 3029 C CA . LEU A 1 374 ? 36.628 -11.568 -49.083 1.00 91.06 374 LEU A CA 1
ATOM 3030 C C . LEU A 1 374 ? 38.105 -11.957 -49.275 1.00 91.06 374 LEU A C 1
ATOM 3032 O O . LEU A 1 374 ? 38.782 -12.289 -48.302 1.00 91.06 374 LEU A O 1
ATOM 3036 N N . CYS A 1 375 ? 38.628 -11.874 -50.502 1.00 89.12 375 CYS A N 1
ATOM 3037 C CA . CYS A 1 375 ? 40.066 -11.999 -50.744 1.00 89.12 375 CYS A CA 1
ATOM 3038 C C . CYS A 1 375 ? 40.829 -10.774 -50.220 1.00 89.12 375 CYS A C 1
ATOM 3040 O O . CYS A 1 375 ? 41.870 -10.932 -49.588 1.00 89.12 375 CYS A O 1
ATOM 3042 N N . ILE A 1 376 ? 40.273 -9.569 -50.407 1.00 87.44 376 ILE A N 1
ATOM 3043 C CA . ILE A 1 376 ? 40.820 -8.318 -49.854 1.00 87.44 376 ILE A CA 1
ATOM 3044 C C . ILE A 1 376 ? 40.925 -8.395 -48.330 1.00 87.44 376 ILE A C 1
ATOM 3046 O O . ILE A 1 376 ? 41.967 -8.046 -47.779 1.00 87.44 376 ILE A O 1
ATOM 3050 N N . SER A 1 377 ? 39.879 -8.863 -47.636 1.00 90.19 377 SER A N 1
ATOM 3051 C CA . SER A 1 377 ? 39.932 -8.971 -46.172 1.00 90.19 377 SER A CA 1
ATOM 3052 C C . SER A 1 377 ? 41.045 -9.905 -45.701 1.00 90.19 377 SER A C 1
ATOM 3054 O O . SER A 1 377 ? 41.775 -9.543 -44.785 1.00 90.19 377 SER A O 1
ATOM 3056 N N . SER A 1 378 ? 41.219 -11.070 -46.329 1.00 89.50 378 SER A N 1
ATOM 3057 C CA . SER A 1 378 ? 42.277 -12.015 -45.947 1.00 89.50 378 SER A CA 1
ATOM 3058 C C . SER A 1 378 ? 43.677 -11.529 -46.306 1.00 89.50 378 SER A C 1
ATOM 3060 O O . SER A 1 378 ? 44.582 -11.669 -45.489 1.00 89.50 378 SER A O 1
ATOM 3062 N N . TYR A 1 379 ? 43.855 -10.886 -47.463 1.00 89.19 379 TYR A N 1
ATOM 3063 C CA . TYR A 1 379 ? 45.129 -10.267 -47.833 1.00 89.19 379 TYR A CA 1
ATOM 3064 C C . TYR A 1 379 ? 45.569 -9.207 -46.805 1.00 89.19 379 TYR A C 1
ATOM 3066 O O . TYR A 1 379 ? 46.713 -9.198 -46.351 1.00 89.19 379 TYR A O 1
ATOM 3074 N N . GLU A 1 380 ? 44.639 -8.357 -46.372 1.00 87.50 380 GLU A N 1
ATOM 3075 C CA . GLU A 1 380 ? 44.887 -7.305 -45.378 1.00 87.50 380 GLU A CA 1
ATOM 3076 C C . GLU A 1 380 ? 45.110 -7.855 -43.966 1.00 87.50 380 GLU A C 1
ATOM 3078 O O . GLU A 1 380 ? 45.936 -7.328 -43.225 1.00 87.50 380 GLU A O 1
ATOM 3083 N N . VAL A 1 381 ? 44.435 -8.945 -43.583 1.00 86.31 381 VAL A N 1
ATOM 3084 C CA . VAL A 1 381 ? 44.711 -9.646 -42.315 1.00 86.31 381 VAL A CA 1
ATOM 3085 C C . VAL A 1 381 ? 46.152 -10.146 -42.278 1.00 86.31 381 VAL A C 1
ATOM 3087 O O . VAL A 1 381 ? 46.819 -9.968 -41.261 1.00 86.31 381 VAL A O 1
ATOM 3090 N N . MET A 1 382 ? 46.652 -10.714 -43.379 1.00 84.25 382 MET A N 1
ATOM 3091 C CA . MET A 1 382 ? 48.037 -11.187 -43.457 1.00 84.25 382 MET A CA 1
ATOM 3092 C C . MET A 1 382 ? 49.045 -10.040 -43.324 1.00 84.25 382 MET A C 1
ATOM 3094 O O . MET A 1 382 ? 50.076 -10.214 -42.680 1.00 84.25 382 MET A O 1
ATOM 3098 N N . ALA A 1 383 ? 48.738 -8.856 -43.867 1.00 84.00 383 ALA A N 1
ATOM 3099 C CA . ALA A 1 383 ? 49.558 -7.662 -43.650 1.00 84.00 383 ALA A CA 1
ATOM 3100 C C . ALA A 1 383 ? 49.618 -7.281 -42.159 1.00 84.00 383 ALA A C 1
ATOM 3102 O O . ALA A 1 383 ? 50.703 -7.077 -41.620 1.00 84.00 383 ALA A O 1
ATOM 3103 N N . ARG A 1 384 ? 48.476 -7.297 -41.455 1.00 85.75 384 ARG A N 1
ATOM 3104 C CA . ARG A 1 384 ? 48.432 -7.030 -40.003 1.00 85.75 384 ARG A CA 1
ATOM 3105 C C . ARG A 1 384 ? 49.141 -8.106 -39.175 1.00 85.75 384 ARG A C 1
ATOM 3107 O O . ARG A 1 384 ? 49.651 -7.817 -38.098 1.00 85.75 384 ARG A O 1
ATOM 3114 N N . GLN A 1 385 ? 49.155 -9.352 -39.642 1.00 80.69 385 GLN A N 1
ATOM 3115 C CA . GLN A 1 385 ? 49.899 -10.436 -38.998 1.00 80.69 385 GLN A CA 1
ATOM 3116 C C . GLN A 1 385 ? 51.412 -10.253 -39.139 1.00 80.69 385 GLN A C 1
ATOM 3118 O O . GLN A 1 385 ? 52.122 -10.446 -38.155 1.00 80.69 385 GLN A O 1
ATOM 3123 N N . ASP A 1 386 ? 51.895 -9.863 -40.322 1.00 78.75 386 ASP A N 1
ATOM 3124 C CA . ASP A 1 386 ? 53.311 -9.554 -40.570 1.00 78.75 386 ASP A CA 1
ATOM 3125 C C . ASP A 1 386 ? 53.775 -8.349 -39.737 1.00 78.75 386 ASP A C 1
ATOM 3127 O O . ASP A 1 386 ? 54.798 -8.421 -39.061 1.00 78.75 386 ASP A O 1
ATOM 3131 N N . GLU A 1 387 ? 52.973 -7.284 -39.672 1.00 79.62 387 GLU A N 1
ATOM 3132 C CA . GLU A 1 387 ? 53.214 -6.147 -38.773 1.00 79.62 387 GLU A CA 1
ATOM 3133 C C . GLU A 1 387 ? 53.316 -6.582 -37.307 1.00 79.62 387 GLU A C 1
ATOM 3135 O O . GLU A 1 387 ? 54.296 -6.260 -36.635 1.00 79.62 387 GLU A O 1
ATOM 3140 N N . ARG A 1 388 ? 52.357 -7.383 -36.819 1.00 77.56 388 ARG A N 1
ATOM 3141 C CA . ARG A 1 388 ? 52.384 -7.902 -35.444 1.00 77.56 388 ARG A CA 1
ATOM 3142 C C . ARG A 1 388 ? 53.589 -8.802 -35.180 1.00 77.56 388 ARG A C 1
ATOM 3144 O O . ARG A 1 388 ? 54.143 -8.746 -34.088 1.00 77.56 388 ARG A O 1
ATOM 3151 N N . ASN A 1 389 ? 54.024 -9.598 -36.159 1.00 73.56 389 ASN A N 1
ATOM 3152 C CA . ASN A 1 389 ? 55.245 -10.408 -36.054 1.00 73.56 389 ASN A CA 1
ATOM 3153 C C . ASN A 1 389 ? 56.510 -9.540 -35.943 1.00 73.56 389 ASN A C 1
ATOM 3155 O O . ASN A 1 389 ? 57.498 -9.970 -35.356 1.00 73.56 389 ASN A O 1
ATOM 3159 N N . ARG A 1 390 ? 56.463 -8.307 -36.457 1.00 74.62 390 ARG A N 1
ATOM 3160 C CA . ARG A 1 390 ? 57.508 -7.283 -36.317 1.00 74.62 390 ARG A CA 1
ATOM 3161 C C . ARG A 1 390 ? 57.281 -6.353 -35.116 1.00 74.62 390 ARG A C 1
ATOM 3163 O O . ARG A 1 390 ? 57.937 -5.322 -35.021 1.00 74.62 390 ARG A O 1
ATOM 3170 N N . ASN A 1 391 ? 56.375 -6.711 -34.199 1.00 71.50 391 ASN A N 1
ATOM 3171 C CA . ASN A 1 391 ? 55.980 -5.923 -33.023 1.00 71.50 391 ASN A CA 1
ATOM 3172 C C . ASN A 1 391 ? 55.331 -4.558 -33.334 1.00 71.50 391 ASN A C 1
ATOM 3174 O O . ASN A 1 391 ? 55.405 -3.633 -32.526 1.00 71.50 391 ASN A O 1
ATOM 3178 N N . ILE A 1 392 ? 54.654 -4.433 -34.476 1.00 72.31 392 ILE A N 1
ATOM 3179 C CA . ILE A 1 392 ? 53.850 -3.263 -34.850 1.00 72.31 392 ILE A CA 1
ATOM 3180 C C . ILE A 1 392 ? 52.372 -3.608 -34.612 1.00 72.31 392 ILE A C 1
ATOM 3182 O O . ILE A 1 392 ? 51.839 -4.548 -35.202 1.00 72.31 392 ILE A O 1
ATOM 3186 N N . PHE A 1 393 ? 51.702 -2.876 -33.716 1.00 72.62 393 PHE A N 1
ATOM 3187 C CA . PHE A 1 393 ? 50.349 -3.217 -33.236 1.00 72.62 393 PHE A CA 1
ATOM 3188 C C . PHE A 1 393 ? 49.259 -2.206 -33.623 1.00 72.62 393 PHE A C 1
ATOM 3190 O O . PHE A 1 393 ? 48.079 -2.456 -33.378 1.00 72.62 393 PHE A O 1
ATOM 3197 N N . ASP A 1 394 ? 49.626 -1.076 -34.222 1.00 73.81 394 ASP A N 1
ATOM 3198 C CA . ASP A 1 394 ? 48.742 0.044 -34.565 1.00 73.81 394 ASP A CA 1
ATOM 3199 C C . ASP A 1 394 ? 48.340 0.094 -36.051 1.00 73.81 394 ASP A C 1
ATOM 3201 O O . ASP A 1 394 ? 47.642 1.019 -36.480 1.00 73.81 394 ASP A O 1
ATOM 3205 N N . GLY A 1 395 ? 48.727 -0.922 -36.825 1.00 75.31 395 GLY A N 1
ATOM 3206 C CA . GLY A 1 395 ? 48.427 -1.031 -38.246 1.00 75.31 395 GLY A CA 1
ATOM 3207 C C . GLY A 1 395 ? 46.934 -1.039 -38.577 1.00 75.31 395 GLY A C 1
ATOM 3208 O O . GLY A 1 395 ? 46.102 -1.656 -37.899 1.00 75.31 395 GLY A O 1
ATOM 3209 N N . LYS A 1 396 ? 46.579 -0.348 -39.663 1.00 83.56 396 LYS A N 1
ATOM 3210 C CA . LYS A 1 396 ? 45.202 -0.169 -40.146 1.00 83.56 396 LYS A CA 1
ATOM 3211 C C . LYS A 1 396 ? 45.080 -0.699 -41.576 1.00 83.56 396 LYS A C 1
ATOM 3213 O O . LYS A 1 396 ? 46.053 -0.609 -42.310 1.00 83.56 396 LYS A O 1
ATOM 3218 N N . PRO A 1 397 ? 43.904 -1.209 -41.987 1.00 86.06 397 PRO A N 1
ATOM 3219 C CA . PRO A 1 397 ? 43.696 -1.657 -43.360 1.00 86.06 397 PRO A CA 1
ATOM 3220 C C . PRO A 1 397 ? 43.824 -0.510 -44.356 1.00 86.06 397 PRO A C 1
ATOM 3222 O O . PRO A 1 397 ? 43.239 0.560 -44.154 1.00 86.06 397 PRO A O 1
ATOM 3225 N N . ASP A 1 398 ? 44.535 -0.764 -45.448 1.00 84.31 398 ASP A N 1
ATOM 3226 C CA . ASP A 1 398 ? 44.845 0.231 -46.476 1.00 84.31 398 ASP A CA 1
ATOM 3227 C C . ASP A 1 398 ? 43.743 0.296 -47.540 1.00 84.31 398 ASP A C 1
ATOM 3229 O O . ASP A 1 398 ? 43.428 1.359 -48.079 1.00 84.31 398 ASP A O 1
ATOM 3233 N N . HIS A 1 399 ? 43.082 -0.831 -47.810 1.00 85.12 399 HIS A N 1
ATOM 3234 C CA . HIS A 1 399 ? 42.104 -0.934 -48.876 1.00 85.12 399 HIS A CA 1
ATOM 3235 C C . HIS A 1 399 ? 40.834 -0.101 -48.577 1.00 85.12 399 HIS A C 1
ATOM 3237 O O . HIS A 1 399 ? 40.152 -0.334 -47.565 1.00 85.12 399 HIS A O 1
ATOM 3243 N N . PRO A 1 400 ? 40.396 0.797 -49.490 1.00 83.31 400 PRO A N 1
ATOM 3244 C CA . PRO A 1 400 ? 39.259 1.698 -49.260 1.00 83.31 400 PRO A CA 1
ATOM 3245 C C . PRO A 1 400 ? 37.942 0.991 -48.919 1.00 83.31 400 PRO A C 1
ATOM 3247 O O . PRO A 1 400 ? 37.118 1.528 -48.178 1.00 83.31 400 PRO A O 1
ATOM 3250 N N . LEU A 1 401 ? 37.724 -0.219 -49.450 1.00 79.12 401 LEU A N 1
ATOM 3251 C CA . LEU A 1 401 ? 36.548 -1.046 -49.136 1.00 79.12 401 LEU A CA 1
ATOM 3252 C C . LEU A 1 401 ? 36.477 -1.402 -47.642 1.00 79.12 401 LEU A C 1
ATOM 3254 O O . LEU A 1 401 ? 35.403 -1.310 -47.048 1.00 79.12 401 LEU A O 1
ATOM 3258 N N . LEU A 1 402 ? 37.614 -1.757 -47.035 1.00 82.00 402 LEU A N 1
ATOM 3259 C CA . LEU A 1 402 ? 37.708 -2.075 -45.612 1.00 82.00 402 LEU A CA 1
ATOM 3260 C C . LEU A 1 402 ? 37.645 -0.814 -44.764 1.00 82.00 402 LEU A C 1
ATOM 3262 O O . LEU A 1 402 ? 36.901 -0.797 -43.793 1.00 82.00 402 LEU A O 1
ATOM 3266 N N . GLN A 1 403 ? 38.332 0.262 -45.149 1.00 80.94 403 GLN A N 1
ATOM 3267 C CA . GLN A 1 403 ? 38.254 1.533 -44.422 1.00 80.94 403 GLN A CA 1
ATOM 3268 C C . GLN A 1 403 ? 36.812 2.056 -44.356 1.00 80.94 403 GLN A C 1
ATOM 3270 O O . GLN A 1 403 ? 36.310 2.370 -43.276 1.00 80.94 403 GLN A O 1
ATOM 3275 N N . LYS A 1 404 ? 36.097 2.069 -45.492 1.00 73.81 404 LYS A N 1
ATOM 3276 C CA . LYS A 1 404 ? 34.681 2.470 -45.564 1.00 73.81 404 LYS A CA 1
ATOM 3277 C C . LYS A 1 404 ? 33.774 1.505 -44.798 1.00 73.81 404 LYS A C 1
ATOM 3279 O O . LYS A 1 404 ? 32.876 1.953 -44.085 1.00 73.81 404 LYS A O 1
ATOM 3284 N N . GLY A 1 405 ? 34.002 0.199 -44.937 1.00 72.19 405 GLY A N 1
ATOM 3285 C CA . GLY A 1 405 ? 33.223 -0.844 -44.272 1.00 72.19 405 GLY A CA 1
ATOM 3286 C C . GLY A 1 405 ? 33.393 -0.835 -42.753 1.00 72.19 405 GLY A C 1
ATOM 3287 O O . GLY A 1 405 ? 32.403 -0.836 -42.032 1.00 72.19 405 GLY A O 1
ATOM 3288 N N . ILE A 1 406 ? 34.624 -0.740 -42.251 1.00 74.75 406 ILE A N 1
ATOM 3289 C CA . ILE A 1 406 ? 34.945 -0.654 -40.820 1.00 74.75 406 ILE A CA 1
ATOM 3290 C C . ILE A 1 406 ? 34.421 0.656 -40.255 1.00 74.75 406 ILE A C 1
ATOM 3292 O O . ILE A 1 406 ? 33.739 0.635 -39.235 1.00 74.75 406 ILE A O 1
ATOM 3296 N N . ALA A 1 407 ? 34.642 1.783 -40.941 1.00 68.56 407 ALA A N 1
ATOM 3297 C CA . ALA A 1 407 ? 34.062 3.052 -40.528 1.00 68.56 407 ALA A CA 1
ATOM 3298 C C . ALA A 1 407 ? 32.542 2.940 -40.395 1.00 68.56 407 ALA A C 1
ATOM 3300 O O . ALA A 1 407 ? 32.018 3.465 -39.424 1.00 68.56 407 ALA A O 1
ATOM 3301 N N . ARG A 1 408 ? 31.850 2.223 -41.299 1.00 65.00 408 ARG A N 1
ATOM 3302 C CA . ARG A 1 408 ? 30.396 1.964 -41.267 1.00 65.00 408 ARG A CA 1
ATOM 3303 C C . ARG A 1 408 ? 29.969 1.006 -40.149 1.00 65.00 408 ARG A C 1
ATOM 3305 O O . ARG A 1 408 ? 29.013 1.321 -39.447 1.00 65.00 408 ARG A O 1
ATOM 3312 N N . VAL A 1 409 ? 30.682 -0.104 -39.952 1.00 62.06 409 VAL A N 1
ATOM 3313 C CA . VAL A 1 409 ? 30.450 -1.068 -38.859 1.00 62.06 409 VAL A CA 1
ATOM 3314 C C . VAL A 1 409 ? 30.634 -0.393 -37.497 1.00 62.06 409 VAL A C 1
ATOM 3316 O O . VAL A 1 409 ? 29.843 -0.621 -36.588 1.00 62.06 409 VAL A O 1
ATOM 3319 N N . LEU A 1 410 ? 31.621 0.497 -37.369 1.00 60.00 410 LEU A N 1
ATOM 3320 C CA . LEU A 1 410 ? 31.860 1.303 -36.170 1.00 60.00 410 LEU A CA 1
ATOM 3321 C C . LEU A 1 410 ? 30.917 2.525 -36.075 1.00 60.00 410 LEU A C 1
ATOM 3323 O O . LEU A 1 410 ? 30.674 3.026 -34.978 1.00 60.00 410 LEU A O 1
ATOM 3327 N N . ARG A 1 411 ? 30.345 2.996 -37.201 1.00 51.69 411 ARG A N 1
ATOM 3328 C CA . ARG A 1 411 ? 29.385 4.121 -37.294 1.00 51.69 411 ARG A CA 1
ATOM 3329 C C . ARG A 1 411 ? 27.951 3.772 -36.936 1.00 51.69 411 ARG A C 1
ATOM 3331 O O . ARG A 1 411 ? 27.107 4.654 -37.113 1.00 51.69 411 ARG A O 1
ATOM 3338 N N . THR A 1 412 ? 27.629 2.581 -36.425 1.00 48.69 412 THR A N 1
ATOM 3339 C CA . THR A 1 412 ? 26.330 2.372 -35.767 1.00 48.69 412 THR A CA 1
ATOM 3340 C C . THR A 1 412 ? 26.280 3.264 -34.524 1.00 48.69 412 THR A C 1
ATOM 3342 O O . THR A 1 412 ? 26.561 2.839 -33.403 1.00 48.69 412 THR A O 1
ATOM 3345 N N . LYS A 1 413 ? 26.008 4.555 -34.748 1.00 39.03 413 LYS A N 1
ATOM 3346 C CA . LYS A 1 413 ? 25.860 5.593 -33.745 1.00 39.03 413 LYS A CA 1
ATOM 3347 C C . LYS A 1 413 ? 24.848 5.048 -32.750 1.00 39.03 413 LYS A C 1
ATOM 3349 O O . LYS A 1 413 ? 23.716 4.752 -33.130 1.00 39.03 413 LYS A O 1
ATOM 3354 N N . LYS A 1 414 ? 25.243 4.935 -31.476 1.00 42.88 414 LYS A N 1
ATOM 3355 C CA . LYS A 1 414 ? 24.276 4.950 -30.375 1.00 42.88 414 LYS A CA 1
ATOM 3356 C C . LYS A 1 414 ? 23.330 6.107 -30.681 1.00 42.88 414 LYS A C 1
ATOM 3358 O O . LYS A 1 414 ? 23.782 7.250 -30.753 1.00 42.88 414 LYS A O 1
ATOM 3363 N N . ALA A 1 415 ? 22.057 5.798 -30.924 1.00 41.41 415 ALA A N 1
ATOM 3364 C CA . ALA A 1 415 ? 21.018 6.812 -31.002 1.00 41.41 415 ALA A CA 1
ATOM 3365 C C . ALA A 1 415 ? 21.183 7.767 -29.805 1.00 41.41 415 ALA A C 1
ATOM 3367 O O . ALA A 1 415 ? 21.608 7.296 -28.738 1.00 41.41 415 ALA A O 1
ATOM 3368 N N . PRO A 1 416 ? 20.903 9.077 -29.957 1.00 41.66 416 PRO A N 1
ATOM 3369 C CA . PRO A 1 416 ? 20.981 10.009 -28.839 1.00 41.66 416 PRO A CA 1
ATOM 3370 C C . PRO A 1 416 ? 20.254 9.385 -27.652 1.00 41.66 416 PRO A C 1
ATOM 3372 O O . PRO A 1 416 ? 19.108 8.947 -27.782 1.00 41.66 416 PRO A O 1
ATOM 3375 N N . ILE A 1 417 ? 20.976 9.228 -26.537 1.00 55.41 417 ILE A N 1
ATOM 3376 C CA . ILE A 1 417 ? 20.464 8.515 -25.372 1.00 55.41 417 ILE A CA 1
ATOM 3377 C C . ILE A 1 417 ? 19.256 9.305 -24.909 1.00 55.41 417 ILE A C 1
ATOM 3379 O O . ILE A 1 417 ? 19.383 10.385 -24.340 1.00 55.41 417 ILE A O 1
ATOM 3383 N N . ARG A 1 418 ? 18.070 8.771 -25.177 1.00 72.00 418 ARG A N 1
ATOM 3384 C CA . ARG A 1 418 ? 16.853 9.299 -24.600 1.00 72.00 418 ARG A CA 1
ATOM 3385 C C . ARG A 1 418 ? 17.002 9.212 -23.081 1.00 72.00 418 ARG A C 1
ATOM 3387 O O . ARG A 1 418 ? 17.217 8.126 -22.538 1.00 72.00 418 ARG A O 1
ATOM 3394 N N . ILE A 1 419 ? 16.926 10.353 -22.407 1.00 81.38 419 ILE A N 1
ATOM 3395 C CA . ILE A 1 419 ? 16.953 10.426 -20.947 1.00 81.38 419 ILE A CA 1
ATOM 3396 C C . ILE A 1 419 ? 15.519 10.647 -20.486 1.00 81.38 419 ILE A C 1
ATOM 3398 O O . ILE A 1 419 ? 14.887 11.628 -20.867 1.00 81.38 419 ILE A O 1
ATOM 3402 N N . LEU A 1 420 ? 15.009 9.716 -19.685 1.00 90.56 420 LEU A N 1
ATOM 3403 C CA . LEU A 1 420 ? 13.756 9.880 -18.959 1.00 90.56 420 LEU A CA 1
ATOM 3404 C C . LEU A 1 420 ? 14.051 9.606 -17.490 1.00 90.56 420 LEU A C 1
ATOM 3406 O O . LEU A 1 420 ? 14.435 8.489 -17.143 1.00 90.56 420 LEU A O 1
ATOM 3410 N N . THR A 1 421 ? 13.913 10.616 -16.640 1.00 95.50 421 THR A N 1
ATOM 3411 C CA . THR A 1 421 ? 14.250 10.486 -15.222 1.00 95.50 421 THR A CA 1
ATOM 3412 C C . THR A 1 421 ? 13.106 9.916 -14.398 1.00 95.50 421 THR A C 1
ATOM 3414 O O . THR A 1 421 ? 11.935 10.003 -14.783 1.00 95.50 421 THR A O 1
ATOM 3417 N N . PHE A 1 422 ? 13.406 9.355 -13.221 1.00 96.50 422 PHE A N 1
ATOM 3418 C CA . PHE A 1 422 ? 12.346 8.895 -12.318 1.00 96.50 422 PHE A CA 1
ATOM 3419 C C . PHE A 1 422 ? 11.431 10.045 -11.881 1.00 96.50 422 PHE A C 1
ATOM 3421 O O . PHE A 1 422 ? 10.219 9.860 -11.772 1.00 96.50 422 PHE A O 1
ATOM 3428 N N . VAL A 1 423 ? 12.004 11.232 -11.659 1.00 95.50 423 VAL A N 1
ATOM 3429 C CA . VAL A 1 423 ? 11.265 12.447 -11.298 1.00 95.50 423 VAL A CA 1
ATOM 3430 C C . VAL A 1 423 ? 10.286 12.841 -12.401 1.00 95.50 423 VAL A C 1
ATOM 3432 O O . VAL A 1 423 ? 9.105 13.014 -12.111 1.00 95.50 423 VAL A O 1
ATOM 3435 N N . GLN A 1 424 ? 10.734 12.871 -13.660 1.00 95.25 424 GLN A N 1
ATOM 3436 C CA . GLN A 1 424 ? 9.873 13.175 -14.808 1.00 95.25 424 GLN A CA 1
ATOM 3437 C C . GLN A 1 424 ? 8.696 12.202 -14.921 1.00 95.25 424 GLN A C 1
ATOM 3439 O O . GLN A 1 424 ? 7.572 12.625 -15.180 1.00 95.25 424 GLN A O 1
ATOM 3444 N N . ILE A 1 425 ? 8.927 10.907 -14.680 1.00 96.44 425 ILE A N 1
ATOM 3445 C CA . ILE A 1 425 ? 7.859 9.899 -14.700 1.00 96.44 425 ILE A CA 1
ATOM 3446 C C . ILE A 1 425 ? 6.847 10.144 -13.576 1.00 96.44 425 ILE A C 1
ATOM 3448 O O . ILE A 1 425 ? 5.640 10.064 -13.800 1.00 96.44 425 ILE A O 1
ATOM 3452 N N . ILE A 1 426 ? 7.324 10.440 -12.362 1.00 96.19 426 ILE A N 1
ATOM 3453 C CA . ILE A 1 426 ? 6.450 10.752 -11.224 1.00 96.19 426 ILE A CA 1
ATOM 3454 C C . ILE A 1 426 ? 5.620 12.003 -11.534 1.00 96.19 426 ILE A C 1
ATOM 3456 O O . ILE A 1 426 ? 4.412 11.992 -11.318 1.00 96.19 426 ILE A O 1
ATOM 3460 N N . ASP A 1 427 ? 6.236 13.058 -12.065 1.00 94.94 427 ASP A N 1
ATOM 3461 C CA . ASP A 1 427 ? 5.558 14.313 -12.402 1.00 94.94 427 ASP A CA 1
ATOM 3462 C C . ASP A 1 427 ? 4.526 14.146 -13.523 1.00 94.94 427 ASP A C 1
ATOM 3464 O O . ASP A 1 427 ? 3.419 14.684 -13.426 1.00 94.94 427 ASP A O 1
ATOM 3468 N N . ALA A 1 428 ? 4.837 13.337 -14.539 1.00 92.69 428 ALA A N 1
ATOM 3469 C CA . ALA A 1 428 ? 3.891 12.968 -15.588 1.00 92.69 428 ALA A CA 1
ATOM 3470 C C . ALA A 1 428 ? 2.662 12.240 -15.018 1.00 92.69 428 ALA A C 1
ATOM 3472 O O . ALA A 1 428 ? 1.530 12.605 -15.343 1.00 92.69 428 ALA A O 1
ATOM 3473 N N . GLU A 1 429 ? 2.859 11.287 -14.101 1.00 94.06 429 GLU A N 1
ATOM 3474 C CA . GLU A 1 429 ? 1.757 10.569 -13.448 1.00 94.06 429 GLU A CA 1
ATOM 3475 C C . GLU A 1 429 ? 0.925 11.501 -12.550 1.00 94.06 429 GLU A C 1
ATOM 3477 O O . GLU A 1 429 ? -0.302 11.394 -12.500 1.00 94.06 429 GLU A O 1
ATOM 3482 N N . LEU A 1 430 ? 1.555 12.450 -11.848 1.00 92.94 430 LEU A N 1
ATOM 3483 C CA . LEU A 1 430 ? 0.837 13.447 -11.044 1.00 92.94 430 LEU A CA 1
ATOM 3484 C C . LEU A 1 430 ? -0.023 14.364 -11.907 1.00 92.94 430 LEU A C 1
ATOM 3486 O O . LEU A 1 430 ? -1.168 14.636 -11.541 1.00 92.94 430 LEU A O 1
ATOM 3490 N N . LYS A 1 431 ? 0.519 14.809 -13.044 1.00 91.38 431 LYS A N 1
ATOM 3491 C CA . LYS A 1 431 ? -0.203 15.612 -14.029 1.00 91.38 431 LYS A CA 1
ATOM 3492 C C . LYS A 1 431 ? -1.369 14.823 -14.622 1.00 91.38 431 LYS A C 1
ATOM 3494 O O . LYS A 1 431 ? -2.479 15.333 -14.669 1.00 91.38 431 LYS A O 1
ATOM 3499 N N . TYR A 1 432 ? -1.155 13.565 -15.000 1.00 89.31 432 TYR A N 1
ATOM 3500 C CA . TYR A 1 432 ? -2.224 12.703 -15.503 1.00 89.31 432 TYR A CA 1
ATOM 3501 C C . TYR A 1 432 ? -3.348 12.520 -14.470 1.00 89.31 432 TYR A C 1
ATOM 3503 O O . TYR A 1 432 ? -4.524 12.683 -14.782 1.00 89.31 432 TYR A O 1
ATOM 3511 N N . ARG A 1 433 ? -3.002 12.260 -13.204 1.00 87.19 433 ARG A N 1
ATOM 3512 C CA . ARG A 1 433 ? -3.983 12.070 -12.121 1.00 87.19 433 ARG A CA 1
ATOM 3513 C C . ARG A 1 433 ? -4.690 13.339 -11.661 1.00 87.19 433 ARG A C 1
ATOM 3515 O O . ARG A 1 433 ? -5.659 13.227 -10.908 1.00 87.19 433 ARG A O 1
ATOM 3522 N N . SER A 1 434 ? -4.184 14.520 -12.013 1.00 86.50 434 SER A N 1
ATOM 3523 C CA . SER A 1 434 ? -4.826 15.796 -11.692 1.00 86.50 434 SER A CA 1
ATOM 3524 C C . SER A 1 434 ? -5.835 16.242 -12.752 1.00 86.50 434 SER A C 1
ATOM 3526 O O . SER A 1 434 ? -6.634 17.131 -12.461 1.00 86.50 434 SER A O 1
ATOM 3528 N N . MET A 1 435 ? -5.822 15.614 -13.931 1.00 84.75 435 MET A N 1
ATOM 3529 C CA . MET A 1 435 ? -6.754 15.863 -15.030 1.00 84.75 435 MET A CA 1
ATOM 3530 C C . MET A 1 435 ? -8.110 15.172 -14.818 1.00 84.75 435 MET A C 1
ATOM 3532 O O . MET A 1 435 ? -8.234 14.216 -14.051 1.00 84.75 435 MET A O 1
ATOM 3536 N N . GLY A 1 436 ? -9.119 15.636 -15.561 1.00 78.62 436 GLY A N 1
ATOM 3537 C CA . GLY A 1 436 ? -10.473 15.079 -15.568 1.00 78.62 436 GLY A CA 1
ATOM 3538 C C . GLY A 1 436 ? -11.396 15.652 -14.488 1.00 78.62 436 GLY A C 1
ATOM 3539 O O . GLY A 1 436 ? -11.006 16.492 -13.676 1.00 78.62 436 GLY A O 1
ATOM 3540 N N . ARG A 1 437 ? -12.651 15.193 -14.495 1.00 62.53 437 ARG A N 1
ATOM 3541 C CA . ARG A 1 437 ? -13.646 15.500 -13.459 1.00 62.53 437 ARG A CA 1
ATOM 3542 C C . ARG A 1 437 ? -13.380 14.601 -12.242 1.00 62.53 437 ARG A C 1
ATOM 3544 O O . ARG A 1 437 ? -13.208 13.398 -12.410 1.00 62.53 437 ARG A O 1
ATOM 3551 N N . ASP A 1 438 ? -13.302 15.189 -11.048 1.00 65.19 438 ASP A N 1
ATOM 3552 C CA . ASP A 1 438 ? -12.989 14.518 -9.770 1.00 65.19 438 ASP A CA 1
ATOM 3553 C C . ASP A 1 438 ? -11.643 13.751 -9.740 1.00 65.19 438 ASP A C 1
ATOM 3555 O O . ASP A 1 438 ? -11.599 12.525 -9.571 1.00 65.19 438 ASP A O 1
ATOM 3559 N N . PRO A 1 439 ? -10.503 14.462 -9.875 1.00 73.25 439 PRO A N 1
ATOM 3560 C CA . PRO A 1 439 ? -9.187 13.845 -10.019 1.00 73.25 439 PRO A CA 1
ATOM 3561 C C . PRO A 1 439 ? -8.777 13.013 -8.797 1.00 73.25 439 PRO A C 1
ATOM 3563 O O . PRO A 1 439 ? -8.714 13.498 -7.661 1.00 73.25 439 PRO A O 1
ATOM 3566 N N . ARG A 1 440 ? -8.386 11.755 -9.033 1.00 75.50 440 ARG A N 1
ATOM 3567 C CA . ARG A 1 440 ? -7.838 10.854 -8.002 1.00 75.50 440 ARG A CA 1
ATOM 3568 C C . ARG A 1 440 ? -6.357 11.141 -7.744 1.00 75.50 440 ARG A C 1
ATOM 3570 O O . ARG A 1 440 ? -5.471 10.358 -8.104 1.00 75.50 440 ARG A O 1
ATOM 3577 N N . ARG A 1 441 ? -6.097 12.264 -7.074 1.00 81.56 441 ARG A N 1
ATOM 3578 C CA . ARG A 1 441 ? -4.746 12.721 -6.719 1.00 81.56 441 ARG A CA 1
ATOM 3579 C C . ARG A 1 441 ? -4.052 11.749 -5.763 1.00 81.56 441 ARG A C 1
ATOM 3581 O O . ARG A 1 441 ? -4.656 11.215 -4.831 1.00 81.56 441 ARG A O 1
ATOM 3588 N N . LEU A 1 442 ? -2.752 11.545 -5.969 1.00 84.25 442 LEU A N 1
ATOM 3589 C CA . LEU A 1 442 ? -1.909 10.867 -4.987 1.00 84.25 442 LEU A CA 1
ATOM 3590 C C . LEU A 1 442 ? -1.726 11.773 -3.763 1.00 84.25 442 LEU A C 1
ATOM 3592 O O . LEU A 1 442 ? -1.496 12.973 -3.895 1.00 84.25 442 LEU A O 1
ATOM 3596 N N . ALA A 1 443 ? -1.803 11.199 -2.562 1.00 81.44 443 ALA A N 1
ATOM 3597 C CA . ALA A 1 443 ? -1.532 11.943 -1.334 1.00 81.44 443 ALA A CA 1
ATOM 3598 C C . ALA A 1 443 ? -0.070 12.427 -1.302 1.00 81.44 443 ALA A C 1
ATOM 3600 O O . ALA A 1 443 ? 0.823 11.650 -1.641 1.00 81.44 443 ALA A O 1
ATOM 3601 N N . ALA A 1 444 ? 0.185 13.650 -0.821 1.00 81.56 444 ALA A N 1
ATOM 3602 C CA . ALA A 1 444 ? 1.515 14.282 -0.824 1.00 81.56 444 ALA A CA 1
ATOM 3603 C C . ALA A 1 444 ? 2.622 13.385 -0.233 1.00 81.56 444 ALA A C 1
ATOM 3605 O O . ALA A 1 444 ? 3.630 13.130 -0.882 1.00 81.56 444 ALA A O 1
ATOM 3606 N N . TYR A 1 445 ? 2.372 12.778 0.931 1.00 80.69 445 TYR A N 1
ATOM 3607 C CA . TYR A 1 445 ? 3.298 11.823 1.557 1.00 80.69 445 TYR A CA 1
ATOM 3608 C C . TYR A 1 445 ? 3.604 10.587 0.682 1.00 80.69 445 TYR A C 1
ATOM 3610 O O . TYR A 1 445 ? 4.679 9.994 0.756 1.00 80.69 445 TYR A O 1
ATOM 3618 N N . THR A 1 446 ? 2.653 10.153 -0.151 1.00 87.06 446 THR A N 1
ATOM 3619 C CA . THR A 1 446 ? 2.880 9.042 -1.090 1.00 87.06 446 THR A CA 1
ATOM 3620 C C . THR A 1 446 ? 3.809 9.473 -2.219 1.00 87.06 446 THR A C 1
ATOM 3622 O O . THR A 1 446 ? 4.695 8.708 -2.588 1.00 87.06 446 THR A O 1
ATOM 3625 N N . VAL A 1 447 ? 3.638 10.696 -2.725 1.00 92.38 447 VAL A N 1
ATOM 3626 C CA . VAL A 1 447 ? 4.508 11.289 -3.749 1.00 92.38 447 VAL A CA 1
ATOM 3627 C C . VAL A 1 447 ? 5.933 11.429 -3.232 1.00 92.38 447 VAL A C 1
ATOM 3629 O O . VAL A 1 447 ? 6.862 10.933 -3.861 1.00 92.38 447 VAL A O 1
ATOM 3632 N N . GLU A 1 448 ? 6.095 12.030 -2.055 1.00 92.88 448 GLU A N 1
ATOM 3633 C CA . GLU A 1 448 ? 7.387 12.194 -1.386 1.00 92.88 448 GLU A CA 1
ATOM 3634 C C . GLU A 1 448 ? 8.095 10.846 -1.205 1.00 92.88 448 GLU A C 1
ATOM 3636 O O . GLU A 1 448 ? 9.266 10.699 -1.539 1.00 92.88 448 GLU A O 1
ATOM 3641 N N . LYS A 1 449 ? 7.358 9.807 -0.799 1.00 94.31 449 LYS A N 1
ATOM 3642 C CA . LYS A 1 449 ? 7.887 8.442 -0.693 1.00 94.31 449 LYS A CA 1
ATOM 3643 C C . LYS A 1 449 ? 8.345 7.856 -2.030 1.00 94.31 449 LYS A C 1
ATOM 3645 O O . LYS A 1 449 ? 9.340 7.134 -2.056 1.00 94.31 449 LYS A O 1
ATOM 3650 N N . PHE A 1 450 ? 7.617 8.097 -3.121 1.00 96.88 450 PHE A N 1
ATOM 3651 C CA . PHE A 1 450 ? 8.054 7.667 -4.452 1.00 96.88 450 PHE A CA 1
ATOM 3652 C C . PHE A 1 450 ? 9.333 8.389 -4.867 1.00 96.88 450 PHE A C 1
ATOM 3654 O O . PHE A 1 450 ? 10.272 7.713 -5.279 1.00 96.88 450 PHE A O 1
ATOM 3661 N N . ARG A 1 451 ? 9.400 9.714 -4.679 1.00 97.38 451 ARG A N 1
ATOM 3662 C CA . ARG A 1 451 ? 10.602 10.510 -4.970 1.00 97.38 451 ARG A CA 1
ATOM 3663 C C . ARG A 1 451 ? 11.801 10.046 -4.150 1.00 97.38 451 ARG A C 1
ATOM 3665 O O . ARG A 1 451 ? 12.841 9.768 -4.725 1.00 97.38 451 ARG A O 1
ATOM 3672 N N . HIS A 1 452 ? 11.634 9.867 -2.842 1.00 97.06 452 HIS A N 1
ATOM 3673 C CA . HIS A 1 452 ? 12.704 9.418 -1.953 1.00 97.06 452 HIS A CA 1
ATOM 3674 C C . HIS A 1 452 ? 13.242 8.036 -2.347 1.00 97.06 452 HIS A C 1
ATOM 3676 O O . HIS A 1 452 ? 14.446 7.847 -2.476 1.00 97.06 452 HIS A O 1
ATOM 3682 N N . HIS A 1 453 ? 12.362 7.055 -2.590 1.00 97.00 453 HIS A N 1
ATOM 3683 C CA . HIS A 1 453 ? 12.806 5.722 -3.015 1.00 97.00 453 HIS A CA 1
ATOM 3684 C C . HIS A 1 453 ? 13.461 5.741 -4.402 1.00 97.00 453 HIS A C 1
ATOM 3686 O O . HIS A 1 453 ? 14.421 5.008 -4.621 1.00 97.00 453 HIS A O 1
ATOM 3692 N N . ALA A 1 454 ? 12.952 6.559 -5.328 1.00 97.56 454 ALA A N 1
ATOM 3693 C CA . ALA A 1 454 ? 13.562 6.752 -6.639 1.00 97.56 454 ALA A CA 1
ATOM 3694 C C . ALA A 1 454 ? 14.961 7.365 -6.531 1.00 97.56 454 ALA A C 1
ATOM 3696 O O . ALA A 1 454 ? 15.884 6.861 -7.157 1.00 97.56 454 ALA A O 1
ATOM 3697 N N . GLN A 1 455 ? 15.124 8.386 -5.689 1.00 97.25 455 GLN A N 1
ATOM 3698 C CA . GLN A 1 455 ? 16.400 9.046 -5.440 1.00 97.25 455 GLN A CA 1
ATOM 3699 C C . GLN A 1 455 ? 17.425 8.088 -4.823 1.00 97.25 455 GLN A C 1
ATOM 3701 O O . GLN A 1 455 ? 18.534 7.987 -5.332 1.00 97.25 455 GLN A O 1
ATOM 3706 N N . GLU A 1 456 ? 17.058 7.331 -3.784 1.00 96.06 456 GLU A N 1
ATOM 3707 C CA . GLU A 1 456 ? 17.939 6.303 -3.206 1.00 96.06 456 GLU A CA 1
ATOM 3708 C C . GLU A 1 456 ? 18.398 5.280 -4.257 1.00 96.06 456 GLU A C 1
ATOM 3710 O O . GLU A 1 456 ? 19.562 4.880 -4.272 1.00 96.06 456 GLU A O 1
ATOM 3715 N N . PHE A 1 457 ? 17.489 4.842 -5.136 1.00 96.50 457 PHE A N 1
ATOM 3716 C CA . PHE A 1 457 ? 17.821 3.888 -6.191 1.00 96.50 457 PHE A CA 1
ATOM 3717 C C . PHE A 1 457 ? 18.701 4.514 -7.281 1.00 96.50 457 PHE A C 1
ATOM 3719 O O . PHE A 1 457 ? 19.642 3.867 -7.735 1.00 96.50 457 PHE A O 1
ATOM 3726 N N . ALA A 1 458 ? 18.430 5.763 -7.669 1.00 95.12 458 ALA A N 1
ATOM 3727 C CA . ALA A 1 458 ? 19.230 6.522 -8.627 1.00 95.12 458 ALA A CA 1
ATOM 3728 C C . ALA A 1 458 ? 20.662 6.752 -8.118 1.00 95.12 458 ALA A C 1
ATOM 3730 O O . ALA A 1 458 ? 21.610 6.551 -8.876 1.00 95.12 458 ALA A O 1
ATOM 3731 N N . ILE A 1 459 ? 20.819 7.085 -6.829 1.00 92.38 459 ILE A N 1
ATOM 3732 C CA . ILE A 1 459 ? 22.120 7.197 -6.151 1.00 92.38 459 ILE A CA 1
ATOM 3733 C C . ILE A 1 459 ? 22.843 5.849 -6.175 1.00 92.38 459 ILE A C 1
ATOM 3735 O O . ILE A 1 459 ? 23.991 5.786 -6.602 1.00 92.38 459 ILE A O 1
ATOM 3739 N N . PHE A 1 460 ? 22.169 4.762 -5.781 1.00 91.69 460 PHE A N 1
ATOM 3740 C CA . PHE A 1 460 ? 22.763 3.422 -5.765 1.00 91.69 460 PHE A CA 1
ATOM 3741 C C . PHE A 1 460 ? 23.358 3.015 -7.121 1.00 91.69 460 PHE A C 1
ATOM 3743 O O . PHE A 1 460 ? 24.462 2.481 -7.181 1.00 91.69 460 PHE A O 1
ATOM 3750 N N . ARG A 1 461 ? 22.623 3.252 -8.210 1.00 92.94 461 ARG A N 1
ATOM 3751 C CA . ARG A 1 461 ? 23.054 2.872 -9.563 1.00 92.94 461 ARG A CA 1
ATOM 3752 C C . ARG A 1 461 ? 23.886 3.940 -10.276 1.00 92.94 461 ARG A C 1
ATOM 3754 O O . ARG A 1 461 ? 24.236 3.743 -11.436 1.00 92.94 461 ARG A O 1
ATOM 3761 N N . ASN A 1 462 ? 24.139 5.073 -9.619 1.00 90.44 462 ASN A N 1
ATOM 3762 C CA . ASN A 1 462 ? 24.799 6.245 -10.192 1.00 90.44 462 ASN A CA 1
ATOM 3763 C C . ASN A 1 462 ? 24.158 6.731 -11.513 1.00 90.44 462 ASN A C 1
ATOM 3765 O O . ASN A 1 462 ? 24.840 7.081 -12.475 1.00 90.44 462 ASN A O 1
ATOM 3769 N N . SER A 1 463 ? 22.825 6.680 -11.604 1.00 88.75 463 SER A N 1
ATOM 3770 C CA . SER A 1 463 ? 22.085 7.102 -12.798 1.00 88.75 463 SER A CA 1
ATOM 3771 C C . SER A 1 463 ? 20.608 7.347 -12.503 1.00 88.75 463 SER A C 1
ATOM 3773 O O . SER A 1 463 ? 19.901 6.465 -12.010 1.00 88.75 463 SER A O 1
ATOM 3775 N N . ASP A 1 464 ? 20.113 8.515 -12.907 1.00 91.88 464 ASP A N 1
ATOM 3776 C CA . ASP A 1 464 ? 18.690 8.867 -12.832 1.00 91.88 464 ASP A CA 1
ATOM 3777 C C . ASP A 1 464 ? 17.903 8.444 -14.090 1.00 91.88 464 ASP A C 1
ATOM 3779 O O . ASP A 1 464 ? 16.681 8.544 -14.127 1.00 91.88 464 ASP A O 1
ATOM 3783 N N . ASN A 1 465 ? 18.569 7.931 -15.136 1.00 91.88 465 ASN A N 1
ATOM 3784 C CA . ASN A 1 465 ? 17.887 7.535 -16.372 1.00 91.88 465 ASN A CA 1
ATOM 3785 C C . ASN A 1 465 ? 17.102 6.230 -16.174 1.00 91.88 465 ASN A C 1
ATOM 3787 O O . ASN A 1 465 ? 17.664 5.135 -16.220 1.00 91.88 465 ASN A O 1
ATOM 3791 N N . ALA A 1 466 ? 15.788 6.332 -16.011 1.00 93.12 466 ALA A N 1
ATOM 3792 C CA . ALA A 1 466 ? 14.909 5.200 -15.773 1.00 93.12 466 ALA A CA 1
ATOM 3793 C C . ALA A 1 466 ? 14.913 4.185 -16.930 1.00 93.12 466 ALA A C 1
ATOM 3795 O O . ALA A 1 466 ? 14.720 3.000 -16.675 1.00 93.12 466 ALA A O 1
ATOM 3796 N N . LEU A 1 467 ? 15.180 4.602 -18.176 1.00 88.69 467 LEU A N 1
ATOM 3797 C CA . LEU A 1 467 ? 15.149 3.715 -19.353 1.00 88.69 467 LEU A CA 1
ATOM 3798 C C . LEU A 1 467 ? 16.268 2.671 -19.363 1.00 88.69 467 LEU A C 1
ATOM 3800 O O . LEU A 1 467 ? 16.131 1.639 -20.014 1.00 88.69 467 LEU A O 1
ATOM 3804 N N . THR A 1 468 ? 17.364 2.918 -18.645 1.00 87.81 468 THR A N 1
ATOM 3805 C CA . THR A 1 468 ? 18.512 2.001 -18.591 1.00 87.81 468 THR A CA 1
ATOM 3806 C C . THR A 1 468 ? 18.435 1.018 -17.424 1.00 87.81 468 THR A C 1
ATOM 3808 O O . THR A 1 468 ? 19.377 0.261 -17.216 1.00 87.81 468 THR A O 1
ATOM 3811 N N . VAL A 1 469 ? 17.347 1.033 -16.641 1.00 90.56 469 VAL A N 1
ATOM 3812 C CA . VAL A 1 469 ? 17.198 0.170 -15.461 1.00 90.56 469 VAL A CA 1
ATOM 3813 C C . VAL A 1 469 ? 17.143 -1.302 -15.856 1.00 90.56 469 VAL A C 1
ATOM 3815 O O . VAL A 1 469 ? 16.344 -1.716 -16.695 1.00 90.56 469 VAL A O 1
ATOM 3818 N N . THR A 1 470 ? 17.932 -2.116 -15.162 1.00 86.94 470 THR A N 1
ATOM 3819 C CA . THR A 1 470 ? 18.028 -3.564 -15.349 1.00 86.94 470 THR A CA 1
ATOM 3820 C C . THR A 1 470 ? 17.575 -4.340 -14.111 1.00 86.94 470 THR A C 1
ATOM 3822 O O . THR A 1 470 ? 17.625 -3.866 -12.972 1.00 86.94 470 THR A O 1
ATOM 3825 N N . ALA A 1 471 ? 17.183 -5.602 -14.314 1.00 88.25 471 ALA A N 1
ATOM 3826 C CA . ALA A 1 471 ? 16.884 -6.515 -13.211 1.00 88.25 471 ALA A CA 1
ATOM 3827 C C . ALA A 1 471 ? 18.106 -6.758 -12.302 1.00 88.25 471 ALA A C 1
ATOM 3829 O O . ALA A 1 471 ? 17.945 -6.900 -11.090 1.00 88.25 471 ALA A O 1
ATOM 3830 N N . LYS A 1 472 ? 19.323 -6.783 -12.874 1.00 86.00 472 LYS A N 1
ATOM 3831 C CA . LYS A 1 472 ? 20.579 -7.001 -12.138 1.00 86.00 472 LYS A CA 1
ATOM 3832 C C . LYS A 1 472 ? 20.822 -5.893 -11.114 1.00 86.00 472 LYS A C 1
ATOM 3834 O O . LYS A 1 472 ? 21.076 -6.203 -9.954 1.00 86.00 472 LYS A O 1
ATOM 3839 N N . GLU A 1 473 ? 20.672 -4.626 -11.503 1.00 88.44 473 GLU A N 1
ATOM 3840 C CA . GLU A 1 473 ? 20.812 -3.487 -10.582 1.00 88.44 473 GLU A CA 1
ATOM 3841 C C . GLU A 1 473 ? 19.809 -3.574 -9.427 1.00 88.44 473 GLU A C 1
ATOM 3843 O O . GLU A 1 473 ? 20.182 -3.412 -8.269 1.00 88.44 473 GLU A O 1
ATOM 3848 N N . ALA A 1 474 ? 18.545 -3.908 -9.701 1.00 90.88 474 ALA A N 1
ATOM 3849 C CA . ALA A 1 474 ? 17.547 -4.052 -8.642 1.00 90.88 474 ALA A CA 1
ATOM 3850 C C . ALA A 1 474 ? 17.832 -5.228 -7.689 1.00 90.88 474 ALA A C 1
ATOM 3852 O O . ALA A 1 474 ? 17.520 -5.139 -6.500 1.00 90.88 474 ALA A O 1
ATOM 3853 N N . LEU A 1 475 ? 18.421 -6.325 -8.180 1.00 91.44 475 LEU A N 1
ATOM 3854 C CA . LEU A 1 475 ? 18.858 -7.442 -7.336 1.00 91.44 475 LEU A CA 1
ATOM 3855 C C . LEU A 1 475 ? 20.043 -7.052 -6.445 1.00 91.44 475 LEU A C 1
ATOM 3857 O O . LEU A 1 475 ? 20.023 -7.374 -5.257 1.00 91.44 475 LEU A O 1
ATOM 3861 N N . LEU A 1 476 ? 21.026 -6.330 -6.989 1.00 90.62 476 LEU A N 1
ATOM 3862 C CA . LEU A 1 476 ? 22.165 -5.818 -6.224 1.00 90.62 476 LEU A CA 1
ATOM 3863 C C . LEU A 1 476 ? 21.711 -4.808 -5.163 1.00 90.62 476 LEU A C 1
ATOM 3865 O O . LEU A 1 476 ? 22.082 -4.940 -3.999 1.00 90.62 476 LEU A O 1
ATOM 3869 N N . TRP A 1 477 ? 20.816 -3.883 -5.523 1.00 93.94 477 TRP A N 1
ATOM 3870 C CA . TRP A 1 477 ? 20.237 -2.934 -4.572 1.00 93.94 477 TRP A CA 1
ATOM 3871 C C . TRP A 1 477 ? 19.476 -3.648 -3.456 1.00 93.94 477 TRP A C 1
ATOM 3873 O O . TRP A 1 477 ? 19.647 -3.346 -2.278 1.00 93.94 477 TRP A O 1
ATOM 3883 N N . ARG A 1 478 ? 18.670 -4.662 -3.802 1.00 92.56 478 ARG A N 1
ATOM 3884 C CA . ARG A 1 478 ? 17.996 -5.514 -2.815 1.00 92.56 478 ARG A CA 1
ATOM 3885 C C . ARG A 1 478 ? 19.001 -6.161 -1.864 1.00 92.56 478 ARG A C 1
ATOM 3887 O O . ARG A 1 478 ? 18.732 -6.194 -0.669 1.00 92.56 478 ARG A O 1
ATOM 3894 N N . HIS A 1 479 ? 20.110 -6.698 -2.371 1.00 90.25 479 HIS A N 1
ATOM 3895 C CA . HIS A 1 479 ? 21.130 -7.334 -1.534 1.00 90.25 479 HIS A CA 1
ATOM 3896 C C . HIS A 1 479 ? 21.790 -6.327 -0.590 1.00 90.25 479 HIS A C 1
ATOM 3898 O O . HIS A 1 479 ? 21.878 -6.617 0.598 1.00 90.25 479 HIS A O 1
ATOM 3904 N N . GLN A 1 480 ? 22.140 -5.129 -1.063 1.00 90.88 480 GLN A N 1
ATOM 3905 C CA . GLN A 1 480 ? 22.669 -4.062 -0.206 1.00 90.88 480 GLN A CA 1
ATOM 3906 C C . GLN A 1 480 ? 21.665 -3.622 0.872 1.00 90.88 480 GLN A C 1
ATOM 3908 O O . GLN A 1 480 ? 22.012 -3.440 2.039 1.00 90.88 480 GLN A O 1
ATOM 3913 N N . LEU A 1 481 ? 20.392 -3.462 0.506 1.00 91.06 481 LEU A N 1
ATOM 3914 C CA . LEU A 1 481 ? 19.355 -3.083 1.464 1.00 91.06 481 LEU A CA 1
ATOM 3915 C C . LEU A 1 481 ? 19.120 -4.165 2.527 1.00 91.06 481 LEU A C 1
ATOM 3917 O O . LEU A 1 481 ? 18.748 -3.832 3.647 1.00 91.06 481 LEU A O 1
ATOM 3921 N N . LEU A 1 482 ? 19.313 -5.442 2.183 1.00 88.44 482 LEU A N 1
ATOM 3922 C CA . LEU A 1 482 ? 19.205 -6.563 3.122 1.00 88.44 482 LEU A CA 1
ATOM 3923 C C . LEU A 1 482 ? 20.475 -6.764 3.958 1.00 88.44 482 LEU A C 1
ATOM 3925 O O . LEU A 1 482 ? 20.370 -7.218 5.093 1.00 88.44 482 LEU A O 1
ATOM 3929 N N . SER A 1 483 ? 21.659 -6.437 3.428 1.00 85.31 483 SER A N 1
ATOM 3930 C CA . SER A 1 483 ? 22.911 -6.482 4.196 1.00 85.31 483 SER A CA 1
ATOM 3931 C C . SER A 1 483 ? 22.986 -5.355 5.225 1.00 85.31 483 SER A C 1
ATOM 3933 O O . SER A 1 483 ? 23.590 -5.513 6.287 1.00 85.31 483 SER A O 1
ATOM 3935 N N . THR A 1 484 ? 22.302 -4.242 4.960 1.00 79.56 484 THR A N 1
ATOM 3936 C CA . THR A 1 484 ? 22.097 -3.168 5.929 1.00 79.56 484 THR A CA 1
ATOM 3937 C C . THR A 1 484 ? 21.150 -3.657 7.035 1.00 79.56 484 THR A C 1
ATOM 3939 O O . THR A 1 484 ? 19.929 -3.622 6.883 1.00 79.56 484 THR A O 1
ATOM 3942 N N . ARG A 1 485 ? 21.698 -4.108 8.176 1.00 62.12 485 ARG A N 1
ATOM 3943 C CA . ARG A 1 485 ? 20.952 -4.738 9.295 1.00 62.12 485 ARG A CA 1
ATOM 3944 C C . ARG A 1 485 ? 19.845 -3.875 9.937 1.00 62.12 485 ARG A C 1
ATOM 3946 O O . ARG A 1 485 ? 19.151 -4.350 10.831 1.00 62.12 485 ARG A O 1
ATOM 3953 N N . SER A 1 486 ? 19.647 -2.631 9.501 1.00 73.88 486 SER A N 1
ATOM 3954 C CA . SER A 1 486 ? 18.634 -1.711 10.032 1.00 73.88 486 SER A CA 1
ATOM 3955 C C . SER A 1 486 ? 17.267 -1.791 9.335 1.00 73.88 486 SER A C 1
ATOM 3957 O O . SER A 1 486 ? 16.286 -1.264 9.864 1.00 73.88 486 SER A O 1
ATOM 3959 N N . LEU A 1 487 ? 17.149 -2.439 8.165 1.00 83.50 487 LEU A N 1
ATOM 3960 C CA . LEU A 1 487 ? 15.907 -2.440 7.382 1.00 83.50 487 LEU A CA 1
ATOM 3961 C C . LEU A 1 487 ? 15.148 -3.770 7.443 1.00 83.50 487 LEU A C 1
ATOM 3963 O O . LEU A 1 487 ? 15.651 -4.834 7.101 1.00 83.50 487 LEU A O 1
ATOM 3967 N N . ALA A 1 488 ? 13.858 -3.695 7.777 1.00 85.31 488 ALA A N 1
ATOM 3968 C CA . ALA A 1 488 ? 12.962 -4.847 7.710 1.00 85.31 488 ALA A CA 1
ATOM 3969 C C . ALA A 1 488 ? 12.678 -5.277 6.257 1.00 85.31 488 ALA A C 1
ATOM 3971 O O . ALA A 1 488 ? 12.456 -4.439 5.377 1.00 85.31 488 ALA A O 1
ATOM 3972 N N . ASN A 1 489 ? 12.517 -6.584 6.023 1.00 90.12 489 ASN A N 1
ATOM 3973 C CA . ASN A 1 489 ? 12.212 -7.149 4.698 1.00 90.12 489 ASN A CA 1
ATOM 3974 C C . ASN A 1 489 ? 10.975 -6.517 4.036 1.00 90.12 489 ASN A C 1
ATOM 3976 O O . ASN A 1 489 ? 10.947 -6.307 2.824 1.00 90.12 489 ASN A O 1
ATOM 3980 N N . SER A 1 490 ? 9.950 -6.154 4.815 1.00 88.25 490 SER A N 1
ATOM 3981 C CA . SER A 1 490 ? 8.769 -5.452 4.290 1.00 88.25 490 SER A CA 1
ATOM 3982 C C . SER A 1 490 ? 9.097 -4.072 3.713 1.00 88.25 490 SER A C 1
ATOM 3984 O O . SER A 1 490 ? 8.469 -3.649 2.743 1.00 88.25 490 SER A O 1
ATOM 3986 N N . THR A 1 491 ? 10.075 -3.377 4.296 1.00 90.50 491 THR A N 1
ATOM 3987 C CA . THR A 1 491 ? 10.536 -2.060 3.842 1.00 90.50 491 THR A CA 1
ATOM 3988 C C . THR A 1 491 ? 11.308 -2.194 2.538 1.00 90.50 491 THR A C 1
ATOM 3990 O O . THR A 1 491 ? 10.992 -1.501 1.573 1.00 90.50 491 THR A O 1
ATOM 3993 N N . VAL A 1 492 ? 12.236 -3.152 2.465 1.00 92.75 492 VAL A N 1
ATOM 3994 C CA . VAL A 1 492 ? 12.980 -3.467 1.234 1.00 92.75 492 VAL A CA 1
ATOM 3995 C C . VAL A 1 492 ? 12.024 -3.865 0.105 1.00 92.75 492 VAL A C 1
ATOM 3997 O O . VAL A 1 492 ? 12.106 -3.338 -1.004 1.00 92.75 492 VAL A O 1
ATOM 4000 N N . LYS A 1 493 ? 11.032 -4.717 0.400 1.00 94.00 493 LYS A N 1
ATOM 4001 C CA . LYS A 1 493 ? 9.957 -5.062 -0.541 1.00 94.00 493 LYS A CA 1
ATOM 4002 C C . LYS A 1 493 ? 9.226 -3.821 -1.060 1.00 94.00 493 LYS A C 1
ATOM 4004 O O . LYS A 1 493 ? 8.980 -3.731 -2.261 1.00 94.00 493 LYS A O 1
ATOM 4009 N N . GLN A 1 494 ? 8.869 -2.879 -0.185 1.00 94.31 494 GLN A N 1
ATOM 4010 C CA . GLN A 1 494 ? 8.161 -1.660 -0.582 1.00 94.31 494 GLN A CA 1
ATOM 4011 C C . GLN A 1 494 ? 9.021 -0.750 -1.466 1.00 94.31 494 GLN A C 1
ATOM 4013 O O . GLN A 1 494 ? 8.504 -0.189 -2.429 1.00 94.31 494 GLN A O 1
ATOM 4018 N N . LYS A 1 495 ? 10.317 -0.615 -1.163 1.00 95.31 495 LYS A N 1
ATOM 4019 C CA . LYS A 1 495 ? 11.270 0.158 -1.971 1.00 95.31 495 LYS A CA 1
ATOM 4020 C C . LYS A 1 495 ? 11.338 -0.374 -3.408 1.00 95.31 495 LYS A C 1
ATOM 4022 O O . LYS A 1 495 ? 11.038 0.368 -4.340 1.00 95.31 495 LYS A O 1
ATOM 4027 N N . ILE A 1 496 ? 11.569 -1.678 -3.582 1.00 95.12 496 ILE A N 1
ATOM 4028 C CA . ILE A 1 496 ? 11.601 -2.337 -4.904 1.00 95.12 496 ILE A CA 1
ATOM 4029 C C . ILE A 1 496 ? 10.256 -2.207 -5.628 1.00 95.12 496 ILE A C 1
ATOM 4031 O O . ILE A 1 496 ? 10.206 -1.894 -6.818 1.00 95.12 496 ILE A O 1
ATOM 4035 N N . GLN A 1 497 ? 9.148 -2.419 -4.911 1.00 96.06 497 GLN A N 1
ATOM 4036 C CA . GLN A 1 497 ? 7.812 -2.298 -5.490 1.00 96.06 497 GLN A CA 1
ATOM 4037 C C . GLN A 1 497 ? 7.527 -0.873 -5.976 1.00 96.06 497 GLN A C 1
ATOM 4039 O O . GLN A 1 497 ? 6.876 -0.716 -7.005 1.00 96.06 497 GLN A O 1
ATOM 4044 N N . ASN A 1 498 ? 8.012 0.154 -5.275 1.00 97.00 498 ASN A N 1
ATOM 4045 C CA . ASN A 1 498 ? 7.833 1.539 -5.695 1.00 97.00 498 ASN A CA 1
ATOM 4046 C C . ASN A 1 498 ? 8.556 1.830 -7.011 1.00 97.00 498 ASN A C 1
ATOM 4048 O O . ASN A 1 498 ? 7.933 2.398 -7.903 1.00 97.00 498 ASN A O 1
ATOM 4052 N N . ILE A 1 499 ? 9.806 1.380 -7.168 1.00 97.44 499 ILE A N 1
ATOM 4053 C CA . ILE A 1 499 ? 10.537 1.518 -8.439 1.00 97.44 499 ILE A CA 1
ATOM 4054 C C . ILE A 1 499 ? 9.799 0.786 -9.558 1.00 97.44 499 ILE A C 1
ATOM 4056 O O . ILE A 1 499 ? 9.538 1.362 -10.610 1.00 97.44 499 ILE A O 1
ATOM 4060 N N . LYS A 1 500 ? 9.359 -0.453 -9.311 1.00 96.88 500 LYS A N 1
ATOM 4061 C CA . LYS A 1 500 ? 8.560 -1.218 -10.278 1.00 96.88 500 LYS A CA 1
ATOM 4062 C C . LYS A 1 500 ? 7.291 -0.468 -10.696 1.00 96.88 500 LYS A C 1
ATOM 4064 O O . LYS A 1 500 ? 6.957 -0.458 -11.876 1.00 96.88 500 LYS A O 1
ATOM 4069 N N . THR A 1 501 ? 6.596 0.169 -9.755 1.00 97.06 501 THR A N 1
ATOM 4070 C CA . THR A 1 501 ? 5.413 0.992 -10.041 1.00 97.06 501 THR A CA 1
ATOM 4071 C C . THR A 1 501 ? 5.760 2.211 -10.896 1.00 97.06 501 THR A C 1
ATOM 4073 O O . THR A 1 501 ? 5.075 2.436 -11.887 1.00 97.06 501 THR A O 1
ATOM 4076 N N . ILE A 1 502 ? 6.837 2.938 -10.579 1.00 97.50 502 ILE A N 1
ATOM 4077 C CA . ILE A 1 502 ? 7.286 4.096 -11.370 1.00 97.50 502 ILE A CA 1
ATOM 4078 C C . ILE A 1 502 ? 7.600 3.671 -12.810 1.00 97.50 502 ILE A C 1
ATOM 4080 O O . ILE A 1 502 ? 7.087 4.259 -13.753 1.00 97.50 502 ILE A O 1
ATOM 4084 N N . LEU A 1 503 ? 8.352 2.586 -13.007 1.00 95.69 503 LEU A N 1
ATOM 4085 C CA . LEU A 1 503 ? 8.664 2.084 -14.352 1.00 95.69 503 LEU A CA 1
ATOM 4086 C C . LEU A 1 503 ? 7.416 1.619 -15.121 1.00 95.69 503 LEU A C 1
ATOM 4088 O O . LEU A 1 503 ? 7.365 1.718 -16.345 1.00 95.69 503 LEU A O 1
ATOM 4092 N N . ASN A 1 504 ? 6.387 1.136 -14.418 1.00 96.56 504 ASN A N 1
ATOM 4093 C CA . ASN A 1 504 ? 5.097 0.854 -15.044 1.00 96.56 504 ASN A CA 1
ATOM 4094 C C . ASN A 1 504 ? 4.375 2.131 -15.482 1.00 96.56 504 ASN A C 1
ATOM 4096 O O . ASN A 1 504 ? 3.785 2.111 -16.554 1.00 96.56 504 ASN A O 1
ATOM 4100 N N . TRP A 1 505 ? 4.424 3.218 -14.705 1.00 96.62 505 TRP A N 1
ATOM 4101 C CA . TRP A 1 505 ? 3.865 4.508 -15.129 1.00 96.62 505 TRP A CA 1
ATOM 4102 C C . TRP A 1 505 ? 4.525 5.009 -16.408 1.00 96.62 505 TRP A C 1
ATOM 4104 O O . TRP A 1 505 ? 3.818 5.365 -17.343 1.00 96.62 505 TRP A O 1
ATOM 4114 N N . ALA A 1 506 ? 5.855 4.916 -16.510 1.00 92.94 506 ALA A N 1
ATOM 4115 C CA . ALA A 1 506 ? 6.570 5.254 -17.743 1.00 92.94 506 ALA A CA 1
ATOM 4116 C C . ALA A 1 506 ? 6.034 4.467 -18.954 1.00 92.94 506 ALA A C 1
ATOM 4118 O O . ALA A 1 506 ? 5.749 5.039 -20.001 1.00 92.94 506 ALA A O 1
ATOM 4119 N N . ARG A 1 507 ? 5.812 3.158 -18.779 1.00 93.62 507 ARG A N 1
ATOM 4120 C CA . ARG A 1 507 ? 5.219 2.289 -19.807 1.00 93.62 507 ARG A CA 1
ATOM 4121 C C . ARG A 1 507 ? 3.764 2.643 -20.135 1.00 93.62 507 ARG A C 1
ATOM 4123 O O . ARG A 1 507 ? 3.350 2.472 -21.273 1.00 93.62 507 ARG A O 1
ATOM 4130 N N . TYR A 1 508 ? 2.972 3.081 -19.157 1.00 92.19 508 TYR A N 1
ATOM 4131 C CA . TYR A 1 508 ? 1.576 3.470 -19.383 1.00 92.19 508 TYR A CA 1
ATOM 4132 C C . TYR A 1 508 ? 1.445 4.817 -20.088 1.00 92.19 508 TYR A C 1
ATOM 4134 O O . TYR A 1 508 ? 0.527 4.982 -20.884 1.00 92.19 508 TYR A O 1
ATOM 4142 N N . HIS A 1 509 ? 2.352 5.756 -19.824 1.00 88.75 509 HIS A N 1
ATOM 4143 C CA . HIS A 1 509 ? 2.387 7.030 -20.537 1.00 88.75 509 HIS A CA 1
ATOM 4144 C C . HIS A 1 509 ? 2.877 6.874 -21.979 1.00 88.75 509 HIS A C 1
ATOM 4146 O O . HIS A 1 509 ? 2.449 7.633 -22.844 1.00 88.75 509 HIS A O 1
ATOM 4152 N N . GLU A 1 510 ? 3.728 5.881 -22.252 1.00 82.62 510 GLU A N 1
ATOM 4153 C CA . GLU A 1 510 ? 4.283 5.626 -23.585 1.00 82.62 510 GLU A CA 1
ATOM 4154 C C . GLU A 1 510 ? 4.231 4.139 -23.968 1.00 82.62 510 GLU A C 1
ATOM 4156 O O . GLU A 1 510 ? 5.265 3.451 -24.026 1.00 82.62 510 GLU A O 1
ATOM 4161 N N . PRO A 1 511 ? 3.018 3.619 -24.223 1.00 75.25 511 PRO A N 1
ATOM 4162 C CA . PRO A 1 511 ? 2.818 2.212 -24.528 1.00 75.25 511 PRO A CA 1
ATOM 4163 C C . PRO A 1 511 ? 3.536 1.822 -25.823 1.00 75.25 511 PRO A C 1
ATOM 4165 O O . PRO A 1 511 ? 3.493 2.537 -26.820 1.00 75.25 511 PRO A O 1
ATOM 4168 N N . GLY A 1 512 ? 4.219 0.676 -25.803 1.00 67.25 512 GLY A N 1
ATOM 4169 C CA . GLY A 1 512 ? 4.957 0.146 -26.957 1.00 67.25 512 GLY A CA 1
ATOM 4170 C C . GLY A 1 512 ? 6.305 0.821 -27.237 1.00 67.25 512 GLY A C 1
ATOM 4171 O O . GLY A 1 512 ? 7.089 0.278 -28.007 1.00 67.25 512 GLY A O 1
ATOM 4172 N N . ILE A 1 513 ? 6.613 1.948 -26.583 1.00 72.25 513 ILE A N 1
ATOM 4173 C CA . ILE A 1 513 ? 7.888 2.667 -26.735 1.00 72.25 513 ILE A CA 1
ATOM 4174 C C . ILE A 1 513 ? 8.792 2.390 -25.533 1.00 72.25 513 ILE A C 1
ATOM 4176 O O . ILE A 1 513 ? 9.931 1.947 -25.682 1.00 72.25 513 ILE A O 1
ATOM 4180 N N . VAL A 1 514 ? 8.287 2.634 -24.322 1.00 74.69 514 VAL A N 1
ATOM 4181 C CA . VAL A 1 514 ? 9.051 2.442 -23.087 1.00 74.69 514 VAL A CA 1
ATOM 4182 C C . VAL A 1 514 ? 8.856 1.013 -22.587 1.00 74.69 514 VAL A C 1
ATOM 4184 O O . VAL A 1 514 ? 7.747 0.609 -22.247 1.00 74.69 514 VAL A O 1
ATOM 4187 N N . PHE A 1 515 ? 9.948 0.245 -22.525 1.00 78.50 515 PHE A N 1
ATOM 4188 C CA . PHE A 1 515 ? 9.958 -1.170 -22.125 1.00 78.50 515 PHE A CA 1
ATOM 4189 C C . PHE A 1 515 ? 8.941 -2.040 -22.898 1.00 78.50 515 PHE A C 1
ATOM 4191 O O . PHE A 1 515 ? 8.020 -2.602 -22.290 1.00 78.50 515 PHE A O 1
ATOM 4198 N N . PRO A 1 516 ? 9.094 -2.191 -24.229 1.00 72.00 516 PRO A N 1
ATOM 4199 C CA . PRO A 1 516 ? 8.136 -2.918 -25.072 1.00 72.00 516 PRO A CA 1
ATOM 4200 C C . PRO A 1 516 ? 7.960 -4.386 -24.656 1.00 72.00 516 PRO A C 1
ATOM 4202 O O . PRO A 1 516 ? 6.860 -4.925 -24.729 1.00 72.00 516 PRO A O 1
ATOM 4205 N N . HIS A 1 517 ? 9.011 -5.013 -24.122 1.00 79.81 517 HIS A N 1
ATOM 4206 C CA . HIS A 1 517 ? 8.981 -6.392 -23.614 1.00 79.81 517 HIS A CA 1
ATOM 4207 C C . HIS A 1 517 ? 8.493 -6.508 -22.157 1.00 79.81 517 HIS A C 1
ATOM 4209 O O . HIS A 1 517 ? 8.594 -7.566 -21.537 1.00 79.81 517 HIS A O 1
ATOM 4215 N N . GLY A 1 518 ? 7.957 -5.423 -21.595 1.00 79.62 518 GLY A N 1
ATOM 4216 C CA . GLY A 1 518 ? 7.475 -5.359 -20.223 1.00 79.62 518 GLY A CA 1
ATOM 4217 C C . GLY A 1 518 ? 8.495 -4.786 -19.243 1.00 79.62 518 GLY A C 1
ATOM 4218 O O . GLY A 1 518 ? 9.655 -4.541 -19.557 1.00 79.62 518 GLY A O 1
ATOM 4219 N N . ASN A 1 519 ? 8.028 -4.540 -18.020 1.00 90.94 519 ASN A N 1
ATOM 4220 C CA . ASN A 1 519 ? 8.812 -3.879 -16.980 1.00 90.94 519 ASN A CA 1
ATOM 4221 C C . ASN A 1 519 ? 10.118 -4.645 -16.680 1.00 90.94 519 ASN A C 1
ATOM 4223 O O . ASN A 1 519 ? 10.043 -5.838 -16.367 1.00 90.94 519 ASN A O 1
ATOM 4227 N N . PRO A 1 520 ? 11.291 -3.985 -16.659 1.00 90.94 520 PRO A N 1
ATOM 4228 C CA . PRO A 1 520 ? 12.573 -4.661 -16.432 1.00 90.94 520 PRO A CA 1
ATOM 4229 C C . PRO A 1 520 ? 12.665 -5.316 -15.045 1.00 90.94 520 PRO A C 1
ATOM 4231 O O . PRO A 1 520 ? 13.429 -6.255 -14.842 1.00 90.94 520 PRO A O 1
ATOM 4234 N N . LEU A 1 521 ? 11.849 -4.875 -14.082 1.00 92.69 521 LEU A N 1
ATOM 4235 C CA . LEU A 1 521 ? 11.760 -5.441 -12.734 1.00 92.69 521 LEU A CA 1
ATOM 4236 C C . LEU A 1 521 ? 10.605 -6.446 -12.581 1.00 92.69 521 LEU A C 1
ATOM 4238 O O . LEU A 1 521 ? 10.230 -6.816 -11.461 1.00 92.69 521 LEU A O 1
ATOM 4242 N N . ALA A 1 522 ? 9.999 -6.904 -13.683 1.00 87.69 522 ALA A N 1
ATOM 4243 C CA . ALA A 1 522 ? 8.917 -7.887 -13.657 1.00 87.69 522 ALA A CA 1
ATOM 4244 C C . ALA A 1 522 ? 9.331 -9.171 -12.918 1.00 87.69 522 ALA A C 1
ATOM 4246 O O . ALA A 1 522 ? 8.596 -9.602 -12.025 1.00 87.69 522 ALA A O 1
ATOM 4247 N N . GLY A 1 523 ? 10.524 -9.697 -13.218 1.00 85.81 523 GLY A N 1
ATOM 4248 C CA . GLY A 1 523 ? 11.075 -10.932 -12.645 1.00 85.81 523 GLY A CA 1
ATOM 4249 C C . GLY A 1 523 ? 11.770 -10.789 -11.283 1.00 85.81 523 GLY A C 1
ATOM 4250 O O . GLY A 1 523 ? 12.132 -11.796 -10.675 1.00 85.81 523 GLY A O 1
ATOM 4251 N N . VAL A 1 524 ? 11.948 -9.569 -10.763 1.00 89.06 524 VAL A N 1
ATOM 4252 C CA . VAL A 1 524 ? 12.633 -9.355 -9.478 1.00 89.06 524 VAL A CA 1
ATOM 4253 C C . VAL A 1 524 ? 11.714 -9.753 -8.326 1.00 89.06 524 VAL A C 1
ATOM 4255 O O . VAL A 1 524 ? 10.710 -9.095 -8.040 1.00 89.06 524 VAL A O 1
ATOM 4258 N N . ARG A 1 525 ? 12.063 -10.848 -7.642 1.00 87.56 525 ARG A N 1
ATOM 4259 C CA . ARG A 1 525 ? 11.301 -11.344 -6.490 1.00 87.56 525 ARG A CA 1
ATOM 4260 C C . ARG A 1 525 ? 11.550 -10.465 -5.255 1.00 87.56 525 ARG A C 1
ATOM 4262 O O . ARG A 1 525 ? 12.712 -10.215 -4.915 1.00 87.56 525 ARG A O 1
ATOM 4269 N N . PRO A 1 526 ? 10.496 -10.022 -4.546 1.00 84.62 526 PRO A N 1
ATOM 4270 C CA . PRO A 1 526 ? 10.667 -9.289 -3.300 1.00 84.62 526 PRO A CA 1
ATOM 4271 C C . PRO A 1 526 ? 11.214 -10.207 -2.195 1.00 84.62 526 PRO A C 1
ATOM 4273 O O . PRO A 1 526 ? 10.969 -11.416 -2.235 1.00 84.62 526 PRO A O 1
ATOM 4276 N N . PRO A 1 527 ? 11.900 -9.652 -1.182 1.00 86.69 527 PRO A N 1
ATOM 4277 C CA . PRO A 1 527 ? 12.273 -10.423 -0.005 1.00 86.69 527 PRO A CA 1
ATOM 4278 C C . PRO A 1 527 ? 11.023 -10.945 0.705 1.00 86.69 527 PRO A C 1
ATOM 4280 O O . PRO A 1 527 ? 9.980 -10.278 0.766 1.00 86.69 527 PRO A O 1
ATOM 4283 N N . GLN A 1 528 ? 11.129 -12.154 1.243 1.00 83.31 528 GLN A N 1
ATOM 4284 C CA . GLN A 1 5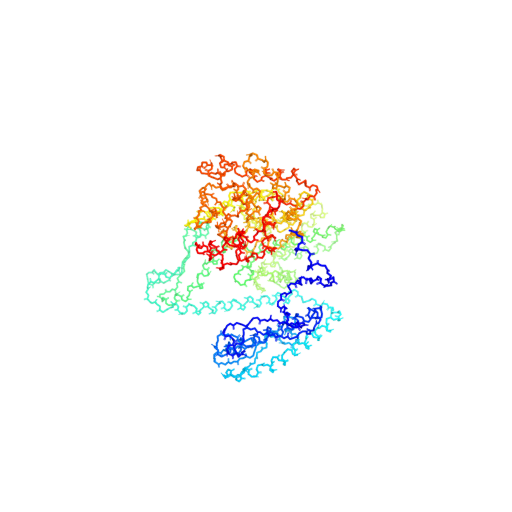28 ? 10.068 -12.735 2.049 1.00 83.31 528 GLN A CA 1
ATOM 4285 C C . GLN A 1 528 ? 10.101 -12.120 3.446 1.00 83.31 528 GLN A C 1
ATOM 4287 O O . GLN A 1 528 ? 11.161 -11.896 4.022 1.00 83.31 528 GLN A O 1
ATOM 4292 N N . SER A 1 529 ? 8.931 -11.824 3.997 1.00 78.69 529 SER A N 1
ATOM 4293 C CA . SER A 1 529 ? 8.794 -11.372 5.378 1.00 78.69 529 SER A CA 1
ATOM 4294 C C . SER A 1 529 ? 7.988 -12.403 6.144 1.00 78.69 529 SER A C 1
ATOM 4296 O O . SER A 1 529 ? 6.880 -12.738 5.711 1.00 78.69 529 SER A O 1
ATOM 4298 N N . ILE A 1 530 ? 8.495 -12.841 7.292 1.00 79.19 530 ILE A N 1
ATOM 4299 C CA . ILE A 1 530 ? 7.723 -13.683 8.201 1.00 79.19 530 ILE A CA 1
ATOM 4300 C C . ILE A 1 530 ? 6.522 -12.866 8.683 1.00 79.19 530 ILE A C 1
ATOM 4302 O O . ILE A 1 530 ? 6.654 -11.735 9.166 1.00 79.19 530 ILE A O 1
ATOM 4306 N N . ARG A 1 531 ? 5.319 -13.414 8.495 1.00 77.12 531 ARG A N 1
ATOM 4307 C CA . ARG A 1 531 ? 4.113 -12.822 9.069 1.00 77.12 531 ARG A CA 1
ATOM 4308 C C . ARG A 1 531 ? 4.143 -13.100 10.561 1.00 77.12 531 ARG A C 1
ATOM 4310 O O . ARG A 1 531 ? 4.113 -14.252 10.970 1.00 77.12 531 ARG A O 1
ATOM 4317 N N . GLN A 1 532 ? 4.202 -12.045 11.360 1.00 79.00 532 GLN A N 1
ATOM 4318 C CA . GLN A 1 532 ? 4.084 -12.208 12.801 1.00 79.00 532 GLN A CA 1
ATOM 4319 C C . GLN A 1 532 ? 2.630 -12.521 13.175 1.00 79.00 532 GLN A C 1
ATOM 4321 O O . GLN A 1 532 ? 1.722 -11.928 12.574 1.00 79.00 532 GLN A O 1
ATOM 4326 N N . PRO A 1 533 ? 2.414 -13.392 14.174 1.00 84.25 533 PRO A N 1
ATOM 4327 C CA . PRO A 1 533 ? 1.105 -13.612 14.774 1.00 84.25 533 PRO A CA 1
ATOM 4328 C C . PRO A 1 533 ? 0.434 -12.309 15.235 1.00 84.25 533 PRO A C 1
ATOM 4330 O O . PRO A 1 533 ? 1.107 -11.367 15.662 1.00 84.25 533 PRO A O 1
ATOM 4333 N N . SER A 1 534 ? -0.901 -12.250 15.171 1.00 83.31 534 SER A N 1
ATOM 4334 C CA . SER A 1 534 ? -1.678 -11.067 15.578 1.00 83.31 534 SER A CA 1
ATOM 4335 C C . SER A 1 534 ? -1.506 -10.726 17.060 1.00 83.31 534 SER A C 1
ATOM 4337 O O . SER A 1 534 ? -1.383 -9.547 17.386 1.00 83.31 534 SER A O 1
ATOM 4339 N N . HIS A 1 535 ? -1.401 -11.732 17.935 1.00 87.88 535 HIS A N 1
ATOM 4340 C CA . HIS A 1 535 ? -1.255 -11.540 19.385 1.00 87.88 535 HIS A CA 1
ATOM 4341 C C . HIS A 1 535 ? 0.029 -10.777 19.778 1.00 87.88 535 HIS A C 1
ATOM 4343 O O . HIS A 1 535 ? 0.082 -10.105 20.804 1.00 87.88 535 HIS A O 1
ATOM 4349 N N . LEU A 1 536 ? 1.073 -10.797 18.939 1.00 89.44 536 LEU A N 1
ATOM 4350 C CA . LEU A 1 536 ? 2.295 -10.013 19.173 1.00 89.44 536 LEU A CA 1
ATOM 4351 C C . LEU A 1 536 ? 2.141 -8.527 18.820 1.00 89.44 536 LEU A C 1
ATOM 4353 O O . LEU A 1 536 ? 3.002 -7.718 19.160 1.00 89.44 536 LEU A O 1
ATOM 4357 N N . ARG A 1 537 ? 1.081 -8.176 18.087 1.00 88.56 537 ARG A N 1
ATOM 4358 C CA . ARG A 1 537 ? 0.821 -6.826 17.566 1.00 88.56 537 ARG A CA 1
ATOM 4359 C C . ARG A 1 537 ? -0.373 -6.148 18.223 1.00 88.56 537 ARG A C 1
ATOM 4361 O O . ARG A 1 537 ? -0.522 -4.940 18.051 1.00 88.56 537 ARG A O 1
ATOM 4368 N N . THR A 1 538 ? -1.213 -6.922 18.900 1.00 94.06 538 THR A N 1
ATOM 4369 C CA . THR A 1 538 ? -2.341 -6.461 19.708 1.00 94.06 538 THR A CA 1
ATOM 4370 C C . THR A 1 538 ? -1.872 -6.112 21.121 1.00 94.06 538 THR A C 1
ATOM 4372 O O . THR A 1 538 ? -0.839 -6.621 21.565 1.00 94.06 538 THR A O 1
ATOM 4375 N N . TYR A 1 539 ? -2.604 -5.235 21.805 1.00 96.06 539 TYR A N 1
ATOM 4376 C CA . TYR A 1 539 ? -2.402 -5.041 23.242 1.00 96.06 539 TYR A CA 1
ATOM 4377 C C . TYR A 1 539 ? -3.007 -6.219 24.000 1.00 96.06 539 TYR A C 1
ATOM 4379 O O . TYR A 1 539 ? -4.062 -6.724 23.611 1.00 96.06 539 TYR A O 1
ATOM 4387 N N . THR A 1 540 ? -2.375 -6.641 25.089 1.00 95.00 540 THR A N 1
ATOM 4388 C CA . THR A 1 540 ? -3.068 -7.481 26.073 1.00 95.00 540 THR A CA 1
ATOM 4389 C C . THR A 1 540 ? -4.141 -6.657 26.797 1.00 95.00 540 THR A C 1
ATOM 4391 O O . THR A 1 540 ? -4.137 -5.424 26.746 1.00 95.00 540 THR A O 1
ATOM 4394 N N . LEU A 1 541 ? -5.084 -7.323 27.471 1.00 95.25 541 LEU A N 1
ATOM 4395 C CA . LEU A 1 541 ? -6.092 -6.618 28.274 1.00 95.25 541 LEU A CA 1
ATOM 4396 C C . LEU A 1 541 ? -5.452 -5.828 29.421 1.00 95.25 541 LEU A C 1
ATOM 4398 O O . LEU A 1 541 ? -5.876 -4.711 29.696 1.00 95.25 541 LEU A O 1
ATOM 4402 N N . GLU A 1 542 ? -4.408 -6.375 30.040 1.00 95.25 542 GLU A N 1
ATOM 4403 C CA . GLU A 1 542 ? -3.640 -5.702 31.088 1.00 95.25 542 GLU A CA 1
ATOM 4404 C C . GLU A 1 542 ? -2.920 -4.460 30.546 1.00 95.25 542 GLU A C 1
ATOM 4406 O O . GLU A 1 542 ? -3.090 -3.370 31.082 1.00 95.25 542 GLU A O 1
ATOM 4411 N N . GLU A 1 543 ? -2.209 -4.584 29.420 1.00 96.25 543 GLU A N 1
ATOM 4412 C CA . GLU A 1 543 ? -1.558 -3.457 28.738 1.00 96.25 543 GLU A CA 1
ATOM 4413 C C . GLU A 1 543 ? -2.563 -2.352 28.382 1.00 96.25 543 GLU A C 1
ATOM 4415 O O . GLU A 1 543 ? -2.312 -1.169 28.619 1.00 96.25 543 GLU A O 1
ATOM 4420 N N . ALA A 1 544 ? -3.718 -2.732 27.829 1.00 97.12 544 ALA A N 1
ATOM 4421 C CA . ALA A 1 544 ? -4.787 -1.799 27.498 1.00 97.12 544 ALA A CA 1
ATOM 4422 C C . ALA A 1 544 ? -5.341 -1.094 28.743 1.00 97.12 544 ALA A C 1
ATOM 4424 O O . ALA A 1 544 ? -5.510 0.124 28.726 1.00 97.12 544 ALA A O 1
ATOM 4425 N N . THR A 1 545 ? -5.571 -1.836 29.826 1.00 97.06 545 THR A N 1
ATOM 4426 C CA . THR A 1 545 ? -6.045 -1.305 31.114 1.00 97.06 545 THR A CA 1
ATOM 4427 C C . THR A 1 545 ? -5.041 -0.309 31.690 1.00 97.06 545 THR A C 1
ATOM 4429 O O . THR A 1 545 ? -5.427 0.797 32.062 1.00 97.06 545 THR A O 1
ATOM 4432 N N . THR A 1 546 ? -3.746 -0.638 31.677 1.00 97.25 546 THR A N 1
ATOM 4433 C CA . THR A 1 546 ? -2.664 0.260 32.108 1.00 97.25 546 THR A CA 1
ATOM 4434 C C . THR A 1 546 ? -2.659 1.561 31.308 1.00 97.25 546 THR A C 1
ATOM 4436 O O . THR A 1 546 ? -2.621 2.641 31.897 1.00 97.25 546 THR A O 1
ATOM 4439 N N . ILE A 1 547 ? -2.764 1.489 29.974 1.00 97.62 547 ILE A N 1
ATOM 4440 C CA . ILE A 1 547 ? -2.816 2.695 29.134 1.00 97.62 547 ILE A CA 1
ATOM 4441 C C . ILE A 1 547 ? -4.077 3.518 29.420 1.00 97.62 547 ILE A C 1
ATOM 4443 O O . ILE A 1 547 ? -3.986 4.739 29.493 1.00 97.62 547 ILE A O 1
ATOM 4447 N N . LEU A 1 548 ? -5.250 2.893 29.564 1.00 98.06 548 LEU A N 1
ATOM 4448 C CA . LEU A 1 548 ? -6.507 3.616 29.792 1.00 98.06 548 LEU A CA 1
ATOM 4449 C C . LEU A 1 548 ? -6.563 4.264 31.181 1.00 98.06 548 LEU A C 1
ATOM 4451 O O . LEU A 1 548 ? -7.036 5.393 31.298 1.00 98.06 548 LEU A O 1
ATOM 4455 N N . ARG A 1 549 ? -6.021 3.609 32.214 1.00 98.12 549 ARG A N 1
ATOM 4456 C CA . ARG A 1 549 ? -5.870 4.207 33.550 1.00 98.12 549 ARG A CA 1
ATOM 4457 C C . ARG A 1 549 ? -4.919 5.397 33.528 1.00 98.12 549 ARG A C 1
ATOM 4459 O O . ARG A 1 549 ? -5.264 6.445 34.061 1.00 98.12 549 ARG A O 1
ATOM 4466 N N . ALA A 1 550 ? -3.773 5.271 32.858 1.00 98.06 550 ALA A N 1
ATOM 4467 C CA . ALA A 1 550 ? -2.860 6.395 32.670 1.00 98.06 550 ALA A CA 1
ATOM 4468 C C . ALA A 1 550 ? -3.536 7.534 31.890 1.00 98.06 550 ALA A C 1
ATOM 4470 O O . ALA A 1 550 ? -3.507 8.677 32.332 1.00 98.06 550 ALA A O 1
ATOM 4471 N N . ALA A 1 551 ? -4.229 7.216 30.790 1.00 97.94 551 ALA A N 1
ATOM 4472 C CA . ALA A 1 551 ? -4.982 8.186 29.997 1.00 97.94 551 ALA A CA 1
ATOM 4473 C C . ALA A 1 551 ? -6.005 8.943 30.849 1.00 97.94 551 ALA A C 1
ATOM 4475 O O . ALA A 1 551 ? -6.149 10.147 30.683 1.00 97.94 551 ALA A O 1
ATOM 4476 N N . ARG A 1 552 ? -6.693 8.277 31.786 1.00 97.75 552 ARG A N 1
ATOM 4477 C CA . ARG A 1 552 ? -7.682 8.916 32.668 1.00 97.75 552 ARG A CA 1
ATOM 4478 C C . ARG A 1 552 ? -7.102 10.039 33.531 1.00 97.75 552 ARG A C 1
ATOM 4480 O O . ARG A 1 552 ? -7.820 10.990 33.824 1.00 97.75 552 ARG A O 1
ATOM 4487 N N . LEU A 1 553 ? -5.823 9.954 33.889 1.00 97.38 553 LEU A N 1
ATOM 4488 C CA . LEU A 1 553 ? -5.123 10.952 34.704 1.00 97.38 553 LEU A CA 1
ATOM 4489 C C . LEU A 1 553 ? -4.551 12.120 33.883 1.00 97.38 553 LEU A C 1
ATOM 4491 O O . LEU A 1 553 ? -4.122 13.125 34.450 1.00 97.38 553 LEU A O 1
ATOM 4495 N N . GLU A 1 554 ? -4.534 12.007 32.556 1.00 97.88 554 GLU A N 1
ATOM 4496 C CA . GLU A 1 554 ? -3.957 13.019 31.677 1.00 97.88 554 GLU A CA 1
ATOM 4497 C C . GLU A 1 554 ? -4.877 14.234 31.522 1.00 97.88 554 GLU A C 1
ATOM 4499 O O . GLU A 1 554 ? -6.083 14.112 31.295 1.00 97.88 554 GLU A O 1
ATOM 4504 N N . LYS A 1 555 ? -4.287 15.433 31.584 1.00 95.19 555 LYS A N 1
ATOM 4505 C CA . LYS A 1 555 ? -5.006 16.703 31.369 1.00 95.19 555 LYS A CA 1
ATOM 4506 C C . LYS A 1 555 ? -5.085 17.086 29.895 1.00 95.19 555 LYS A C 1
ATOM 4508 O O . LYS A 1 555 ? -6.036 17.728 29.461 1.00 95.19 555 LYS A O 1
ATOM 4513 N N . GLU A 1 556 ? -4.071 16.707 29.125 1.00 94.94 556 GLU A N 1
ATOM 4514 C CA . GLU A 1 556 ? -3.996 17.007 27.701 1.00 94.94 556 GLU A CA 1
ATOM 4515 C C . GLU A 1 556 ? -4.963 16.099 26.916 1.00 94.94 556 GLU A C 1
ATOM 4517 O O . GLU A 1 556 ? -4.800 14.871 26.932 1.00 94.94 556 GLU A O 1
ATOM 4522 N N . PRO A 1 557 ? -5.938 16.659 26.165 1.00 95.88 557 PRO A N 1
ATOM 4523 C CA . PRO A 1 557 ? -6.975 15.879 25.482 1.00 95.88 557 PRO A CA 1
ATOM 4524 C C . PRO A 1 557 ? -6.448 14.777 24.555 1.00 95.88 557 PRO A C 1
ATOM 4526 O O . PRO A 1 557 ? -7.104 13.752 24.363 1.00 95.88 557 PRO A O 1
ATOM 4529 N N . ILE A 1 558 ? -5.257 14.984 23.982 1.00 95.94 558 ILE A N 1
ATOM 4530 C CA . ILE A 1 558 ? -4.578 14.018 23.112 1.00 95.94 558 ILE A CA 1
ATOM 4531 C C . ILE A 1 558 ? -4.315 12.703 23.854 1.00 95.94 558 ILE A C 1
ATOM 4533 O O . ILE A 1 558 ? -4.645 11.640 23.329 1.00 95.94 558 ILE A O 1
ATOM 4537 N N . PHE A 1 559 ? -3.727 12.765 25.050 1.00 97.12 559 PHE A N 1
ATOM 4538 C CA . PHE A 1 559 ? -3.409 11.576 25.844 1.00 97.12 559 PHE A CA 1
ATOM 4539 C C . PHE A 1 559 ? -4.646 11.056 26.581 1.00 97.12 559 PHE A C 1
ATOM 4541 O O . PHE A 1 559 ? -4.819 9.845 26.693 1.00 97.12 559 PHE A O 1
ATOM 4548 N N . ARG A 1 560 ? -5.554 11.959 26.979 1.00 97.38 560 ARG A N 1
ATOM 4549 C CA . ARG A 1 560 ? -6.786 11.618 27.697 1.00 97.38 560 ARG A CA 1
ATOM 4550 C C . ARG A 1 560 ? -7.784 10.817 26.869 1.00 97.38 560 ARG A C 1
ATOM 4552 O O . ARG A 1 560 ? -8.295 9.812 27.351 1.00 97.38 560 ARG A O 1
ATOM 4559 N N . TRP A 1 561 ? -8.084 11.242 25.640 1.00 98.00 561 TRP A N 1
ATOM 4560 C CA . TRP A 1 561 ? -9.255 10.733 24.910 1.00 98.00 561 TRP A CA 1
ATOM 4561 C C . TRP A 1 561 ? -8.932 9.860 23.702 1.00 98.00 561 TRP A C 1
ATOM 4563 O O . TRP A 1 561 ? -9.707 8.963 23.373 1.00 98.00 561 TRP A O 1
ATOM 4573 N N . ILE A 1 562 ? -7.794 10.064 23.030 1.00 97.19 562 ILE A N 1
ATOM 4574 C CA . ILE A 1 562 ? -7.464 9.272 21.834 1.00 97.19 562 ILE A CA 1
ATOM 4575 C C . ILE A 1 562 ? -7.311 7.772 22.147 1.00 97.19 562 ILE A C 1
ATOM 4577 O O . ILE A 1 562 ? -7.837 6.971 21.365 1.00 97.19 562 ILE A O 1
ATOM 4581 N N . PRO A 1 563 ? -6.648 7.347 23.246 1.00 97.56 563 PRO A N 1
ATOM 4582 C CA . PRO A 1 563 ? -6.601 5.934 23.621 1.00 97.56 563 PRO A CA 1
ATOM 4583 C C . PRO A 1 563 ? -7.996 5.336 23.829 1.00 97.56 563 PRO A C 1
ATOM 4585 O O . PRO A 1 563 ? -8.288 4.294 23.248 1.00 97.56 563 PRO A O 1
ATOM 4588 N N . PHE A 1 564 ? -8.880 6.035 24.550 1.00 98.06 564 PHE A N 1
ATOM 4589 C CA . PHE A 1 564 ? -10.269 5.624 24.782 1.00 98.06 564 PHE A CA 1
ATOM 4590 C C . PHE A 1 564 ? -11.059 5.474 23.476 1.00 98.06 564 PHE A C 1
ATOM 4592 O O . PHE A 1 564 ? -11.665 4.430 23.229 1.00 98.06 564 PHE A O 1
ATOM 4599 N N . LEU A 1 565 ? -10.996 6.473 22.592 1.00 97.56 565 LEU A N 1
ATOM 4600 C CA . LEU A 1 565 ? -11.640 6.418 21.277 1.00 97.56 565 LEU A CA 1
ATOM 4601 C C . LEU A 1 565 ? -11.160 5.218 20.457 1.00 97.56 565 LEU A C 1
ATOM 4603 O O . LEU A 1 565 ? -11.962 4.523 19.834 1.00 97.56 565 LEU A O 1
ATOM 4607 N N . CYS A 1 566 ? -9.852 4.950 20.455 1.00 96.81 566 CYS A N 1
ATOM 4608 C CA . CYS A 1 566 ? -9.288 3.816 19.728 1.00 96.81 566 CYS A CA 1
ATOM 4609 C C . CYS A 1 566 ? -9.681 2.472 20.362 1.00 96.81 566 CYS A C 1
ATOM 4611 O O . CYS A 1 566 ? -9.958 1.526 19.623 1.00 96.81 566 CYS A O 1
ATOM 4613 N N . ALA A 1 567 ? -9.735 2.392 21.694 1.00 97.12 567 ALA A N 1
ATOM 4614 C CA . ALA A 1 567 ? -10.105 1.193 22.439 1.00 97.12 567 ALA A CA 1
ATOM 4615 C C . ALA A 1 567 ? -11.552 0.755 22.174 1.00 97.12 567 ALA A C 1
ATOM 4617 O O . ALA A 1 567 ? -11.799 -0.438 22.035 1.00 97.12 567 ALA A O 1
ATOM 4618 N N . TYR A 1 568 ? -12.474 1.711 22.026 1.00 97.00 568 TYR A N 1
ATOM 4619 C CA . TYR A 1 568 ? -13.911 1.460 21.853 1.00 97.00 568 TYR A CA 1
ATOM 4620 C C . TYR A 1 568 ? -14.424 1.581 20.408 1.00 97.00 568 TYR A C 1
ATOM 4622 O O . TYR A 1 568 ? -15.627 1.576 20.170 1.00 97.00 568 TYR A O 1
ATOM 4630 N N . SER A 1 569 ? -13.537 1.700 19.418 1.00 94.75 569 SER A N 1
ATOM 4631 C CA . SER A 1 569 ? -13.949 1.730 18.001 1.00 94.75 569 SER A CA 1
ATOM 4632 C C . SER A 1 569 ? -12.967 1.088 17.023 1.00 94.75 569 SER A C 1
ATOM 4634 O O . SER A 1 569 ? -13.266 0.934 15.835 1.00 94.75 569 SER A O 1
ATOM 4636 N N . GLY A 1 570 ? -11.742 0.790 17.468 1.00 93.62 570 GLY A N 1
ATOM 4637 C CA . GLY A 1 570 ? -10.657 0.335 16.602 1.00 93.62 570 GLY A CA 1
ATOM 4638 C C . GLY A 1 570 ? -10.279 1.339 15.505 1.00 93.62 570 GLY A C 1
ATOM 4639 O O . GLY A 1 570 ? -9.645 0.968 14.500 1.00 93.62 570 GLY A O 1
ATOM 4640 N N . MET A 1 571 ? -10.677 2.608 15.650 1.00 91.19 571 MET A N 1
ATOM 4641 C CA . MET A 1 571 ? -10.294 3.659 14.718 1.00 91.19 571 MET A CA 1
ATOM 4642 C C . MET A 1 571 ? -8.783 3.891 14.747 1.00 91.19 571 MET A C 1
ATOM 4644 O O . MET A 1 571 ? -8.089 3.603 15.723 1.00 91.19 571 MET A O 1
ATOM 4648 N N . ARG A 1 572 ? -8.230 4.381 13.637 1.00 90.00 572 ARG A N 1
ATOM 4649 C CA . ARG A 1 572 ? -6.792 4.678 13.587 1.00 90.00 572 ARG A CA 1
ATOM 4650 C C . ARG A 1 572 ? -6.524 5.938 14.405 1.00 90.00 572 ARG A C 1
ATOM 4652 O O . ARG A 1 572 ? -7.291 6.887 14.306 1.00 90.00 572 ARG A O 1
ATOM 4659 N N . ILE A 1 573 ? -5.377 6.024 15.080 1.00 91.19 573 ILE A N 1
ATOM 4660 C CA . ILE A 1 573 ? -5.006 7.240 15.832 1.00 91.19 573 ILE A CA 1
ATOM 4661 C C . ILE A 1 573 ? -5.062 8.492 14.966 1.00 91.19 573 ILE A C 1
ATOM 4663 O O . ILE A 1 573 ? -5.520 9.522 15.423 1.00 91.19 573 ILE A O 1
ATOM 4667 N N . GLY A 1 574 ? -4.624 8.439 13.704 1.00 87.31 574 GLY A N 1
ATOM 4668 C CA . GLY A 1 574 ? -4.760 9.621 12.847 1.00 87.31 574 GLY A CA 1
ATOM 4669 C C . GLY A 1 574 ? -6.124 9.816 12.210 1.00 87.31 574 GLY A C 1
ATOM 4670 O O . GLY A 1 574 ? -6.237 10.733 11.424 1.00 87.31 574 GLY A O 1
ATOM 4671 N N . GLU A 1 575 ? -7.095 8.942 12.440 1.00 89.81 575 GLU A N 1
ATOM 4672 C CA . GLU A 1 575 ? -8.502 9.279 12.210 1.00 89.81 575 GLU A CA 1
ATOM 4673 C C . GLU A 1 575 ? -9.023 9.998 13.460 1.00 89.81 575 GLU A C 1
ATOM 4675 O O . GLU A 1 575 ? -9.550 11.094 13.338 1.00 89.81 575 GLU A O 1
ATOM 4680 N N . ALA A 1 576 ? -8.755 9.451 14.656 1.00 92.19 576 ALA A N 1
ATOM 4681 C CA . ALA A 1 576 ? -9.138 10.057 15.935 1.00 92.19 576 ALA A CA 1
ATOM 4682 C C . ALA A 1 576 ? -8.561 11.468 16.101 1.00 92.19 576 ALA A C 1
ATOM 4684 O O . ALA A 1 576 ? -9.278 12.403 16.426 1.00 92.19 576 ALA A O 1
ATOM 4685 N N . ALA A 1 577 ? -7.274 11.638 15.792 1.00 90.62 577 ALA A N 1
ATOM 4686 C CA . ALA A 1 577 ? -6.561 12.903 15.910 1.00 90.62 577 ALA A CA 1
ATOM 4687 C C . ALA A 1 577 ? -7.205 14.035 15.106 1.00 90.62 577 ALA A C 1
ATOM 4689 O O . ALA A 1 577 ? -7.021 15.182 15.481 1.00 90.62 577 ALA A O 1
ATOM 4690 N N . PHE A 1 578 ? -7.909 13.720 14.015 1.00 89.62 578 PHE A N 1
ATOM 4691 C CA . PHE A 1 578 ? -8.546 14.698 13.136 1.00 89.62 578 PHE A CA 1
ATOM 4692 C C . PHE A 1 578 ? -10.033 14.900 13.430 1.00 89.62 578 PHE A C 1
ATOM 4694 O O . PHE A 1 578 ? -10.645 15.658 12.692 1.00 89.62 578 PHE A O 1
ATOM 4701 N N . LEU A 1 579 ? -10.611 14.258 14.450 1.00 92.44 579 LEU A N 1
ATOM 4702 C CA . LEU A 1 579 ? -12.012 14.484 14.805 1.00 92.44 579 LEU A CA 1
ATOM 4703 C C . LEU A 1 579 ? -12.253 15.951 15.183 1.00 92.44 579 LEU A C 1
ATOM 4705 O O . LEU A 1 579 ? -11.467 16.580 15.900 1.00 92.44 579 LEU A O 1
ATOM 4709 N N . GLU A 1 580 ? -13.361 16.472 14.684 1.00 93.25 580 GLU A N 1
ATOM 4710 C CA . GLU A 1 580 ? -13.896 17.801 14.946 1.00 93.25 580 GLU A CA 1
ATOM 4711 C C . GLU A 1 580 ? -15.222 17.659 15.702 1.00 93.25 580 GLU A C 1
ATOM 4713 O O . GLU A 1 580 ? -15.884 16.623 15.614 1.00 93.25 580 GLU A O 1
ATOM 4718 N N . LYS A 1 581 ? -15.619 18.690 16.454 1.00 94.81 581 LYS A N 1
ATOM 4719 C CA . LYS A 1 581 ? -16.885 18.691 17.205 1.00 94.81 581 LYS A CA 1
ATOM 4720 C C . LYS A 1 581 ? -18.085 18.412 16.295 1.00 94.81 581 LYS A C 1
ATOM 4722 O O . LYS A 1 581 ? -19.005 17.707 16.690 1.00 94.81 581 LYS A O 1
ATOM 4727 N N . GLU A 1 582 ? -18.038 18.901 15.060 1.00 93.25 582 GLU A N 1
ATOM 4728 C CA . GLU A 1 582 ? -19.111 18.761 14.069 1.00 93.25 582 GLU A CA 1
ATOM 4729 C C . GLU A 1 582 ? -19.209 17.351 13.474 1.00 93.25 582 GLU A C 1
ATOM 4731 O O . GLU A 1 582 ? -20.198 17.037 12.817 1.00 93.25 582 GLU A O 1
ATOM 4736 N N . ASP A 1 583 ? -18.208 16.489 13.685 1.00 93.94 583 ASP A N 1
ATOM 4737 C CA . ASP A 1 583 ? -18.296 15.093 13.250 1.00 93.94 583 ASP A CA 1
ATOM 4738 C C . ASP A 1 583 ? -19.293 14.296 14.115 1.00 93.94 583 ASP A C 1
ATOM 4740 O O . ASP A 1 583 ? -19.683 13.196 13.718 1.00 93.94 583 ASP A O 1
ATOM 4744 N N . PHE A 1 584 ? -19.687 14.813 15.286 1.00 96.12 584 PHE A N 1
ATOM 4745 C CA . PHE A 1 584 ? -20.590 14.161 16.234 1.00 96.12 584 PHE A CA 1
ATOM 4746 C C . PHE A 1 584 ? -22.038 14.583 16.008 1.00 96.12 584 PHE A C 1
ATOM 4748 O O . PHE A 1 584 ? -22.352 15.767 15.917 1.00 96.12 584 PHE A O 1
ATOM 4755 N N . PHE A 1 585 ? -22.934 13.603 15.958 1.00 95.50 585 PHE A N 1
ATOM 4756 C CA . PHE A 1 585 ? -24.361 13.825 15.763 1.00 95.50 585 PHE A CA 1
ATOM 4757 C C . PHE A 1 585 ? -25.171 12.758 16.495 1.00 95.50 585 PHE A C 1
ATOM 4759 O O . PHE A 1 585 ? -24.685 11.659 16.782 1.00 95.50 585 PHE A O 1
ATOM 4766 N N . GLN A 1 586 ? -26.426 13.083 16.776 1.00 95.62 586 GLN A N 1
ATOM 4767 C CA . GLN A 1 586 ? -27.372 12.169 17.390 1.00 95.62 586 GLN A CA 1
ATOM 4768 C C . GLN A 1 586 ? -28.317 11.611 16.320 1.00 95.62 586 GLN A C 1
ATOM 4770 O O . GLN A 1 586 ? -28.730 12.324 15.405 1.00 95.62 586 GLN A O 1
ATOM 4775 N N . HIS A 1 587 ? -28.644 10.326 16.418 1.00 94.94 587 HIS A N 1
ATOM 4776 C CA . HIS A 1 587 ? -29.700 9.706 15.623 1.00 94.94 587 HIS A CA 1
ATOM 4777 C C . HIS A 1 587 ? -30.548 8.824 16.536 1.00 94.94 587 HIS A C 1
ATOM 4779 O O . HIS A 1 587 ? -30.016 7.917 17.187 1.00 94.94 587 HIS A O 1
ATOM 4785 N N . LEU A 1 588 ? -31.853 9.115 16.584 1.00 88.12 588 LEU A N 1
ATOM 4786 C CA . LEU A 1 588 ? -32.737 8.695 17.676 1.00 88.12 588 LEU A CA 1
ATOM 4787 C C . LEU A 1 588 ? -32.111 9.139 19.015 1.00 88.12 588 LEU A C 1
ATOM 4789 O O . LEU A 1 588 ? -31.729 10.298 19.144 1.00 88.12 588 LEU A O 1
ATOM 4793 N N . ASP A 1 589 ? -31.886 8.231 19.959 1.00 90.69 589 ASP A N 1
ATOM 4794 C CA . ASP A 1 589 ? -31.304 8.550 21.275 1.00 90.69 589 ASP A CA 1
ATOM 4795 C C . ASP A 1 589 ? -29.856 8.079 21.429 1.00 90.69 589 ASP A C 1
ATOM 4797 O O . ASP A 1 589 ? -29.361 7.827 22.527 1.00 90.69 589 ASP A O 1
ATOM 4801 N N . ARG A 1 590 ? -29.157 7.898 20.306 1.00 95.44 590 ARG A N 1
ATOM 4802 C CA . ARG A 1 590 ? -27.786 7.386 20.287 1.00 95.44 590 ARG A CA 1
ATOM 4803 C C . ARG A 1 590 ? -26.855 8.394 19.634 1.00 95.44 590 ARG A C 1
ATOM 4805 O O . ARG A 1 590 ? -27.166 8.962 18.588 1.00 95.44 590 ARG A O 1
ATOM 4812 N N . TRP A 1 591 ? -25.692 8.581 20.247 1.00 97.38 591 TRP A N 1
ATOM 4813 C CA . TRP A 1 591 ? -24.616 9.389 19.688 1.00 97.38 591 TRP A CA 1
ATOM 4814 C C . TRP A 1 591 ? -23.792 8.589 18.691 1.00 97.38 591 TRP A C 1
ATOM 4816 O O . TRP A 1 591 ? -23.512 7.407 18.896 1.00 97.38 591 TRP A O 1
ATOM 4826 N N . TYR A 1 592 ? -23.362 9.259 17.630 1.00 96.75 592 TYR A N 1
ATOM 4827 C CA . TYR A 1 592 ? -22.472 8.729 16.610 1.00 96.75 592 TYR A CA 1
ATOM 4828 C C . TYR A 1 592 ? -21.427 9.785 16.263 1.00 96.75 592 TYR A C 1
ATOM 4830 O O . TYR A 1 592 ? -21.647 10.980 16.456 1.00 96.75 592 TYR A O 1
ATOM 4838 N N . TRP A 1 593 ? -20.310 9.354 15.684 1.00 95.31 593 TRP A N 1
ATOM 4839 C CA . TRP A 1 593 ? -19.427 10.253 14.950 1.00 95.31 593 TRP A CA 1
ATOM 4840 C C . TRP A 1 593 ? -19.175 9.765 13.535 1.00 95.31 593 TRP A C 1
ATOM 4842 O O . TRP A 1 593 ? -19.175 8.563 13.248 1.00 95.31 593 TRP A O 1
ATOM 4852 N N . GLN A 1 594 ? -18.921 10.699 12.630 1.00 91.12 594 GLN A N 1
ATOM 4853 C CA . GLN A 1 594 ? -18.599 10.401 11.249 1.00 91.12 594 GLN A CA 1
ATOM 4854 C C . GLN A 1 594 ? -17.090 10.479 11.004 1.00 91.12 594 GLN A C 1
ATOM 4856 O O . GLN A 1 594 ? -16.435 11.482 11.255 1.00 91.12 594 GLN A O 1
ATOM 4861 N N . VAL A 1 595 ? -16.528 9.419 10.425 1.00 87.38 595 VAL A N 1
ATOM 4862 C CA . VAL A 1 595 ? -15.219 9.476 9.770 1.00 87.38 595 VAL A CA 1
ATOM 4863 C C . VAL A 1 595 ? -15.475 9.732 8.292 1.00 87.38 595 VAL A C 1
ATOM 4865 O O . VAL A 1 595 ? -16.005 8.864 7.599 1.00 87.38 595 VAL A O 1
ATOM 4868 N N . SER A 1 596 ? -15.126 10.919 7.800 1.00 75.44 596 SER A N 1
ATOM 4869 C CA . SER A 1 596 ? -15.371 11.333 6.414 1.00 75.44 596 SER A CA 1
ATOM 4870 C C . SER A 1 596 ? -14.126 11.949 5.763 1.00 75.44 596 SER A C 1
ATOM 4872 O O . SER A 1 596 ? -13.076 12.105 6.389 1.00 75.44 596 SER A O 1
ATOM 4874 N N . THR A 1 597 ? -14.228 12.270 4.471 1.00 64.12 597 THR A N 1
ATOM 4875 C CA . THR A 1 597 ? -13.232 13.085 3.751 1.00 64.12 597 THR A CA 1
ATOM 4876 C C . THR A 1 597 ? -13.513 14.590 3.848 1.00 64.12 597 THR A C 1
ATOM 4878 O O . THR A 1 597 ? -12.790 15.386 3.244 1.00 64.12 597 THR A O 1
ATOM 4881 N N . ILE A 1 598 ? -14.557 14.992 4.584 1.00 58.09 598 ILE A N 1
ATOM 4882 C CA . ILE A 1 598 ? -14.968 16.393 4.738 1.00 58.09 598 ILE A CA 1
ATOM 4883 C C . ILE A 1 598 ? -13.831 17.183 5.405 1.00 58.09 598 ILE A C 1
ATOM 4885 O O . ILE A 1 598 ? -13.043 16.650 6.191 1.00 58.09 598 ILE A O 1
ATOM 4889 N N . GLY A 1 599 ? -13.673 18.447 5.005 1.00 52.53 599 GLY A N 1
ATOM 4890 C CA . GLY A 1 599 ? -12.617 19.320 5.517 1.00 52.53 599 GLY A CA 1
ATOM 4891 C C . GLY A 1 599 ? -11.210 18.953 5.031 1.00 52.53 599 GLY A C 1
ATOM 4892 O O . GLY A 1 599 ? -10.238 19.246 5.720 1.00 52.53 599 GLY A O 1
ATOM 4893 N N . GLY A 1 600 ? -11.059 18.273 3.887 1.00 52.69 600 GLY A N 1
ATOM 4894 C CA . GLY A 1 600 ? -9.748 17.966 3.292 1.00 52.69 600 GLY A CA 1
ATOM 4895 C C . GLY A 1 600 ? -9.014 16.786 3.940 1.00 52.69 600 GLY A C 1
ATOM 4896 O O . GLY A 1 600 ? -7.782 16.724 3.923 1.00 52.69 600 GLY A O 1
ATOM 4897 N N . ARG A 1 601 ? -9.749 15.856 4.560 1.00 64.50 601 ARG A N 1
ATOM 4898 C CA . ARG A 1 601 ? -9.195 14.612 5.115 1.00 64.50 601 ARG A CA 1
ATOM 4899 C C . ARG A 1 601 ? -9.069 13.574 3.995 1.00 64.50 601 ARG A C 1
ATOM 4901 O O . ARG A 1 601 ? -10.012 13.333 3.250 1.00 64.50 601 ARG A O 1
ATOM 4908 N N . SER A 1 602 ? -7.902 12.945 3.859 1.00 57.53 602 SER A N 1
ATOM 4909 C CA . SER A 1 602 ? -7.701 11.878 2.870 1.00 57.53 602 SER A CA 1
ATOM 4910 C C . SER A 1 602 ? -7.999 10.520 3.497 1.00 57.53 602 SER A C 1
ATOM 4912 O O . SER A 1 602 ? -7.332 10.103 4.447 1.00 57.53 602 SER A O 1
ATOM 4914 N N . LEU A 1 603 ? -8.989 9.818 2.949 1.00 62.66 603 LEU A N 1
ATOM 4915 C CA . LEU A 1 603 ? -9.273 8.429 3.287 1.00 62.66 603 LEU A CA 1
ATOM 4916 C C . LEU A 1 603 ? -8.764 7.505 2.183 1.00 62.66 603 LEU A C 1
ATOM 4918 O O . LEU A 1 603 ? -8.820 7.823 0.998 1.00 62.66 603 LEU A O 1
ATOM 4922 N N . LYS A 1 604 ? -8.247 6.340 2.584 1.00 57.78 604 LYS A N 1
ATOM 4923 C CA . LYS A 1 604 ? -7.582 5.403 1.668 1.00 57.78 604 LYS A CA 1
ATOM 4924 C C . LYS A 1 604 ? -8.552 4.761 0.668 1.00 57.78 604 LYS A C 1
ATOM 4926 O O . LYS A 1 604 ? -8.135 4.386 -0.423 1.00 57.78 604 LYS A O 1
ATOM 4931 N N . THR A 1 605 ? -9.810 4.588 1.059 1.00 63.19 605 THR A N 1
ATOM 4932 C CA . THR A 1 605 ? -10.858 3.912 0.286 1.00 63.19 605 THR A CA 1
ATOM 4933 C C . THR A 1 605 ? -12.214 4.525 0.614 1.00 63.19 605 THR A C 1
ATOM 4935 O O . THR A 1 605 ? -12.399 5.027 1.725 1.00 63.19 605 THR A O 1
ATOM 4938 N N . ALA A 1 606 ? -13.185 4.414 -0.300 1.00 64.50 606 ALA A N 1
ATOM 4939 C CA . ALA A 1 606 ? -14.582 4.760 -0.013 1.00 64.50 606 ALA A CA 1
ATOM 4940 C C . ALA A 1 606 ? -15.092 4.018 1.233 1.00 64.50 606 ALA A C 1
ATOM 4942 O O . ALA A 1 606 ? -15.751 4.608 2.086 1.00 64.50 606 ALA A O 1
ATOM 4943 N N . SER A 1 607 ? -14.658 2.762 1.414 1.00 62.44 607 SER A N 1
ATOM 4944 C CA . SER A 1 607 ? -15.026 1.946 2.570 1.00 62.44 607 SER A CA 1
ATOM 4945 C C . SER A 1 607 ? -14.602 2.517 3.930 1.00 62.44 607 SER A C 1
ATOM 4947 O O . SER A 1 607 ? -15.173 2.142 4.951 1.00 62.44 607 SER A O 1
ATOM 4949 N N . SER A 1 608 ? -13.637 3.443 3.951 1.00 70.31 608 SER A N 1
ATOM 4950 C CA . SER A 1 608 ? -13.161 4.098 5.173 1.00 70.31 608 SER A CA 1
ATOM 4951 C C . SER A 1 608 ? -14.113 5.183 5.688 1.00 70.31 608 SER A C 1
ATOM 4953 O O . SER A 1 608 ? -14.035 5.507 6.876 1.00 70.31 608 SER A O 1
ATOM 4955 N N . GLN A 1 609 ? -14.983 5.739 4.829 1.00 82.38 609 GLN A N 1
ATOM 4956 C CA . GLN A 1 609 ? -16.048 6.634 5.283 1.00 82.38 609 GLN A CA 1
ATOM 4957 C C . GLN A 1 609 ? -17.055 5.818 6.089 1.00 82.38 609 GLN A C 1
ATOM 4959 O O . GLN A 1 609 ? -17.489 4.770 5.617 1.00 82.38 609 GLN A O 1
ATOM 4964 N N . ARG A 1 610 ? -17.400 6.243 7.300 1.00 88.12 610 ARG A N 1
ATOM 4965 C CA . ARG A 1 610 ? -18.297 5.473 8.174 1.00 88.12 610 ARG A CA 1
ATOM 4966 C C . ARG A 1 610 ? -18.851 6.327 9.297 1.00 88.12 610 ARG A C 1
ATOM 4968 O O . ARG A 1 610 ? -18.252 7.333 9.663 1.00 88.12 610 ARG A O 1
ATOM 4975 N N . ARG A 1 611 ? -19.974 5.886 9.849 1.00 91.75 611 ARG A N 1
ATOM 4976 C CA . ARG A 1 611 ? -20.639 6.482 11.010 1.00 91.75 611 ARG A CA 1
ATOM 4977 C C . ARG A 1 611 ? -20.566 5.495 12.162 1.00 91.75 611 ARG A C 1
ATOM 4979 O O . ARG A 1 611 ? -21.078 4.389 12.039 1.00 91.75 611 ARG A O 1
ATOM 4986 N N . ILE A 1 612 ? -19.842 5.850 13.212 1.00 95.00 612 ILE A N 1
ATOM 4987 C CA . ILE A 1 612 ? -19.495 4.951 14.310 1.00 95.00 612 ILE A CA 1
ATOM 4988 C C . ILE A 1 612 ? -20.352 5.321 15.522 1.00 95.00 612 ILE A C 1
ATOM 4990 O O . ILE A 1 612 ? -20.326 6.487 15.912 1.00 95.00 612 ILE A O 1
ATOM 4994 N N . PRO A 1 613 ? -21.102 4.377 16.113 1.00 97.00 613 PRO A N 1
ATOM 4995 C CA . PRO A 1 613 ? -21.819 4.625 17.358 1.00 97.00 613 PRO A CA 1
ATOM 4996 C C . PRO A 1 613 ? -20.849 4.944 18.496 1.00 97.00 613 PRO A C 1
ATOM 4998 O O . PRO A 1 613 ? -19.825 4.274 18.647 1.00 97.00 613 PRO A O 1
ATOM 5001 N N . VAL A 1 614 ? -21.190 5.928 19.326 1.00 98.00 614 VAL A N 1
ATOM 5002 C CA . VAL A 1 614 ? -20.479 6.179 20.577 1.00 98.00 614 VAL A CA 1
ATOM 5003 C C . VAL A 1 614 ? -20.801 5.056 21.548 1.00 98.00 614 VAL A C 1
ATOM 5005 O O . VAL A 1 614 ? -21.957 4.814 21.894 1.00 98.00 614 VAL A O 1
ATOM 5008 N N . HIS A 1 615 ? -19.753 4.357 21.968 1.00 97.88 615 HIS A N 1
ATOM 5009 C CA . HIS A 1 615 ? -19.860 3.280 22.937 1.00 97.88 615 HIS A CA 1
ATOM 5010 C C . HIS A 1 615 ? -20.332 3.825 24.302 1.00 97.88 615 HIS A C 1
ATOM 5012 O O . HIS A 1 615 ? -19.794 4.845 24.743 1.00 97.88 615 HIS A O 1
ATOM 5018 N N . PRO A 1 616 ? -21.254 3.155 25.022 1.00 96.69 616 PRO A N 1
ATOM 5019 C CA . PRO A 1 616 ? -21.768 3.636 26.310 1.00 96.69 616 PRO A CA 1
ATOM 5020 C C . PRO A 1 616 ? -20.679 3.948 27.342 1.00 96.69 616 PRO A C 1
ATOM 5022 O O . PRO A 1 616 ? -20.753 4.955 28.035 1.00 96.69 616 PRO A O 1
ATOM 5025 N N . ALA A 1 617 ? -19.613 3.145 27.388 1.00 97.12 617 ALA A N 1
ATOM 5026 C CA . ALA A 1 617 ? -18.473 3.405 28.271 1.00 97.12 617 ALA A CA 1
ATOM 5027 C C . ALA A 1 617 ? -17.741 4.730 27.973 1.00 97.12 617 ALA A C 1
ATOM 5029 O O . ALA A 1 617 ? -17.201 5.325 28.893 1.00 97.12 617 ALA A O 1
ATOM 5030 N N . LEU A 1 618 ? -17.731 5.225 26.726 1.00 97.44 618 LEU A N 1
ATOM 5031 C CA . LEU A 1 618 ? -17.177 6.555 26.418 1.00 97.44 618 LEU A CA 1
ATOM 5032 C C . LEU A 1 618 ? -18.073 7.672 26.957 1.00 97.44 618 LEU A C 1
ATOM 5034 O O . LEU A 1 618 ? -17.567 8.696 27.408 1.00 97.44 618 LEU A O 1
ATOM 5038 N N . ILE A 1 619 ? -19.392 7.474 26.901 1.00 96.50 619 ILE A N 1
ATOM 5039 C CA . ILE A 1 619 ? -20.367 8.416 27.461 1.00 96.50 619 ILE A CA 1
ATOM 5040 C C . ILE A 1 619 ? -20.208 8.456 28.983 1.00 96.50 619 ILE A C 1
ATOM 5042 O O . ILE A 1 619 ? -20.033 9.533 29.534 1.00 96.50 619 ILE A O 1
ATOM 5046 N N . ALA A 1 620 ? -20.170 7.291 29.637 1.00 96.62 620 ALA A N 1
ATOM 5047 C CA . ALA A 1 620 ? -19.970 7.175 31.083 1.00 96.62 620 ALA A CA 1
ATOM 5048 C C . ALA A 1 620 ? -18.621 7.747 31.556 1.00 96.62 620 ALA A C 1
ATOM 5050 O O . ALA A 1 620 ? -18.529 8.276 32.657 1.00 96.62 620 ALA A O 1
ATOM 5051 N N . GLU A 1 621 ? -17.581 7.678 30.720 1.00 97.00 621 GLU A N 1
ATOM 5052 C CA . GLU A 1 621 ? -16.275 8.289 30.994 1.00 97.00 621 GLU A CA 1
ATOM 5053 C C . GLU A 1 621 ? -16.289 9.830 30.876 1.00 97.00 621 GLU A C 1
ATOM 5055 O O . GLU A 1 621 ? -15.309 10.476 31.245 1.00 97.00 621 GLU A O 1
ATOM 5060 N N . GLY A 1 622 ? -17.369 10.432 30.360 1.00 97.38 622 GLY A N 1
ATOM 5061 C CA . GLY A 1 622 ? -17.518 11.883 30.186 1.00 97.38 622 GLY A CA 1
ATOM 5062 C C . GLY A 1 622 ? -16.982 12.422 28.855 1.00 97.38 622 GLY A C 1
ATOM 5063 O O . GLY A 1 622 ? -16.727 13.619 28.715 1.00 97.38 622 GLY A O 1
ATOM 5064 N N . PHE A 1 623 ? -16.776 11.564 27.846 1.00 97.88 623 PHE A N 1
ATOM 5065 C CA . PHE A 1 623 ? -16.215 12.014 26.566 1.00 97.88 623 PHE A CA 1
ATOM 5066 C C . PHE A 1 623 ? -17.135 13.003 25.838 1.00 97.88 623 PHE A C 1
ATOM 5068 O O . PHE A 1 623 ? -16.657 13.981 25.264 1.00 97.88 623 PHE A O 1
ATOM 5075 N N . MET A 1 624 ? -18.451 12.767 25.856 1.00 97.62 624 MET A N 1
ATOM 5076 C CA . MET A 1 624 ? -19.400 13.667 25.193 1.00 97.62 624 MET A CA 1
ATOM 5077 C C . MET A 1 624 ? -19.462 15.030 25.885 1.00 97.62 624 MET A C 1
ATOM 5079 O O . MET A 1 624 ? -19.483 16.046 25.193 1.00 97.62 624 MET A O 1
ATOM 5083 N N . ASP A 1 625 ? -19.371 15.068 27.216 1.00 97.50 625 ASP A N 1
ATOM 5084 C CA . ASP A 1 625 ? -19.289 16.321 27.974 1.00 97.50 625 ASP A CA 1
ATOM 5085 C C . ASP A 1 625 ? -18.061 17.127 27.545 1.00 97.50 625 ASP A C 1
ATOM 5087 O O . ASP A 1 625 ? -18.164 18.313 27.226 1.00 97.50 625 ASP A O 1
ATOM 5091 N N . PHE A 1 626 ? -16.908 16.462 27.404 1.00 97.62 626 PHE A N 1
ATOM 5092 C CA . PHE A 1 626 ? -15.718 17.083 26.830 1.00 97.62 626 PHE A CA 1
ATOM 5093 C C . PHE A 1 626 ? -15.983 17.638 25.421 1.00 97.62 626 PHE A C 1
ATOM 5095 O O . PHE A 1 626 ? -15.690 18.807 25.174 1.00 97.62 626 PHE A O 1
ATOM 5102 N N . VAL A 1 627 ? -16.574 16.862 24.505 1.00 97.12 627 VAL A N 1
ATOM 5103 C CA . VAL A 1 627 ? -16.884 17.330 23.138 1.00 97.12 627 VAL A CA 1
ATOM 5104 C C . VAL A 1 627 ? -17.755 18.592 23.156 1.00 97.12 627 VAL A C 1
ATOM 5106 O O . VAL A 1 627 ? -17.522 19.514 22.367 1.00 97.12 627 VAL A O 1
ATOM 5109 N N . PHE A 1 628 ? -18.715 18.687 24.078 1.00 96.19 628 PHE A N 1
ATOM 5110 C CA . PHE A 1 628 ? -19.563 19.871 24.206 1.00 96.19 628 PHE A CA 1
ATOM 5111 C C . PHE A 1 628 ? -18.819 21.107 24.715 1.00 96.19 628 PHE A C 1
ATOM 5113 O O . PHE A 1 628 ? -19.132 22.207 24.251 1.00 96.19 628 PHE A O 1
ATOM 5120 N N . THR A 1 629 ? -17.800 20.941 25.565 1.00 95.75 629 THR A N 1
ATOM 5121 C CA . THR A 1 629 ? -16.965 22.055 26.061 1.00 95.75 629 THR A CA 1
ATOM 5122 C C . THR A 1 629 ? -16.052 22.657 24.988 1.00 95.75 629 THR A C 1
ATOM 5124 O O . THR A 1 629 ? -15.699 23.837 25.058 1.00 95.75 629 THR A O 1
ATOM 5127 N N . VAL A 1 630 ? -15.667 21.881 23.968 1.00 94.62 630 VAL A N 1
ATOM 5128 C CA . VAL A 1 630 ? -14.783 22.360 22.896 1.00 94.62 630 VAL A CA 1
ATOM 5129 C C . VAL A 1 630 ? -15.542 23.327 21.976 1.00 94.62 630 VAL A C 1
ATOM 5131 O O . VAL A 1 630 ? -16.739 23.176 21.718 1.00 94.62 630 VAL A O 1
ATOM 5134 N N . LYS A 1 631 ? -14.857 24.359 21.469 1.00 93.31 631 LYS A N 1
ATOM 5135 C CA . LYS A 1 631 ? -15.410 25.258 20.439 1.00 93.31 631 LYS A CA 1
ATOM 5136 C C . LYS A 1 631 ? -15.591 24.513 19.110 1.00 93.31 631 LYS A C 1
ATOM 5138 O O . LYS A 1 631 ? -15.077 23.416 18.927 1.00 93.31 631 LYS A O 1
ATOM 5143 N N . LYS A 1 632 ? -16.302 25.129 18.164 1.00 93.25 632 LYS A N 1
ATOM 5144 C CA . LYS A 1 632 ? -16.436 24.600 16.799 1.00 93.25 632 LYS A CA 1
ATOM 5145 C C . LYS A 1 632 ? -15.052 24.272 16.203 1.00 93.25 632 LYS A C 1
ATOM 5147 O O . LYS A 1 632 ? -14.153 25.115 16.285 1.00 93.25 632 LYS A O 1
ATOM 5152 N N . GLY A 1 633 ? -14.883 23.092 15.604 1.00 91.25 633 GLY A N 1
ATOM 5153 C CA . GLY A 1 633 ? -13.635 22.645 14.977 1.00 91.25 633 GLY A CA 1
ATOM 5154 C C . GLY A 1 633 ? -12.883 21.517 15.714 1.00 91.25 633 GLY A C 1
ATOM 5155 O O . GLY A 1 633 ? -13.505 20.680 16.370 1.00 91.25 633 GLY A O 1
ATOM 5156 N N . PRO A 1 634 ? -11.542 21.417 15.555 1.00 92.56 634 PRO A N 1
ATOM 5157 C CA . PRO A 1 634 ? -10.784 20.227 15.957 1.00 92.56 634 PRO A CA 1
ATOM 5158 C C . PRO A 1 634 ? -10.726 19.998 17.467 1.00 92.56 634 PRO A C 1
ATOM 5160 O O . PRO A 1 634 ? -10.416 20.915 18.225 1.00 92.56 634 PRO A O 1
ATOM 5163 N N . LEU A 1 635 ? -10.908 18.743 17.893 1.00 93.94 635 LEU A N 1
ATOM 5164 C CA . LEU A 1 635 ? -10.931 18.380 19.316 1.00 93.94 635 LEU A CA 1
ATOM 5165 C C . LEU A 1 635 ? -9.551 18.416 19.991 1.00 93.94 635 LEU A C 1
ATOM 5167 O O . LEU A 1 635 ? -9.444 18.690 21.183 1.00 93.94 635 LEU A O 1
ATOM 5171 N N . PHE A 1 636 ? -8.487 18.114 19.241 1.00 93.44 636 PHE A N 1
ATOM 5172 C CA . PHE A 1 636 ? -7.175 17.778 19.816 1.00 93.44 636 PHE A CA 1
ATOM 5173 C C . PHE A 1 636 ? -6.049 18.745 19.439 1.00 93.44 636 PHE A C 1
ATOM 5175 O O . PHE A 1 636 ? -4.900 18.545 19.831 1.00 93.44 636 PHE A O 1
ATOM 5182 N N . TYR A 1 637 ? -6.327 19.777 18.640 1.00 88.19 637 TYR A N 1
ATOM 5183 C CA . TYR A 1 637 ? -5.309 20.742 18.229 1.00 88.19 637 TYR A CA 1
ATOM 5184 C C . TYR A 1 637 ? -5.907 22.094 17.843 1.00 88.19 637 TYR A C 1
ATOM 5186 O O . TYR A 1 637 ? -6.973 22.182 17.252 1.00 88.19 637 TYR A O 1
ATOM 5194 N N . ARG A 1 638 ? -5.144 23.170 18.071 1.00 83.06 638 ARG A N 1
ATOM 5195 C CA . ARG A 1 638 ? -5.508 24.521 17.600 1.00 83.06 638 ARG A CA 1
ATOM 5196 C C . ARG A 1 638 ? -5.110 24.791 16.147 1.00 83.06 638 ARG A C 1
ATOM 5198 O O . ARG A 1 638 ? -5.813 25.482 15.426 1.00 83.06 638 ARG A O 1
ATOM 5205 N N . LYS A 1 639 ? -3.960 24.261 15.708 1.00 81.62 639 LYS A N 1
ATOM 5206 C CA . LYS A 1 639 ? -3.443 24.416 14.336 1.00 81.62 639 LYS A CA 1
ATOM 5207 C C . LYS A 1 639 ? -3.374 23.055 13.656 1.00 81.62 639 LYS A C 1
ATOM 5209 O O . LYS A 1 639 ? -2.679 22.165 14.146 1.00 81.62 639 LYS A O 1
ATOM 5214 N N . ARG A 1 640 ? -4.027 22.914 12.499 1.00 77.62 640 ARG A N 1
ATOM 5215 C CA . ARG A 1 640 ? -4.123 21.650 11.741 1.00 77.62 640 ARG A CA 1
ATOM 5216 C C . ARG A 1 640 ? -2.775 21.045 11.355 1.00 77.62 640 ARG A C 1
ATOM 5218 O O . ARG A 1 640 ? -2.644 19.826 11.315 1.00 77.62 640 ARG A O 1
ATOM 5225 N N . SER A 1 641 ? -1.745 21.867 11.160 1.00 76.94 641 SER A N 1
ATOM 5226 C CA . SER A 1 641 ? -0.374 21.400 10.914 1.00 76.94 641 SER A CA 1
ATOM 5227 C C . SER A 1 641 ? 0.183 20.519 12.041 1.00 76.94 641 SER A C 1
ATOM 5229 O O . SER A 1 641 ? 1.008 19.644 11.784 1.00 76.94 641 SER A O 1
ATOM 5231 N N . LYS A 1 642 ? -0.289 20.686 13.285 1.00 82.25 642 LYS A N 1
ATOM 5232 C CA . LYS A 1 642 ? 0.147 19.876 14.432 1.00 82.25 642 LYS A CA 1
ATOM 5233 C C . LYS A 1 642 ? -0.513 18.493 14.486 1.00 82.25 642 LYS A C 1
ATOM 5235 O O . LYS A 1 642 ? 0.050 17.603 15.119 1.00 82.25 642 LYS A O 1
ATOM 5240 N N . ALA A 1 643 ? -1.633 18.281 13.791 1.00 80.25 643 ALA A N 1
ATOM 5241 C CA . ALA A 1 643 ? -2.399 17.032 13.825 1.00 80.25 643 ALA A CA 1
ATOM 5242 C C . ALA A 1 643 ? -1.557 15.802 13.444 1.00 80.25 643 ALA A C 1
ATOM 5244 O O . ALA A 1 643 ? -1.637 14.745 14.068 1.00 80.25 643 ALA A O 1
ATOM 5245 N N . TYR A 1 644 ? -0.673 15.950 12.453 1.00 79.12 644 TYR A N 1
ATOM 5246 C CA . TYR A 1 644 ? 0.199 14.866 11.996 1.00 79.12 644 TYR A CA 1
ATOM 5247 C C . TYR A 1 644 ? 1.231 14.430 13.046 1.00 79.12 644 TYR A C 1
ATOM 5249 O O . TYR A 1 644 ? 1.650 13.271 13.038 1.00 79.12 644 TYR A O 1
ATOM 5257 N N . ARG A 1 645 ? 1.597 15.320 13.982 1.00 86.81 645 ARG A N 1
ATOM 5258 C CA . ARG A 1 645 ? 2.543 15.026 15.071 1.00 86.81 645 ARG A CA 1
ATOM 5259 C C . ARG A 1 645 ? 1.904 14.274 16.238 1.00 86.81 645 ARG A C 1
ATOM 5261 O O . ARG A 1 645 ? 2.630 13.706 17.042 1.00 86.81 645 ARG A O 1
ATOM 5268 N N . ILE A 1 646 ? 0.574 14.177 16.294 1.00 90.12 646 ILE A N 1
ATOM 5269 C CA . ILE A 1 646 ? -0.123 13.429 17.351 1.00 90.12 646 ILE A CA 1
ATOM 5270 C C . ILE A 1 646 ? 0.260 11.944 17.323 1.00 90.12 646 ILE A C 1
ATOM 5272 O O . ILE A 1 646 ? 0.505 11.349 18.365 1.00 90.12 646 ILE A O 1
ATOM 5276 N N . ARG A 1 647 ? 0.383 11.337 16.134 1.00 90.44 647 ARG A N 1
ATOM 5277 C CA . ARG A 1 647 ? 0.751 9.915 15.997 1.00 90.44 647 ARG A CA 1
ATOM 5278 C C . ARG A 1 647 ? 2.109 9.558 16.620 1.00 90.44 647 ARG A C 1
ATOM 5280 O O . ARG A 1 647 ? 2.147 8.573 17.353 1.00 90.44 647 ARG A O 1
ATOM 5287 N N . PRO A 1 648 ? 3.224 10.244 16.296 1.00 92.75 648 PRO A N 1
ATOM 5288 C CA . PRO A 1 648 ? 4.505 9.943 16.929 1.00 92.75 648 PRO A CA 1
ATOM 5289 C C . PRO A 1 648 ? 4.502 10.297 18.419 1.00 92.75 648 PRO A C 1
ATOM 5291 O O . PRO A 1 648 ? 5.000 9.502 19.204 1.00 92.75 648 PRO A O 1
ATOM 5294 N N . VAL A 1 649 ? 3.879 11.411 18.821 1.00 94.50 649 VAL A N 1
ATOM 5295 C CA . VAL A 1 649 ? 3.806 11.822 20.236 1.00 94.50 649 VAL A CA 1
ATOM 5296 C C . VAL A 1 649 ? 3.068 10.783 21.088 1.00 94.50 649 VAL A C 1
ATOM 5298 O O . VAL A 1 649 ? 3.600 10.338 22.101 1.00 94.50 649 VAL A O 1
ATOM 5301 N N . LEU A 1 650 ? 1.892 10.319 20.646 1.00 95.00 650 LEU A N 1
ATOM 5302 C CA . LEU A 1 650 ? 1.137 9.287 21.361 1.00 95.00 650 LEU A CA 1
ATOM 5303 C C . LEU A 1 650 ? 1.882 7.947 21.377 1.00 95.00 650 LEU A C 1
ATOM 5305 O O . LEU A 1 650 ? 1.846 7.237 22.375 1.00 95.00 650 LEU A O 1
ATOM 5309 N N . ALA A 1 651 ? 2.583 7.598 20.292 1.00 94.69 651 ALA A N 1
ATOM 5310 C CA . ALA A 1 651 ? 3.396 6.386 20.256 1.00 94.69 651 ALA A CA 1
ATOM 5311 C C . ALA A 1 651 ? 4.532 6.430 21.285 1.00 94.69 651 ALA A C 1
ATOM 5313 O O . ALA A 1 651 ? 4.766 5.423 21.946 1.00 94.69 651 ALA A O 1
ATOM 5314 N N . THR A 1 652 ? 5.210 7.571 21.434 1.00 96.44 652 THR A N 1
ATOM 5315 C CA . THR A 1 652 ? 6.261 7.760 22.443 1.00 96.44 652 THR A CA 1
ATOM 5316 C C . THR A 1 652 ? 5.701 7.651 23.858 1.00 96.44 652 THR A C 1
ATOM 5318 O O . THR A 1 652 ? 6.261 6.914 24.661 1.00 96.44 652 THR A O 1
ATOM 5321 N N . TRP A 1 653 ? 4.566 8.296 24.142 1.00 97.06 653 TRP A N 1
ATOM 5322 C CA . TRP A 1 653 ? 3.903 8.208 25.450 1.00 97.06 653 TRP A CA 1
ATOM 5323 C C . TRP A 1 653 ? 3.451 6.779 25.780 1.00 97.06 653 TRP A C 1
ATOM 5325 O O . TRP A 1 653 ? 3.746 6.252 26.845 1.00 97.06 653 TRP A O 1
ATOM 5335 N N . VAL A 1 654 ? 2.852 6.055 24.831 1.00 96.25 654 VAL A N 1
ATOM 5336 C CA . VAL A 1 654 ? 2.549 4.632 25.057 1.00 96.25 654 VAL A CA 1
ATOM 5337 C C . VAL A 1 654 ? 3.827 3.815 25.282 1.00 96.25 654 VAL A C 1
ATOM 5339 O O . VAL A 1 654 ? 3.808 2.860 26.050 1.00 96.25 654 VAL A O 1
ATOM 5342 N N . ARG A 1 655 ? 4.951 4.165 24.644 1.00 95.81 655 ARG A N 1
ATOM 5343 C CA . ARG A 1 655 ? 6.231 3.467 24.845 1.00 95.81 655 ARG A CA 1
ATOM 5344 C C . ARG A 1 655 ? 6.898 3.753 26.186 1.00 95.81 655 ARG A C 1
ATOM 5346 O O . ARG A 1 655 ? 7.691 2.911 26.598 1.00 95.81 655 ARG A O 1
ATOM 5353 N N . SER A 1 656 ? 6.572 4.849 26.874 1.00 96.25 656 SER A N 1
ATOM 5354 C CA . SER A 1 656 ? 6.999 5.029 28.267 1.00 96.25 656 SER A CA 1
ATOM 5355 C C . SER A 1 656 ? 6.207 4.140 29.228 1.00 96.25 656 SER A C 1
ATOM 5357 O O . SER A 1 656 ? 6.751 3.731 30.245 1.00 96.25 656 SER A O 1
ATOM 5359 N N . LEU A 1 657 ? 4.961 3.787 28.888 1.00 95.94 657 LEU A N 1
ATOM 5360 C CA . LEU A 1 657 ? 4.139 2.841 29.657 1.00 95.94 657 LEU A CA 1
ATOM 5361 C C . LEU A 1 657 ? 4.435 1.374 29.299 1.00 95.94 657 LEU A C 1
ATOM 5363 O O . LEU A 1 657 ? 4.411 0.500 30.158 1.00 95.94 657 LEU A O 1
ATOM 5367 N N . ILE A 1 658 ? 4.712 1.097 28.020 1.00 95.00 658 ILE A N 1
ATOM 5368 C CA . ILE A 1 658 ? 4.991 -0.241 27.481 1.00 95.00 658 ILE A CA 1
ATOM 5369 C C . ILE A 1 658 ? 6.320 -0.211 26.708 1.00 95.00 658 ILE A C 1
ATOM 5371 O O . ILE A 1 658 ? 6.336 -0.008 25.477 1.00 95.00 658 ILE A O 1
ATOM 5375 N N . PRO A 1 659 ? 7.448 -0.439 27.407 1.00 93.06 659 PRO A N 1
ATOM 5376 C CA . PRO A 1 659 ? 8.778 -0.354 26.822 1.00 93.06 659 PRO A CA 1
ATOM 5377 C C . PRO A 1 659 ? 8.965 -1.251 25.595 1.00 93.06 659 PRO A C 1
ATOM 5379 O O . PRO A 1 659 ? 8.464 -2.377 25.512 1.00 93.06 659 PRO A O 1
ATOM 5382 N N . TYR A 1 660 ? 9.736 -0.758 24.620 1.00 90.25 660 TYR A N 1
ATOM 5383 C CA . TYR A 1 660 ? 10.047 -1.505 23.395 1.00 90.25 660 TYR A CA 1
ATOM 5384 C C . TYR A 1 660 ? 10.734 -2.845 23.682 1.00 90.25 660 TYR A C 1
ATOM 5386 O O . TYR A 1 660 ? 10.412 -3.829 23.022 1.00 90.25 660 TYR A O 1
ATOM 5394 N N . LEU A 1 661 ? 11.618 -2.889 24.683 1.00 90.69 661 LEU A N 1
ATOM 5395 C CA . LEU A 1 661 ? 12.371 -4.087 25.063 1.00 90.69 661 LEU A CA 1
ATOM 5396 C C . LEU A 1 661 ? 11.457 -5.265 25.436 1.00 90.69 661 LEU A C 1
ATOM 5398 O O . LEU A 1 661 ? 11.754 -6.398 25.074 1.00 90.69 661 LEU A O 1
ATOM 5402 N N . HIS A 1 662 ? 10.313 -5.002 26.072 1.00 90.50 662 HIS A N 1
ATOM 5403 C CA . HIS A 1 662 ? 9.352 -6.044 26.455 1.00 90.50 662 HIS A CA 1
ATOM 5404 C C . HIS A 1 662 ? 8.404 -6.409 25.304 1.00 90.50 662 HIS A C 1
ATOM 5406 O O . HIS A 1 662 ? 7.955 -7.547 25.173 1.00 90.50 662 HIS A O 1
ATOM 5412 N N . ARG A 1 663 ? 8.080 -5.434 24.443 1.00 91.44 663 ARG A N 1
ATOM 5413 C CA . ARG A 1 663 ? 7.099 -5.584 23.355 1.00 91.44 663 ARG A CA 1
ATOM 5414 C C . ARG A 1 663 ? 7.635 -5.037 22.025 1.00 91.44 663 ARG A C 1
ATOM 5416 O O . ARG A 1 663 ? 7.099 -4.047 21.505 1.00 91.44 663 ARG A O 1
ATOM 5423 N N . PRO A 1 664 ? 8.645 -5.680 21.409 1.00 88.44 664 PRO A N 1
ATOM 5424 C CA . PRO A 1 664 ? 9.291 -5.161 20.199 1.00 88.44 664 PRO A CA 1
ATOM 5425 C C . PRO A 1 664 ? 8.388 -5.239 18.958 1.00 88.44 664 PRO A C 1
ATOM 5427 O O . PRO A 1 664 ? 8.429 -4.379 18.081 1.00 88.44 664 PRO A O 1
ATOM 5430 N N . SER A 1 665 ? 7.511 -6.246 18.897 1.00 88.19 665 SER A N 1
ATOM 5431 C CA . SER A 1 665 ? 6.583 -6.448 17.770 1.00 88.19 665 SER A CA 1
ATOM 5432 C C . SER A 1 665 ? 5.325 -5.575 17.836 1.00 88.19 665 SER A C 1
ATOM 5434 O O . SER A 1 665 ? 4.629 -5.413 16.826 1.00 88.19 665 SER A O 1
ATOM 5436 N N . LEU A 1 666 ? 5.041 -4.991 19.003 1.00 90.12 666 LEU A N 1
ATOM 5437 C CA . LEU A 1 666 ? 3.896 -4.117 19.211 1.00 90.12 666 LEU A CA 1
ATOM 5438 C C . LEU A 1 666 ? 4.070 -2.830 18.402 1.00 90.12 666 LEU A C 1
ATOM 5440 O O . LEU A 1 666 ? 5.128 -2.203 18.380 1.00 90.12 666 LEU A O 1
ATOM 5444 N N . ARG A 1 667 ? 3.007 -2.405 17.728 1.00 89.62 667 ARG A N 1
ATOM 5445 C CA . ARG A 1 667 ? 2.963 -1.102 17.064 1.00 89.62 667 ARG A CA 1
ATOM 5446 C C . ARG A 1 667 ? 1.949 -0.249 17.807 1.00 89.62 667 ARG A C 1
ATOM 5448 O O . ARG A 1 667 ? 0.762 -0.447 17.547 1.00 89.62 667 ARG A O 1
ATOM 5455 N N . PRO A 1 668 ? 2.373 0.703 18.661 1.00 90.00 668 PRO A N 1
ATOM 5456 C CA . PRO A 1 668 ? 1.453 1.442 19.524 1.00 90.00 668 PRO A CA 1
ATOM 5457 C C . PRO A 1 668 ? 0.250 2.035 18.777 1.00 90.00 668 PRO A C 1
ATOM 5459 O O . PRO A 1 668 ? -0.898 1.948 19.207 1.00 90.00 668 PRO A O 1
ATOM 5462 N N . ASN A 1 669 ? 0.493 2.518 17.555 1.00 89.50 669 ASN A N 1
ATOM 5463 C CA . ASN A 1 669 ? -0.543 3.154 16.747 1.00 89.50 669 ASN A CA 1
ATOM 5464 C C . ASN A 1 669 ? -1.576 2.209 16.112 1.00 89.50 669 ASN A C 1
ATOM 5466 O O . ASN A 1 669 ? -2.602 2.669 15.608 1.00 89.50 669 ASN A O 1
ATOM 5470 N N . HIS A 1 670 ? -1.299 0.906 16.086 1.00 89.06 670 HIS A N 1
ATOM 5471 C CA . HIS A 1 670 ? -2.177 -0.109 15.505 1.00 89.06 670 HIS A CA 1
ATOM 5472 C C . HIS A 1 670 ? -2.621 -1.181 16.505 1.00 89.06 670 HIS A C 1
ATOM 5474 O O . HIS A 1 670 ? -3.558 -1.910 16.186 1.00 89.06 670 HIS A O 1
ATOM 5480 N N . GLY A 1 671 ? -2.017 -1.242 17.698 1.00 93.88 671 GLY A N 1
ATOM 5481 C CA . GLY A 1 671 ? -2.377 -2.203 18.743 1.00 93.88 671 GLY A CA 1
ATOM 5482 C C . GLY A 1 671 ? -3.852 -2.130 19.130 1.00 93.88 671 GLY A C 1
ATOM 5483 O O . GLY A 1 671 ? -4.520 -3.157 19.144 1.00 93.88 671 GLY A O 1
ATOM 5484 N N . TRP A 1 672 ? -4.398 -0.918 19.295 1.00 95.56 672 TRP A N 1
ATOM 5485 C CA . TRP A 1 672 ? -5.807 -0.706 19.655 1.00 95.56 672 TRP A CA 1
ATOM 5486 C C . TRP A 1 672 ? -6.776 -1.299 18.646 1.00 95.56 672 TRP A C 1
ATOM 5488 O O . TRP A 1 672 ? -7.769 -1.914 19.005 1.00 95.56 672 TRP A O 1
ATOM 5498 N N . ARG A 1 673 ? -6.467 -1.141 17.361 1.00 94.00 673 ARG A N 1
ATOM 5499 C CA . ARG A 1 673 ? -7.308 -1.657 16.288 1.00 94.00 673 ARG A CA 1
ATOM 5500 C C . ARG A 1 673 ? -7.314 -3.181 16.247 1.00 94.00 673 ARG A C 1
ATOM 5502 O O . ARG A 1 673 ? -8.347 -3.762 15.934 1.00 94.00 673 ARG A O 1
ATOM 5509 N N . HIS A 1 674 ? -6.167 -3.807 16.507 1.00 94.31 674 HIS A N 1
ATOM 5510 C CA . HIS A 1 674 ? -6.092 -5.259 16.633 1.00 94.31 674 HIS A CA 1
ATOM 5511 C C . HIS A 1 674 ? -6.906 -5.729 17.838 1.00 94.31 674 HIS A C 1
ATOM 5513 O O . HIS A 1 674 ? -7.754 -6.597 17.671 1.00 94.31 674 HIS A O 1
ATOM 5519 N N . LEU A 1 675 ? -6.738 -5.071 18.988 1.00 96.19 675 LEU A N 1
ATOM 5520 C CA . LEU A 1 675 ? -7.456 -5.427 20.205 1.00 96.19 675 LEU A CA 1
ATOM 5521 C C . LEU A 1 675 ? -8.965 -5.267 20.028 1.00 96.19 675 LEU A C 1
ATOM 5523 O O . LEU A 1 675 ? -9.702 -6.197 20.312 1.00 96.19 675 LEU A O 1
ATOM 5527 N N . PHE A 1 676 ? -9.436 -4.143 19.489 1.00 96.88 676 PHE A N 1
ATOM 5528 C CA . PHE A 1 676 ? -10.864 -3.936 19.256 1.00 96.88 676 PHE A CA 1
ATOM 5529 C C . PHE A 1 676 ? -11.460 -4.980 18.303 1.00 96.88 676 PHE A C 1
ATOM 5531 O O . PHE A 1 676 ? -12.571 -5.450 18.525 1.00 96.88 676 PHE A O 1
ATOM 5538 N N . GLU A 1 677 ? -10.730 -5.395 17.261 1.00 95.38 677 GLU A N 1
ATOM 5539 C CA . GLU A 1 677 ? -11.195 -6.475 16.384 1.00 95.38 677 GLU A CA 1
ATOM 5540 C C . GLU A 1 677 ? -11.302 -7.818 17.122 1.00 95.38 677 GLU A C 1
ATOM 5542 O O . GLU A 1 677 ? -12.278 -8.544 16.917 1.00 95.38 677 GLU A O 1
ATOM 5547 N N . ASP A 1 678 ? -10.333 -8.128 17.985 1.00 95.44 678 ASP A N 1
ATOM 5548 C CA . ASP A 1 678 ? -10.350 -9.328 18.823 1.00 95.44 678 ASP A CA 1
ATOM 5549 C C . ASP A 1 678 ? -11.490 -9.268 19.861 1.00 95.44 678 ASP A C 1
ATOM 5551 O O . ASP A 1 678 ? -12.191 -10.261 20.051 1.00 95.44 678 ASP A O 1
ATOM 5555 N N . LEU A 1 679 ? -11.757 -8.098 20.457 1.00 96.69 679 LEU A N 1
ATOM 5556 C CA . LEU A 1 679 ? -12.891 -7.861 21.362 1.00 96.69 679 LEU A CA 1
ATOM 5557 C C . LEU A 1 679 ? -14.232 -8.056 20.649 1.00 96.69 679 LEU A C 1
ATOM 5559 O O . LEU A 1 679 ? -15.080 -8.794 21.139 1.00 96.69 679 LEU A O 1
ATOM 5563 N N . CYS A 1 680 ? -14.398 -7.489 19.452 1.00 96.50 680 CYS A N 1
ATOM 5564 C CA . CYS A 1 680 ? -15.599 -7.690 18.639 1.00 96.50 680 CYS A CA 1
ATOM 5565 C C . CYS A 1 680 ? -15.822 -9.175 18.311 1.00 96.50 680 CYS A C 1
ATOM 5567 O O . CYS A 1 680 ? -16.955 -9.644 18.296 1.00 96.50 680 CYS A O 1
ATOM 5569 N N . ARG A 1 681 ? -14.748 -9.931 18.029 1.00 95.25 681 ARG A N 1
ATOM 5570 C CA . ARG A 1 681 ? -14.826 -11.386 17.799 1.00 95.25 681 ARG A CA 1
ATOM 5571 C C . ARG A 1 681 ? -15.221 -12.137 19.067 1.00 95.25 681 ARG A C 1
ATOM 5573 O O . ARG A 1 681 ? -16.097 -12.992 18.999 1.00 95.25 681 ARG A O 1
ATOM 5580 N N . ARG A 1 682 ? -14.586 -11.816 20.198 1.00 95.50 682 ARG A N 1
ATOM 5581 C CA . ARG A 1 682 ? -14.876 -12.397 21.517 1.00 95.50 682 ARG A CA 1
ATOM 5582 C C . ARG A 1 682 ? -16.335 -12.181 21.911 1.00 95.50 682 ARG A C 1
ATOM 5584 O O . ARG A 1 682 ? -16.968 -13.100 22.419 1.00 95.50 682 ARG A O 1
ATOM 5591 N N . ASP A 1 683 ? -16.847 -10.982 21.663 1.00 96.25 683 ASP A N 1
ATOM 5592 C CA . ASP A 1 683 ? -18.185 -10.554 22.073 1.00 96.25 683 ASP A CA 1
ATOM 5593 C C . ASP A 1 683 ? -19.253 -10.797 20.992 1.00 96.25 683 ASP A C 1
ATOM 5595 O O . ASP A 1 683 ? -20.380 -10.337 21.120 1.00 96.25 683 ASP A O 1
ATOM 5599 N N . LEU A 1 684 ? -18.916 -11.578 19.957 1.00 94.06 684 LEU A N 1
ATOM 5600 C CA . LEU A 1 684 ? -19.836 -12.054 18.918 1.00 94.06 684 LEU A CA 1
ATOM 5601 C C . LEU A 1 684 ? -20.526 -10.944 18.107 1.00 94.06 684 LEU A C 1
ATOM 5603 O O . LEU A 1 684 ? -21.596 -11.172 17.541 1.00 94.06 684 LEU A O 1
ATOM 5607 N N . MET A 1 685 ? -19.873 -9.786 17.970 1.00 95.31 685 MET A N 1
ATOM 5608 C CA . MET A 1 685 ? -20.327 -8.730 17.070 1.00 95.31 685 MET A CA 1
ATOM 5609 C C . MET A 1 685 ? -20.402 -9.265 15.637 1.00 95.31 685 MET A C 1
ATOM 5611 O O . MET A 1 685 ? -19.439 -9.861 15.131 1.00 95.31 685 MET A O 1
ATOM 5615 N N . ASP A 1 686 ? -21.537 -9.002 14.986 1.00 91.69 686 ASP A N 1
ATOM 5616 C CA . ASP A 1 686 ? -21.787 -9.350 13.589 1.00 91.69 686 ASP A CA 1
ATOM 5617 C C . ASP A 1 686 ? -20.619 -8.931 12.676 1.00 91.69 686 ASP A C 1
ATOM 5619 O O . ASP A 1 686 ? -20.006 -7.874 12.851 1.00 91.69 686 ASP A O 1
ATOM 5623 N N . GLU A 1 687 ? -20.275 -9.784 11.708 1.00 89.94 687 GLU A N 1
ATOM 5624 C CA . GLU A 1 687 ? -19.093 -9.577 10.872 1.00 89.94 687 GLU A CA 1
ATOM 5625 C C . GLU A 1 687 ? -19.212 -8.339 9.980 1.00 89.94 687 GLU A C 1
ATOM 5627 O O . GLU A 1 687 ? -18.217 -7.620 9.834 1.00 89.94 687 GLU A O 1
ATOM 5632 N N . ASP A 1 688 ? -20.399 -8.060 9.439 1.00 87.25 688 ASP A N 1
ATOM 5633 C CA . ASP A 1 688 ? -20.630 -6.899 8.583 1.00 87.25 688 ASP A CA 1
ATOM 5634 C C . ASP A 1 688 ? -20.609 -5.613 9.420 1.00 87.25 688 ASP A C 1
ATOM 5636 O O . ASP A 1 688 ? -19.929 -4.651 9.048 1.00 87.25 688 ASP A O 1
ATOM 5640 N N . ALA A 1 689 ? -21.236 -5.614 10.603 1.00 90.75 689 ALA A N 1
ATOM 5641 C CA . ALA A 1 689 ? -21.160 -4.498 11.551 1.00 90.75 689 ALA A CA 1
ATOM 5642 C C . ALA A 1 689 ? -19.712 -4.223 11.999 1.00 90.75 689 ALA A C 1
ATOM 5644 O O . ALA A 1 689 ? -19.231 -3.087 11.923 1.00 90.75 689 ALA A O 1
ATOM 5645 N N . ARG A 1 690 ? -18.970 -5.269 12.385 1.00 92.69 690 ARG A N 1
ATOM 5646 C CA . ARG A 1 690 ? -17.551 -5.187 12.764 1.00 92.69 690 ARG A CA 1
ATOM 5647 C C . ARG A 1 690 ? -16.697 -4.651 11.620 1.00 92.69 690 ARG A C 1
ATOM 5649 O O . ARG A 1 690 ? -15.859 -3.769 11.827 1.00 92.69 690 ARG A O 1
ATOM 5656 N N . ALA A 1 691 ? -16.871 -5.185 10.410 1.00 89.31 691 ALA A N 1
ATOM 5657 C CA . ALA A 1 691 ? -16.132 -4.747 9.231 1.00 89.31 691 ALA A CA 1
ATOM 5658 C C . ALA A 1 691 ? -16.429 -3.277 8.909 1.00 89.31 691 ALA A C 1
ATOM 5660 O O . ALA A 1 691 ? -15.490 -2.519 8.645 1.00 89.31 691 ALA A O 1
ATOM 5661 N N . TYR A 1 692 ? -17.694 -2.862 9.004 1.00 89.38 692 TYR A N 1
ATOM 5662 C CA . TYR A 1 692 ? -18.124 -1.484 8.801 1.00 89.38 692 TYR A CA 1
ATOM 5663 C C . TYR A 1 692 ? -17.520 -0.529 9.841 1.00 89.38 692 TYR A C 1
ATOM 5665 O O . TYR A 1 692 ? -16.859 0.434 9.451 1.00 89.38 692 TYR A O 1
ATOM 5673 N N . ILE A 1 693 ? -17.651 -0.819 11.143 1.00 91.25 693 ILE A N 1
ATOM 5674 C CA . ILE A 1 693 ? -17.121 0.011 12.245 1.00 91.25 693 ILE A CA 1
ATOM 5675 C C . ILE A 1 693 ? -15.599 0.158 12.140 1.00 91.25 693 ILE A C 1
ATOM 5677 O O . ILE A 1 693 ? -15.051 1.254 12.289 1.00 91.25 693 ILE A O 1
ATOM 5681 N N . LEU A 1 694 ? -14.897 -0.925 11.800 1.00 89.50 694 LEU A N 1
ATOM 5682 C CA . LEU A 1 694 ? -13.461 -0.876 11.559 1.00 89.50 694 LEU A CA 1
ATOM 5683 C C . LEU A 1 694 ? -13.119 -0.167 10.235 1.00 89.50 694 LEU A C 1
ATOM 5685 O O . LEU A 1 694 ? -11.983 0.277 10.069 1.00 89.50 694 LEU A O 1
ATOM 5689 N N . GLY A 1 695 ? -14.024 -0.051 9.266 1.00 85.50 695 GLY A N 1
ATOM 5690 C CA . GLY A 1 695 ? -13.705 0.423 7.916 1.00 85.50 695 GLY A CA 1
ATOM 5691 C C . GLY A 1 695 ? -12.801 -0.563 7.166 1.00 85.50 695 GLY A C 1
ATOM 5692 O O . GLY A 1 695 ? -11.758 -0.186 6.618 1.00 85.50 695 GLY A O 1
ATOM 5693 N N . ARG A 1 696 ? -13.129 -1.859 7.235 1.00 83.00 696 ARG A N 1
ATOM 5694 C CA . ARG A 1 696 ? -12.524 -2.923 6.422 1.00 83.00 696 ARG A CA 1
ATOM 5695 C C . ARG A 1 696 ? -13.344 -3.115 5.142 1.00 83.00 696 ARG A C 1
ATOM 5697 O O . ARG A 1 696 ? -14.562 -3.021 5.152 1.00 83.00 696 ARG A O 1
ATOM 5704 N N . SER A 1 697 ? -12.652 -3.378 4.036 1.00 72.75 697 SER A N 1
ATOM 5705 C CA . SER A 1 697 ? -13.283 -3.778 2.774 1.00 72.75 697 SER A CA 1
ATOM 5706 C C . SER A 1 697 ? -13.749 -5.233 2.886 1.00 72.75 697 SER A C 1
ATOM 5708 O O . SER A 1 697 ? -12.958 -6.102 3.256 1.00 72.75 697 SER A O 1
ATOM 5710 N N . VAL A 1 698 ? -15.022 -5.471 2.572 1.00 64.75 698 VAL A N 1
ATOM 5711 C CA . VAL A 1 698 ? -15.671 -6.790 2.482 1.00 64.75 698 VAL A CA 1
ATOM 5712 C C . VAL A 1 698 ? -16.090 -7.036 1.025 1.00 64.75 698 VAL A C 1
ATOM 5714 O O . VAL A 1 698 ? -17.251 -7.262 0.710 1.00 64.75 698 VAL A O 1
ATOM 5717 N N . GLY A 1 699 ? -15.124 -6.951 0.102 1.00 58.62 699 GLY A N 1
ATOM 5718 C CA . GLY A 1 699 ? -15.334 -7.208 -1.329 1.00 58.62 699 GLY A CA 1
ATOM 5719 C C . GLY A 1 699 ? -16.096 -6.104 -2.084 1.00 58.62 699 GLY A C 1
ATOM 5720 O O . GLY A 1 699 ? -16.886 -5.352 -1.520 1.00 58.62 699 GLY A O 1
ATOM 5721 N N . ALA A 1 700 ? -15.861 -6.020 -3.399 1.00 57.12 700 ALA A N 1
ATOM 5722 C CA . ALA A 1 700 ? -16.199 -4.843 -4.207 1.00 57.12 700 ALA A CA 1
ATOM 5723 C C . ALA A 1 700 ? -17.697 -4.471 -4.253 1.00 57.12 700 ALA A C 1
ATOM 5725 O O . ALA A 1 700 ? -18.009 -3.287 -4.322 1.00 57.12 700 ALA A O 1
ATOM 5726 N N . SER A 1 701 ? -18.625 -5.436 -4.202 1.00 57.53 701 SER A N 1
ATOM 5727 C CA . SER A 1 701 ? -20.066 -5.143 -4.316 1.00 57.53 701 SER A CA 1
ATOM 5728 C C . SER A 1 701 ? -20.726 -4.725 -3.000 1.00 57.53 701 SER A C 1
ATOM 5730 O O . SER A 1 701 ? -21.651 -3.920 -3.022 1.00 57.53 701 SER A O 1
ATOM 5732 N N . ARG A 1 702 ? -20.263 -5.226 -1.845 1.00 59.09 702 ARG A N 1
ATOM 5733 C CA . ARG A 1 702 ? -20.870 -4.928 -0.531 1.00 59.09 702 ARG A CA 1
ATOM 5734 C C . ARG A 1 702 ? -20.357 -3.632 0.091 1.00 59.09 702 ARG A C 1
ATOM 5736 O O . ARG A 1 702 ? -21.002 -3.089 0.976 1.00 59.09 702 ARG A O 1
ATOM 5743 N N . GLU A 1 703 ? -19.224 -3.111 -0.378 1.00 60.56 703 GLU A N 1
ATOM 5744 C CA . GLU A 1 703 ? -18.571 -1.929 0.200 1.00 60.56 703 GLU A CA 1
ATOM 5745 C C . GLU A 1 703 ? -19.430 -0.655 0.205 1.00 60.56 703 GLU A C 1
ATOM 5747 O O . GLU A 1 703 ? -19.235 0.185 1.086 1.00 60.56 703 GLU A O 1
ATOM 5752 N N . LEU A 1 704 ? -20.352 -0.500 -0.753 1.00 60.47 704 LEU A N 1
ATOM 5753 C CA . LEU A 1 704 ? -21.157 0.717 -0.929 1.00 60.47 704 LEU A CA 1
ATOM 5754 C C . LEU A 1 704 ? -22.576 0.625 -0.335 1.00 60.47 704 LEU A C 1
ATOM 5756 O O . LEU A 1 704 ? -23.187 1.664 -0.095 1.00 60.47 704 LEU A O 1
ATOM 5760 N N . TYR A 1 705 ? -23.085 -0.579 -0.056 1.00 62.91 705 TYR A N 1
ATOM 5761 C CA . TYR A 1 705 ? -24.411 -0.790 0.540 1.00 62.91 705 TYR A CA 1
ATOM 5762 C C . TYR A 1 705 ? -24.355 -0.789 2.078 1.00 62.91 705 TYR A C 1
ATOM 5764 O O . TYR A 1 705 ? -23.287 -0.921 2.671 1.00 62.91 705 TYR A O 1
ATOM 5772 N N . GLY A 1 706 ? -25.507 -0.612 2.739 1.00 63.25 706 GLY A N 1
ATOM 5773 C CA . GLY A 1 706 ? -25.598 -0.653 4.208 1.00 63.25 706 GLY A CA 1
ATOM 5774 C C . GLY A 1 706 ? -25.033 0.584 4.918 1.00 63.25 706 GLY A C 1
ATOM 5775 O O . GLY A 1 706 ? -24.586 0.499 6.058 1.00 63.25 706 GLY A O 1
ATOM 5776 N N . ARG A 1 707 ? -25.023 1.738 4.241 1.00 74.06 707 ARG A N 1
ATOM 5777 C CA . ARG A 1 707 ? -24.469 2.999 4.767 1.00 74.06 707 ARG A CA 1
ATOM 5778 C C . ARG A 1 707 ? -25.519 4.061 5.074 1.00 74.06 707 ARG A C 1
ATOM 5780 O O . ARG A 1 707 ? -25.132 5.147 5.493 1.00 74.06 707 ARG A O 1
ATOM 5787 N N . SER A 1 708 ? -26.800 3.785 4.829 1.00 83.56 708 SER A N 1
ATOM 5788 C CA . SER A 1 708 ? -27.918 4.687 5.125 1.00 83.56 708 SER A CA 1
ATOM 5789 C C . SER A 1 708 ? -28.239 4.719 6.620 1.00 83.56 708 SER A C 1
ATOM 5791 O O . SER A 1 708 ? -27.765 3.886 7.393 1.00 83.56 708 SER A O 1
ATOM 5793 N N . ASP A 1 709 ? -29.073 5.676 7.017 1.00 88.00 709 ASP A N 1
ATOM 5794 C CA . ASP A 1 709 ? -29.443 5.912 8.419 1.00 88.00 709 ASP A CA 1
ATOM 5795 C C . ASP A 1 709 ? -30.169 4.711 9.035 1.00 88.00 709 ASP A C 1
ATOM 5797 O O . ASP A 1 709 ? -29.989 4.419 10.211 1.00 88.00 709 ASP A O 1
ATOM 5801 N N . ILE A 1 710 ? -30.870 3.929 8.206 1.00 89.50 710 ILE A N 1
ATOM 5802 C CA . ILE A 1 710 ? -31.547 2.672 8.574 1.00 89.50 710 ILE A CA 1
ATOM 5803 C C . ILE A 1 710 ? -30.607 1.685 9.292 1.00 89.50 710 ILE A C 1
ATOM 5805 O O . ILE A 1 710 ? -31.054 0.905 10.128 1.00 89.50 710 ILE A O 1
ATOM 5809 N N . MET A 1 711 ? -29.304 1.709 8.994 1.00 89.50 711 MET A N 1
ATOM 5810 C CA . MET A 1 711 ? -28.334 0.795 9.608 1.00 89.50 711 MET A CA 1
ATOM 5811 C C . MET A 1 711 ? -27.819 1.278 10.969 1.00 89.50 711 MET A C 1
ATOM 5813 O O . MET A 1 711 ? -27.269 0.474 11.722 1.00 89.50 711 MET A O 1
ATOM 5817 N N . LEU A 1 712 ? -27.974 2.565 11.302 1.00 93.75 712 LEU A N 1
ATOM 5818 C CA . LEU A 1 712 ? -27.393 3.157 12.511 1.00 93.75 712 LEU A CA 1
ATOM 5819 C C . LEU A 1 712 ? -27.874 2.475 13.803 1.00 93.75 712 LEU A C 1
ATOM 5821 O O . LEU A 1 712 ? -27.004 2.107 14.598 1.00 93.75 712 LEU A O 1
ATOM 5825 N N . PRO A 1 713 ? -29.179 2.189 14.004 1.00 94.69 713 PRO A N 1
ATOM 5826 C CA . PRO A 1 713 ? -29.634 1.494 15.209 1.00 94.69 713 PRO A CA 1
ATOM 5827 C C . PRO A 1 713 ? -29.025 0.093 15.357 1.00 94.69 713 PRO A C 1
ATOM 5829 O O . PRO A 1 713 ? -28.608 -0.291 16.447 1.00 94.69 713 PRO A O 1
ATOM 5832 N N . GLY A 1 714 ? -28.904 -0.655 14.253 1.00 94.06 714 GLY A N 1
ATOM 5833 C CA . GLY A 1 714 ? -28.274 -1.978 14.251 1.00 94.06 714 GLY A CA 1
ATOM 5834 C C . GLY A 1 714 ? -26.781 -1.919 14.581 1.00 94.06 714 GLY A C 1
ATOM 5835 O O . GLY A 1 714 ? -26.277 -2.757 15.325 1.00 94.06 714 GLY A O 1
ATOM 5836 N N . LEU A 1 715 ? -26.077 -0.896 14.089 1.00 94.44 715 LEU A N 1
ATOM 5837 C CA . LEU A 1 715 ? -24.673 -0.660 14.429 1.00 94.44 715 LEU A CA 1
ATOM 5838 C C . LEU A 1 715 ? -24.497 -0.278 15.902 1.00 94.44 715 LEU A C 1
ATOM 5840 O O . LEU A 1 715 ? -23.554 -0.753 16.529 1.00 94.44 715 LEU A O 1
ATOM 5844 N N . ALA A 1 716 ? -25.386 0.548 16.461 1.00 96.00 716 ALA A N 1
ATOM 5845 C CA . ALA A 1 716 ? -25.364 0.888 17.883 1.00 96.00 716 ALA A CA 1
ATOM 5846 C C . ALA A 1 716 ? -25.612 -0.345 18.761 1.00 96.00 716 ALA A C 1
ATOM 5848 O O . ALA A 1 716 ? -24.824 -0.607 19.665 1.00 96.00 716 ALA A O 1
ATOM 5849 N N . ALA A 1 717 ? -26.618 -1.159 18.426 1.00 95.62 717 ALA A N 1
ATOM 5850 C CA . ALA A 1 717 ? -26.884 -2.420 19.117 1.00 95.62 717 ALA A CA 1
ATOM 5851 C C . ALA A 1 717 ? -25.713 -3.412 19.007 1.00 95.62 717 ALA A C 1
ATOM 5853 O O . ALA A 1 717 ? -25.431 -4.149 19.947 1.00 95.62 717 ALA A O 1
ATOM 5854 N N . ALA A 1 718 ? -25.010 -3.432 17.870 1.00 95.69 718 ALA A N 1
ATOM 5855 C CA . ALA A 1 718 ? -23.794 -4.220 17.711 1.00 95.69 718 ALA A CA 1
ATOM 5856 C C . ALA A 1 718 ? -22.655 -3.685 18.595 1.00 95.69 718 ALA A C 1
ATOM 5858 O O . ALA A 1 718 ? -21.954 -4.473 19.223 1.00 95.69 718 ALA A O 1
ATOM 5859 N N . MET A 1 719 ? -22.475 -2.360 18.665 1.00 96.62 719 MET A N 1
ATOM 5860 C CA . MET A 1 719 ? -21.456 -1.720 19.505 1.00 96.62 719 MET A CA 1
ATOM 5861 C C . MET A 1 719 ? -21.661 -2.029 20.992 1.00 96.62 719 MET A C 1
ATOM 5863 O O . MET A 1 719 ? -20.684 -2.298 21.683 1.00 96.62 719 MET A O 1
ATOM 5867 N N . ASP A 1 720 ? -22.910 -2.075 21.457 1.00 95.38 720 ASP A N 1
ATOM 5868 C CA . ASP A 1 720 ? -23.263 -2.382 22.852 1.00 95.38 720 ASP A CA 1
ATOM 5869 C C . ASP A 1 720 ? -22.873 -3.799 23.299 1.00 95.38 720 ASP A C 1
ATOM 5871 O O . ASP A 1 720 ? -22.819 -4.078 24.495 1.00 95.38 720 ASP A O 1
ATOM 5875 N N . GLN A 1 721 ? -22.589 -4.706 22.359 1.00 95.81 721 GLN A N 1
ATOM 5876 C CA . GLN A 1 721 ? -22.114 -6.054 22.683 1.00 95.81 721 GLN A CA 1
ATOM 5877 C C . GLN A 1 721 ? -20.669 -6.046 23.188 1.00 95.81 721 GLN A C 1
ATOM 5879 O O . GLN A 1 721 ? -20.279 -6.945 23.934 1.00 95.81 721 GLN A O 1
ATOM 5884 N N . VAL A 1 722 ? -19.869 -5.051 22.787 1.00 96.00 722 VAL A N 1
ATOM 5885 C CA . VAL A 1 722 ? -18.476 -4.941 23.223 1.00 96.00 722 VAL A CA 1
ATOM 5886 C C . VAL A 1 722 ? -18.461 -4.606 24.708 1.00 96.00 722 VAL A C 1
ATOM 5888 O O . VAL A 1 722 ? -18.988 -3.589 25.145 1.00 96.00 722 VAL A O 1
ATOM 5891 N N . ARG A 1 723 ? -17.858 -5.476 25.517 1.00 95.31 723 ARG A N 1
ATOM 5892 C CA . ARG A 1 723 ? -17.832 -5.258 26.968 1.00 95.31 723 ARG A CA 1
ATOM 5893 C C . ARG A 1 723 ? -16.889 -4.102 27.337 1.00 95.31 723 ARG A C 1
ATOM 5895 O O . ARG A 1 723 ? -15.784 -4.047 26.787 1.00 95.31 723 ARG A O 1
ATOM 5902 N N . PRO A 1 724 ? -17.276 -3.225 28.286 1.00 95.00 724 PRO A N 1
ATOM 5903 C CA . PRO A 1 724 ? -16.384 -2.213 28.846 1.00 95.00 724 PRO A CA 1
ATOM 5904 C C . PRO A 1 724 ? -15.097 -2.809 29.427 1.00 95.00 724 PRO A C 1
ATOM 5906 O O . PRO A 1 724 ? -15.078 -3.956 29.876 1.00 95.00 724 PRO A O 1
ATOM 5909 N N . PHE A 1 725 ? -14.027 -2.016 29.438 1.00 94.12 725 PHE A N 1
ATOM 5910 C CA . PHE A 1 725 ? -12.813 -2.349 30.185 1.00 94.12 725 PHE A CA 1
ATOM 5911 C C . PHE A 1 725 ? -13.047 -2.149 31.691 1.00 94.12 725 PHE A C 1
ATOM 5913 O O . PHE A 1 725 ? -13.722 -1.203 32.092 1.00 94.12 725 PHE A O 1
ATOM 5920 N N . GLU A 1 726 ? -12.456 -3.009 32.521 1.00 87.81 726 GLU A N 1
ATOM 5921 C CA . GLU A 1 726 ? -12.479 -2.896 33.988 1.00 87.81 726 GLU A CA 1
ATOM 5922 C C . GLU A 1 726 ? -11.370 -1.934 34.460 1.00 87.81 726 GLU A C 1
ATOM 5924 O O . GLU A 1 726 ? -10.301 -2.351 34.917 1.00 87.81 726 GLU A O 1
ATOM 5929 N N . ILE A 1 727 ? -11.583 -0.628 34.261 1.00 84.31 727 ILE A N 1
ATOM 5930 C CA . ILE A 1 727 ? -10.559 0.422 34.438 1.00 84.31 727 ILE A CA 1
ATOM 5931 C C . ILE A 1 727 ? -10.820 1.372 35.586 1.00 84.31 727 ILE A C 1
ATOM 5933 O O . ILE A 1 727 ? -11.928 1.952 35.654 1.00 84.31 727 ILE A O 1
#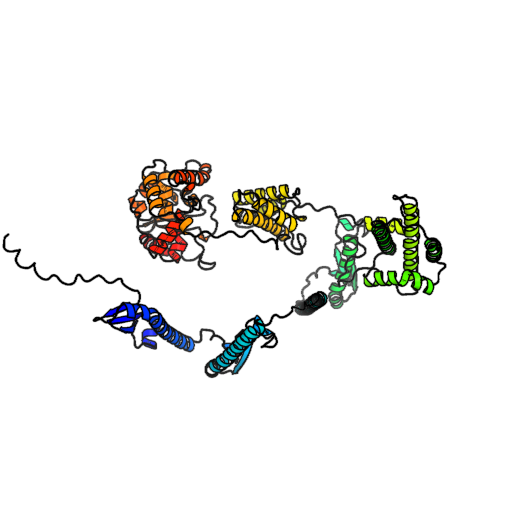

Sequence (727 aa):
MYQWLKHRVFNIRRVGRKMEKVPYLASQNGRFFAKVKIPRRLRYLHFAGAAELKRALGSDRDEAIKQLPAVLDELREKIRMARQIEAAKTGLEKIPYLLNRDGRFFARVKIPRSLRHDNFGGSTELRQPLGGDRGEAIKRLPAILDEWWEKIKLAKQRHTETAIRPEIFNPKTVGQIIARDYLAQMKANDEFRSQALSEWDDAAIDEAAEKIPNLLEQRGRFYARIKIPLYLRDDHFAGAHELRRPLGGDRKRAIGLLPSVLQELREKIDFVRHGGEGALGPGGARHPKSLASIVAADYLVQIKADLELRGGAVFQSDNAVALHKDHWMRGYLGVLNDEELRRLVGNRIEIARRQGWHVCEYGSLEWRNLARGLCISSYEVMARQDERNRNIFDGKPDHPLLQKGIARVLRTKKAPIRILTFVQIIDAELKYRSMGRDPRRLAAYTVEKFRHHAQEFAIFRNSDNALTVTAKEALLWRHQLLSTRSLANSTVKQKIQNIKTILNWARYHEPGIVFPHGNPLAGVRPPQSIRQPSHLRTYTLEEATTILRAARLEKEPIFRWIPFLCAYSGMRIGEAAFLEKEDFFQHLDRWYWQVSTIGGRSLKTASSQRRIPVHPALIAEGFMDFVFTVKKGPLFYRKRSKAYRIRPVLATWVRSLIPYLHRPSLRPNHGWRHLFEDLCRRDLMDEDARAYILGRSVGASRELYGRSDIMLPGLAAAMDQVRPFEI

Foldseek 3Di:
DPPPPDPDDDDDDDPDDPDDDDPQWDDDPQWIKRKDAADQVLCVPPNVNDRIDIDTQGNDDVSSVVCRVVVVVVRVVSSVVSVVVVVVVVVPDDDPQWDDDPQWIKGKDAAPPLLQVPQPPNDGIDIDTQGNDPVSSVVVRVVVVVVVVVSSVVSVVVSVVVVPDDDDDPDDDPVVVVVVVVVVVVVVVVVVVVVVVVVVVVVPPDDDDDDDPQWDDDPQWIKGKDAAPPVCQVPPPVNDGMDIDTQGNDPVSSVVCRVVVVVVRVVSNVCSVVVDQQDQDVPRATAAHDLLQLLLVLLVVLLVVVVVVVVPDDDDDDPPLVVVLVLLVCLLVVVDDLVSLCVVCVVSVVVCVVSNHDDDDRPDPVVSSSSSSNSLSVNQSSVCVVCVNVVRNPDDRPDPSNVVNNCVVVPPDPDDPDADFLLNLLVVVQVVQVDDDPRPHDDPVVSVVLVVLLVVLCVQVVHRRLLPDALVSLVVVLVVQVVPVPDALVRSLVSLVSSQVSLVSVCVVPPCPRPVVDGNNPPPDGDDHDDDDLVLAADDLVLLLLQQVVLLPDPQCLSNPLSVVCLLQVEFSLLVLQDWLVQWDDDPHWIWGWRDCPPNNDDPDLLRTAIATDFVVCVVSCVVVLSVPDDGGGSRDDDPVCSVVSQVVNQVVSCVSPPCVNRVNYDSRNNSNSNNLVLLVVLVQDPLLSCSSNSHDPDDPCSPPLHDPVNVVVSRVSSNSRDDRPD

Secondary structure (DSSP, 8-state):
--SS-SS---------------TTEEEETTEEEEEEEPPHHHHHHHSTT-SEEEEEEES-HHHHHHHHHHHHHHHHHHHHHHHHHHHHHTT-S--TTEEEETTEEEEEEEPPGGGHHHHHTT-SEEEEEEES-HHHHHHHHHHHHHHHHHHHHHHHHHHHHHTTS-----PPPHHHHHHHHHHHHHHHHHHHHHHHHHHHHGGGS--S----TTEEEETTEEEEEEEPPHHHHHHHHTT-SEEEEEEES-HHHHHHHHHHHHHHHHHHHHHHHH--TTPBPTTSPBPPPPHHHHHHHHHHHHHHHHHHHHTT-PPP--THHHHHHHHHHHHHTT-S-HHHHHHHHHHHHHHHHHTTS--PPTTSHHHHHHHHHHHHHHHHHHHHHHHHHTT-------SHHHHHHHHHHHT---------BHHHHHHHHHHHHHSSSS--PPPHHHHHHHHHHHHHHHHHTT--BGGG--HHHHHHHHHHHHHSTTS-HHHHHHHHHHHHHHHHHHHHHSTTTSSTT--TTTT-PPPP-PPPPGGGTSPPHHHHHHHHHHHHH--SHHHHHHHHHHHTT---HHHHTT-BGGGEEEETTEEEEEE-STTTPPPSSGGG-EEEEPPHHHHHTTHHHHHHHSPSSBSS-SSGGGGGGHHHHHHHHHHHHS-TTT-TT--HHHHHHHHHHHHHHHTT--HHHHHHHHT----TTTTTSS-SGGGHHHHHHHHTTSPPP--

pLDDT: mean 77.35, std 18.67, range [23.67, 98.12]